Protein 4J1V (pdb70)

CATH classification: 1.20.140.30

Nearest PDB structures (foldseek):
  4j1v-assembly2_C  TM=1.006E+00  e=2.628E-26  Homo sapiens
  1pi1-assembly1_A  TM=9.759E-01  e=2.866E-23  Homo sapiens
  4jiz-assembly1_A  TM=9.800E-01  e=4.811E-23  Homo sapiens
  5xqz-assembly1_A  TM=9.785E-01  e=8.507E-23  Homo sapiens
  5b5v-assembly1_C  TM=9.845E-01  e=2.277E-22  Mus musculus

Foldseek 3Di:
DLVVLDAPVPHDPLVSLLVVLVVLLVLLVVVCVLCVVPQDCVLFQFQALAPPGGDDPDPPHTGGNVVLLVVLSVVLVVQNVDCQAPPPDPPRDHDPCNLVVSLVNLLSSVSSLSRCVRRPVVSCVVVPVVVVSLVSVLSSLSNCVSVVSYDPVSCVSCVVVNVVSD/DLVVLDAPVPHDPLVSLLVVLVVLLVLLVVVCVLCVVPQDCVLFQFQAQAPPGGDDPDPPHTGGNVVLLVVLSVVLVVQNVDCQAPPPDPPRDHDPCNLVVSLVNLLSSVSSLSRCVRRPVVSCVVVPVVVVSLVSVLSSLSNCVSVVSYDPVSCVSCVVVNVVSD/DPDDDDDDD/DDPCPDPPDDDDDDD/DPDDDDDDD/DDPCPDPPDDDDDDD

Structure (mmCIF, N/CA/C/O backbone):
data_4J1V
#
_entry.id   4J1V
#
_cell.length_a   50.094
_cell.length_b   54.573
_cell.length_c   86.574
_cell.angle_alpha   90
_cell.angle_beta   89.950
_cell.angle_gamma   90
#
_symmetry.space_group_name_H-M   'P 1 21 1'
#
loop_
_entity.id
_entity.type
_entity.pdbx_description
1 polymer 'MOB kinase activator 1A'
2 polymer 'NS5A domain II peptide'
3 non-polymer 'ZINC ION'
4 water water
#
loop_
_atom_site.group_PDB
_atom_site.id
_atom_site.type_symbol
_atom_site.label_atom_id
_atom_site.label_alt_id
_atom_site.label_comp_id
_atom_site.label_asym_id
_atom_site.label_entity_id
_atom_site.label_seq_id
_atom_site.pdbx_PDB_ins_code
_atom_site.Cartn_x
_atom_site.Cartn_y
_atom_site.Cartn_z
_atom_site.occupancy
_atom_site.B_iso_or_equiv
_atom_site.auth_seq_id
_atom_site.auth_comp_id
_atom_site.auth_asym_id
_atom_site.auth_atom_id
_atom_site.pdbx_PDB_model_num
ATOM 1 N N . LEU A 1 9 ? 21.766 -1.772 24.144 1.00 46.36 41 LEU A N 1
ATOM 2 C CA . LEU A 1 9 ? 20.954 -1.623 22.903 1.00 45.48 41 LEU A CA 1
ATOM 3 C C . LEU A 1 9 ? 19.968 -2.772 22.753 1.00 44.50 41 LEU A C 1
ATOM 4 O O . LEU A 1 9 ? 18.918 -2.615 22.137 1.00 44.87 41 LEU A O 1
ATOM 9 N N . ARG A 1 10 ? 20.317 -3.927 23.312 1.00 44.21 42 ARG A N 1
ATOM 10 C CA . ARG A 1 10 ? 19.463 -5.107 23.226 1.00 44.45 42 ARG A CA 1
ATOM 11 C C . ARG A 1 10 ? 18.031 -4.798 23.643 1.00 44.08 42 ARG A C 1
ATOM 12 O O . ARG A 1 10 ? 17.080 -5.341 23.077 1.00 44.70 42 ARG A O 1
ATOM 20 N N . GLN A 1 11 ? 17.882 -3.922 24.631 1.00 43.57 43 GLN A N 1
ATOM 21 C CA . GLN A 1 11 ? 16.563 -3.545 25.127 1.00 44.28 43 GLN A CA 1
ATOM 22 C C . GLN A 1 11 ? 15.944 -2.407 24.319 1.00 42.11 43 GLN A C 1
ATOM 23 O O . GLN A 1 11 ? 14.751 -2.427 24.018 1.00 42.39 43 GLN A O 1
ATOM 29 N N . ALA A 1 12 ? 16.758 -1.417 23.968 1.00 40.10 44 ALA A N 1
ATOM 30 C CA . ALA A 1 12 ? 16.275 -0.273 23.205 1.00 37.78 44 ALA A CA 1
ATOM 31 C C . ALA A 1 12 ? 15.726 -0.658 21.831 1.00 36.51 44 ALA A C 1
ATOM 32 O O . ALA A 1 12 ? 14.814 -0.005 21.318 1.00 36.36 44 ALA A O 1
ATOM 34 N N . VAL A 1 13 ? 16.276 -1.715 21.237 1.00 33.29 45 VAL A N 1
ATOM 35 C CA . VAL A 1 13 ? 15.832 -2.151 19.916 1.00 31.08 45 VAL A CA 1
ATOM 36 C C . VAL A 1 13 ? 14.604 -3.053 19.963 1.00 31.64 45 VAL A C 1
ATOM 37 O O . VAL A 1 13 ? 13.981 -3.307 18.934 1.00 29.35 45 VAL A O 1
ATOM 41 N N . MET A 1 14 ? 14.256 -3.541 21.153 1.00 31.63 46 MET A N 1
ATOM 42 C CA . MET A 1 14 ? 13.090 -4.408 21.289 1.00 32.94 46 MET A CA 1
ATOM 43 C C . MET A 1 14 ? 11.814 -3.628 21.022 1.00 31.43 46 MET A C 1
ATOM 44 O O . MET A 1 14 ? 11.759 -2.419 21.248 1.00 31.35 46 MET A O 1
ATOM 49 N N . LEU A 1 15 ? 10.797 -4.328 20.526 1.00 31.06 47 LEU A N 1
ATOM 50 C CA . LEU A 1 15 ? 9.506 -3.721 20.226 1.00 33.39 47 LEU A CA 1
ATOM 51 C C . LEU A 1 15 ? 8.822 -3.257 21.510 1.00 35.22 47 LEU A C 1
ATOM 52 O O . LEU A 1 15 ? 8.515 -4.064 22.384 1.00 34.39 47 LEU A O 1
ATOM 57 N N . PRO A 1 16 ? 8.584 -1.944 21.645 1.00 37.03 48 PRO A N 1
ATOM 58 C CA . PRO A 1 16 ? 7.930 -1.413 22.844 1.00 38.86 48 PRO A CA 1
ATOM 59 C C . PRO A 1 16 ? 6.583 -2.084 23.113 1.00 39.73 48 PRO A C 1
ATOM 60 O O . PRO A 1 16 ? 5.900 -2.527 22.184 1.00 37.29 48 PRO A O 1
ATOM 64 N N . GLU A 1 17 ? 6.207 -2.158 24.387 1.00 41.07 49 GLU A N 1
ATOM 65 C CA . GLU A 1 17 ? 4.942 -2.777 24.766 1.00 42.42 49 GLU A CA 1
ATOM 66 C C . GLU A 1 17 ? 3.772 -2.112 24.041 1.00 42.23 49 GLU A C 1
ATOM 67 O O . GLU A 1 17 ? 3.608 -0.894 24.098 1.00 41.61 49 GLU A O 1
ATOM 73 N N . GLY A 1 18 ? 2.972 -2.921 23.352 1.00 42.76 50 GLY A N 1
ATOM 74 C CA . GLY A 1 18 ? 1.818 -2.401 22.638 1.00 44.55 50 GLY A CA 1
ATOM 75 C C . GLY A 1 18 ? 2.119 -1.743 21.304 1.00 45.58 50 GLY A C 1
ATOM 76 O O . GLY A 1 18 ? 1.201 -1.392 20.558 1.00 46.27 50 GLY A O 1
ATOM 77 N N . GLU A 1 19 ? 3.400 -1.574 20.997 1.00 46.03 51 GLU A N 1
ATOM 78 C CA . GLU A 1 19 ? 3.805 -0.943 19.746 1.00 45.41 51 GLU A CA 1
ATOM 79 C C . GLU A 1 19 ? 3.642 -1.858 18.542 1.00 43.32 51 GLU A C 1
ATOM 80 O O . GLU A 1 19 ? 3.839 -3.069 18.637 1.00 42.60 51 GLU A O 1
ATOM 86 N N . ASP A 1 20 ? 3.277 -1.265 17.409 1.00 41.10 52 ASP A N 1
ATOM 87 C CA . ASP A 1 20 ? 3.092 -2.011 16.169 1.00 39.13 52 ASP A CA 1
ATOM 88 C C . ASP A 1 20 ? 4.464 -2.322 15.571 1.00 36.65 52 ASP A C 1
ATOM 89 O O . ASP A 1 20 ? 5.311 -1.435 15.462 1.00 34.51 52 ASP A O 1
ATOM 94 N N . LEU A 1 21 ? 4.675 -3.574 15.180 1.00 33.61 53 LEU A N 1
ATOM 95 C CA . LEU A 1 21 ? 5.950 -3.994 14.606 1.00 32.10 53 LEU A CA 1
ATOM 96 C C . LEU A 1 21 ? 6.340 -3.196 13.365 1.00 31.37 53 LEU A C 1
ATOM 97 O O . LEU A 1 21 ? 7.469 -2.716 13.264 1.00 29.71 53 LEU A O 1
ATOM 102 N N . ASN A 1 22 ? 5.414 -3.059 12.422 1.00 30.03 54 ASN A N 1
ATOM 103 C CA . ASN A 1 22 ? 5.699 -2.314 11.203 1.00 30.29 54 ASN A CA 1
ATOM 104 C C . ASN A 1 22 ? 6.088 -0.874 11.497 1.00 30.32 54 ASN A C 1
ATOM 105 O O . ASN A 1 22 ? 7.062 -0.369 10.942 1.00 27.52 54 ASN A O 1
ATOM 110 N N . GLU A 1 23 ? 5.335 -0.213 12.371 1.00 28.70 55 GLU A N 1
ATOM 111 C CA . GLU A 1 23 ? 5.650 1.163 12.719 1.00 29.85 55 GLU A CA 1
ATOM 112 C C . GLU A 1 23 ? 7.025 1.252 13.368 1.00 27.23 55 GLU A C 1
ATOM 113 O O . GLU A 1 23 ? 7.789 2.177 13.091 1.00 26.22 55 GLU A O 1
ATOM 119 N N . TRP A 1 24 ? 7.335 0.285 14.229 1.00 23.25 56 TRP A N 1
ATOM 120 C CA . TRP A 1 24 ? 8.624 0.247 14.915 1.00 22.73 56 TRP A CA 1
ATOM 121 C C . TRP A 1 24 ? 9.744 0.124 13.880 1.00 22.57 56 TRP A C 1
ATOM 122 O O . TRP A 1 24 ? 10.732 0.861 13.916 1.00 20.69 56 TRP A O 1
ATOM 133 N N . ILE A 1 25 ? 9.581 -0.815 12.956 1.00 22.23 57 ILE A N 1
ATOM 134 C CA . ILE A 1 25 ? 10.572 -1.025 11.914 1.00 22.50 57 ILE A CA 1
ATOM 135 C C . ILE A 1 25 ? 10.681 0.209 11.020 1.00 21.65 57 ILE A C 1
ATOM 136 O O . ILE A 1 25 ? 11.779 0.605 10.628 1.00 20.21 57 ILE A O 1
ATOM 141 N N . ALA A 1 26 ? 9.544 0.822 10.714 1.00 21.00 58 ALA A N 1
ATOM 142 C CA . ALA A 1 26 ? 9.526 2.004 9.855 1.00 22.48 58 ALA A CA 1
ATOM 143 C C . ALA A 1 26 ? 10.280 3.180 10.467 1.00 22.15 58 ALA A C 1
ATOM 144 O O . ALA A 1 26 ? 11.132 3.791 9.814 1.00 20.69 58 ALA A O 1
ATOM 146 N N . VAL A 1 27 ? 9.973 3.497 11.721 1.00 21.61 59 VAL A N 1
ATOM 147 C CA . VAL A 1 27 ? 10.620 4.616 12.396 1.00 22.59 59 VAL A CA 1
ATOM 148 C C . VAL A 1 27 ? 12.122 4.405 12.526 1.00 20.86 59 VAL A C 1
ATOM 149 O O . VAL A 1 27 ? 12.913 5.330 12.311 1.00 17.64 59 VAL A O 1
ATOM 153 N N . ASN A 1 28 ? 12.523 3.191 12.882 1.00 18.60 60 ASN A N 1
ATOM 154 C CA . ASN A 1 28 ? 13.942 2.909 13.019 1.00 20.02 60 ASN A CA 1
ATOM 155 C C . ASN A 1 28 ? 14.665 2.883 11.672 1.00 18.30 60 ASN A C 1
ATOM 156 O O . ASN A 1 28 ? 15.818 3.298 11.578 1.00 17.72 60 ASN A O 1
ATOM 161 N N . THR A 1 29 ? 13.991 2.402 10.634 1.00 18.25 61 THR A N 1
ATOM 162 C CA . THR A 1 29 ? 14.605 2.350 9.312 1.00 17.76 61 THR A CA 1
ATOM 163 C C . THR A 1 29 ? 14.911 3.772 8.839 1.00 17.29 61 THR A C 1
ATOM 164 O O . THR A 1 29 ? 15.958 4.021 8.255 1.00 15.92 61 THR A O 1
ATOM 168 N N . VAL A 1 30 ? 14.007 4.712 9.104 1.00 17.67 62 VAL A N 1
ATOM 169 C CA . VAL A 1 30 ? 14.251 6.104 8.719 1.00 18.02 62 VAL A CA 1
ATOM 170 C C . VAL A 1 30 ? 15.511 6.595 9.443 1.00 19.21 62 VAL A C 1
ATOM 171 O O . VAL A 1 30 ? 16.399 7.196 8.832 1.00 18.02 62 VAL A O 1
ATOM 175 N N . ASP A 1 31 ? 15.589 6.324 10.745 1.00 17.71 63 ASP A N 1
ATOM 176 C CA . ASP A 1 31 ? 16.742 6.732 11.546 1.00 19.04 63 ASP A CA 1
ATOM 177 C C . ASP A 1 31 ? 18.050 6.148 11.002 1.00 18.86 63 ASP A C 1
ATOM 178 O O . ASP A 1 31 ? 19.074 6.836 10.956 1.00 16.83 63 ASP A O 1
ATOM 183 N N . PHE A 1 32 ? 18.019 4.879 10.598 1.00 16.83 64 PHE A N 1
ATOM 184 C CA . PHE A 1 32 ? 19.225 4.237 10.086 1.00 16.89 64 PHE A CA 1
ATOM 185 C C . PHE A 1 32 ? 19.632 4.858 8.763 1.00 15.96 64 PHE A C 1
ATOM 186 O O . PHE A 1 32 ? 20.819 5.048 8.492 1.00 15.82 64 PHE A O 1
ATOM 194 N N . PHE A 1 33 ? 18.647 5.165 7.928 1.00 15.65 65 PHE A N 1
ATOM 195 C CA . PHE A 1 33 ? 18.949 5.797 6.657 1.00 16.12 65 PHE A CA 1
ATOM 196 C C . PHE A 1 33 ? 19.646 7.128 6.914 1.00 16.28 65 PHE A C 1
ATOM 197 O O . PHE A 1 33 ? 20.651 7.442 6.279 1.00 13.88 65 PHE A O 1
ATOM 205 N N . ASN A 1 34 ? 19.112 7.914 7.846 1.00 15.13 66 ASN A N 1
ATOM 206 C CA . ASN A 1 34 ? 19.711 9.207 8.142 1.00 14.45 66 ASN A CA 1
ATOM 207 C C . ASN A 1 34 ? 21.127 9.100 8.680 1.00 15.19 66 ASN A C 1
ATOM 208 O O . ASN A 1 34 ? 21.977 9.918 8.341 1.00 14.19 66 ASN A O 1
ATOM 213 N N . GLN A 1 35 ? 21.384 8.096 9.514 1.00 17.25 67 GLN A N 1
ATOM 214 C CA . GLN A 1 35 ? 22.720 7.925 10.069 1.00 17.92 67 GLN A CA 1
ATOM 215 C C . GLN A 1 35 ? 23.742 7.528 9.016 1.00 16.84 67 GLN A C 1
A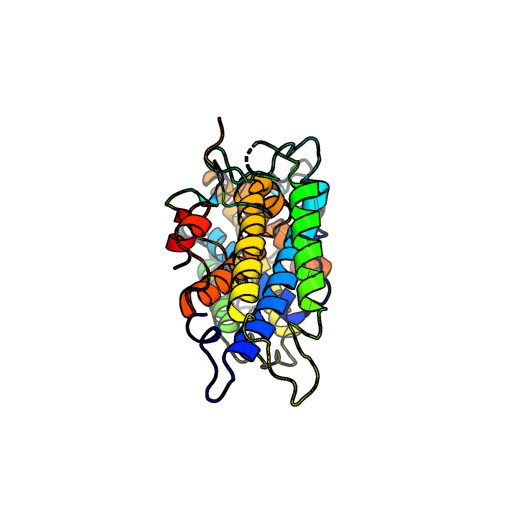TOM 216 O O . GLN A 1 35 ? 24.828 8.096 8.967 1.00 14.17 67 GLN A O 1
ATOM 222 N N . ILE A 1 36 ? 23.404 6.568 8.163 1.00 17.10 68 ILE A N 1
ATOM 223 C CA . ILE A 1 36 ? 24.367 6.163 7.147 1.00 17.96 68 ILE A CA 1
ATOM 224 C C . ILE A 1 36 ? 24.507 7.253 6.081 1.00 16.88 68 ILE A C 1
ATOM 225 O O . ILE A 1 36 ? 25.570 7.421 5.488 1.00 15.89 68 ILE A O 1
ATOM 230 N N . ASN A 1 37 ? 23.441 8.009 5.854 1.00 16.75 69 ASN A N 1
ATOM 231 C CA . ASN A 1 37 ? 23.499 9.105 4.887 1.00 16.48 69 ASN A CA 1
ATOM 232 C C . ASN A 1 37 ? 24.506 10.132 5.422 1.00 17.92 69 ASN A C 1
ATOM 233 O O . ASN A 1 37 ? 25.328 10.666 4.679 1.00 16.28 69 ASN A O 1
ATOM 238 N N . MET A 1 38 ? 24.440 10.394 6.724 1.00 17.52 70 MET A N 1
ATOM 239 C CA . MET A 1 38 ? 25.345 11.344 7.368 1.00 17.69 70 MET A CA 1
ATOM 240 C C . MET A 1 38 ? 26.795 10.844 7.350 1.00 18.35 70 MET A C 1
ATOM 241 O O . MET A 1 38 ? 27.720 11.601 7.029 1.00 16.99 70 MET A O 1
ATOM 246 N N . LEU A 1 39 ? 26.994 9.575 7.698 1.00 15.77 71 LEU A N 1
ATOM 247 C CA . LEU A 1 39 ? 28.339 9.004 7.732 1.00 16.31 71 LEU A CA 1
ATOM 248 C C . LEU A 1 39 ? 28.994 8.975 6.358 1.00 16.70 71 LEU A C 1
ATOM 249 O O . LEU A 1 39 ? 30.169 9.318 6.215 1.00 16.05 71 LEU A O 1
ATOM 254 N N . TYR A 1 40 ? 28.244 8.572 5.342 1.00 16.41 72 TYR A N 1
ATOM 255 C CA . TYR A 1 40 ? 28.801 8.536 3.999 1.00 15.52 72 TYR A CA 1
ATOM 256 C C . TYR A 1 40 ? 29.104 9.965 3.540 1.00 17.42 72 TYR A C 1
ATOM 257 O O . TYR A 1 40 ? 30.105 10.218 2.863 1.00 17.35 72 TYR A O 1
ATOM 266 N N . GLY A 1 41 ? 28.240 10.903 3.915 1.00 18.12 73 GLY A N 1
ATOM 267 C CA . GLY A 1 41 ? 28.464 12.286 3.533 1.00 19.61 73 GLY A CA 1
ATOM 268 C C . GLY A 1 41 ? 29.825 12.795 3.983 1.00 20.80 73 GLY A C 1
ATOM 269 O O . GLY A 1 41 ? 30.478 13.545 3.259 1.00 22.27 73 GLY A O 1
ATOM 270 N N . THR A 1 42 ? 30.269 12.379 5.167 1.00 20.38 74 THR A N 1
ATOM 271 C CA . THR A 1 42 ? 31.564 12.832 5.678 1.00 22.53 74 THR A CA 1
ATOM 272 C C . THR A 1 42 ? 32.762 12.344 4.863 1.00 24.77 74 THR A C 1
ATOM 273 O O . THR A 1 42 ? 33.830 12.958 4.902 1.00 23.17 74 THR A O 1
ATOM 277 N N . ILE A 1 43 ? 32.606 11.248 4.127 1.00 23.97 75 ILE A N 1
ATOM 278 C CA . ILE A 1 43 ? 33.736 10.751 3.355 1.00 24.56 75 ILE A CA 1
ATOM 279 C C . ILE A 1 43 ? 33.558 10.777 1.839 1.00 24.80 75 ILE A C 1
ATOM 280 O O . ILE A 1 43 ? 34.379 10.210 1.122 1.00 24.56 75 ILE A O 1
ATOM 285 N N . THR A 1 44 ? 32.513 11.447 1.349 1.00 23.22 76 THR A N 1
ATOM 286 C CA . THR A 1 44 ? 32.271 11.506 -0.095 1.00 24.32 76 THR A CA 1
ATOM 287 C C . THR A 1 44 ? 33.463 12.111 -0.817 1.00 24.96 76 THR A C 1
ATOM 288 O O . THR A 1 44 ? 33.764 11.752 -1.950 1.00 24.20 76 THR A O 1
ATOM 292 N N . GLU A 1 45 ? 34.137 13.041 -0.156 1.00 24.67 77 GLU A N 1
ATOM 293 C CA . GLU A 1 45 ? 35.296 13.677 -0.757 1.00 26.65 77 GLU A CA 1
ATOM 294 C C . GLU A 1 45 ? 36.353 12.623 -1.095 1.00 25.62 77 GLU A C 1
ATOM 295 O O . GLU A 1 45 ? 37.105 12.774 -2.053 1.00 24.30 77 GLU A O 1
ATOM 301 N N . PHE A 1 46 ? 36.383 11.544 -0.322 1.00 24.78 78 PHE A N 1
ATOM 302 C CA . PHE A 1 46 ? 37.377 10.491 -0.521 1.00 25.38 78 PHE A CA 1
ATOM 303 C C . PHE A 1 46 ? 36.888 9.254 -1.280 1.00 25.50 78 PHE A C 1
ATOM 304 O O . PHE A 1 46 ? 37.680 8.347 -1.557 1.00 22.73 78 PHE A O 1
ATOM 312 N N . CYS A 1 47 ? 35.593 9.212 -1.601 1.00 23.83 79 CYS A N 1
ATOM 313 C CA . CYS A 1 47 ? 35.022 8.092 -2.354 1.00 22.25 79 CYS A CA 1
ATOM 314 C C . CYS A 1 47 ? 34.743 8.652 -3.739 1.00 23.10 79 CYS A C 1
ATOM 315 O O . CYS A 1 47 ? 33.698 9.252 -3.977 1.00 23.85 79 CYS A O 1
ATOM 318 N N . THR A 1 48 ? 35.689 8.455 -4.651 1.00 21.70 80 THR A N 1
ATOM 319 C CA . THR A 1 48 ? 35.578 8.990 -5.999 1.00 22.64 80 THR A CA 1
ATOM 320 C C . THR A 1 48 ? 35.629 7.932 -7.087 1.00 23.85 80 THR A C 1
ATOM 321 O O . THR A 1 48 ? 35.838 6.747 -6.821 1.00 22.42 80 THR A O 1
ATOM 325 N N . GLU A 1 49 ? 35.441 8.380 -8.322 1.00 25.72 81 GLU A N 1
ATOM 326 C CA . GLU A 1 49 ? 35.481 7.496 -9.475 1.00 27.80 81 GLU A CA 1
ATOM 327 C C . GLU A 1 49 ? 36.854 6.840 -9.580 1.00 26.83 81 GLU A C 1
ATOM 328 O O . GLU A 1 49 ? 36.973 5.712 -10.044 1.00 28.61 81 GLU A O 1
ATOM 334 N N . ALA A 1 50 ? 37.888 7.550 -9.137 1.00 27.15 82 ALA A N 1
ATOM 335 C CA . ALA A 1 50 ? 39.248 7.027 -9.204 1.00 28.24 82 ALA A CA 1
ATOM 336 C C . ALA A 1 50 ? 39.603 6.113 -8.037 1.00 28.07 82 ALA A C 1
ATOM 337 O O . ALA A 1 50 ? 40.238 5.074 -8.225 1.00 27.66 82 ALA A O 1
ATOM 339 N N . SER A 1 51 ? 39.198 6.493 -6.832 1.00 25.98 83 SER A N 1
ATOM 340 C CA . SER A 1 51 ? 39.502 5.683 -5.661 1.00 25.45 83 SER A CA 1
ATOM 341 C C . SER A 1 51 ? 38.718 4.369 -5.644 1.00 24.12 83 SER A C 1
ATOM 342 O O . SER A 1 51 ? 39.239 3.333 -5.223 1.00 23.13 83 SER A O 1
ATOM 345 N N . CYS A 1 52 ? 37.479 4.407 -6.126 1.00 23.02 84 CYS A N 1
ATOM 346 C CA . CYS A 1 52 ? 36.626 3.217 -6.106 1.00 21.57 84 CYS A CA 1
ATOM 347 C C . CYS A 1 52 ? 35.902 2.969 -7.425 1.00 22.07 84 CYS A C 1
ATOM 348 O O . CYS A 1 52 ? 34.691 3.177 -7.529 1.00 19.80 84 CYS A O 1
ATOM 351 N N . PRO A 1 53 ? 36.639 2.505 -8.450 1.00 21.03 85 PRO A N 1
ATOM 352 C CA . PRO A 1 53 ? 36.058 2.232 -9.767 1.00 21.10 85 PRO A CA 1
ATOM 353 C C . PRO A 1 53 ? 35.010 1.124 -9.762 1.00 21.32 85 PRO A C 1
ATOM 354 O O . PRO A 1 53 ? 34.226 0.993 -10.702 1.00 19.10 85 PRO A O 1
ATOM 358 N N . VAL A 1 54 ? 34.997 0.328 -8.701 1.00 23.39 86 VAL A N 1
ATOM 359 C CA . VAL A 1 54 ? 34.028 -0.756 -8.580 1.00 26.05 86 VAL A CA 1
ATOM 360 C C . VAL A 1 54 ? 33.514 -0.815 -7.139 1.00 25.05 86 VAL A C 1
ATOM 361 O O . VAL A 1 54 ? 34.285 -0.681 -6.195 1.00 28.28 86 VAL A O 1
ATOM 365 N N . MET A 1 55 ? 32.210 -1.008 -6.977 1.00 23.37 87 MET A N 1
ATOM 366 C CA . MET A 1 55 ? 31.614 -1.077 -5.643 1.00 21.04 87 MET A CA 1
ATOM 367 C C . MET A 1 55 ? 32.077 -2.358 -4.958 1.00 21.29 87 MET A C 1
ATOM 368 O O . MET A 1 55 ? 31.760 -3.464 -5.401 1.00 20.45 87 MET A O 1
ATOM 373 N N . SER A 1 56 ? 32.847 -2.216 -3.889 1.00 21.46 88 SER A N 1
ATOM 374 C CA . SER A 1 56 ? 33.324 -3.397 -3.184 1.00 22.90 88 SER A CA 1
ATOM 375 C C . SER A 1 56 ? 33.370 -3.211 -1.682 1.00 20.95 88 SER A C 1
ATOM 376 O O . SER A 1 56 ? 33.151 -2.113 -1.165 1.00 19.72 88 SER A O 1
ATOM 379 N N . ALA A 1 57 ? 33.640 -4.313 -0.993 1.00 19.47 89 ALA A N 1
ATOM 380 C CA . ALA A 1 57 ? 33.767 -4.328 0.449 1.00 18.80 89 ALA A CA 1
ATOM 381 C C . ALA A 1 57 ? 35.006 -5.177 0.704 1.00 18.40 89 ALA A C 1
ATOM 382 O O . ALA A 1 57 ? 34.922 -6.274 1.249 1.00 15.62 89 ALA A O 1
ATOM 384 N N . GLY A 1 58 ? 36.159 -4.667 0.283 1.00 17.54 90 GLY A N 1
ATOM 385 C CA . GLY A 1 58 ? 37.391 -5.409 0.474 1.00 17.58 90 GLY A CA 1
ATOM 386 C C . GLY A 1 58 ? 37.684 -6.335 -0.696 1.00 18.77 90 GLY A C 1
ATOM 387 O O . GLY A 1 58 ? 36.899 -6.407 -1.637 1.00 17.23 90 GLY A O 1
ATOM 388 N N . PRO A 1 59 ? 38.804 -7.071 -0.656 1.00 20.50 91 PRO A N 1
ATOM 389 C CA . PRO A 1 59 ? 39.220 -8.000 -1.711 1.00 21.57 91 PRO A CA 1
ATOM 390 C C . PRO A 1 59 ? 38.333 -9.230 -1.919 1.00 20.74 91 PRO A C 1
ATOM 391 O O . PRO A 1 59 ? 38.392 -9.854 -2.974 1.00 20.13 91 PRO A O 1
ATOM 395 N N . ARG A 1 60 ? 37.513 -9.570 -0.929 1.00 17.62 92 ARG A N 1
ATOM 396 C CA . ARG A 1 60 ? 36.669 -10.764 -1.020 1.00 19.99 92 ARG A CA 1
ATOM 397 C C . ARG A 1 60 ? 35.204 -10.553 -1.413 1.00 18.85 92 ARG A C 1
ATOM 398 O O . ARG A 1 60 ? 34.497 -11.520 -1.705 1.00 18.69 92 ARG A O 1
ATOM 406 N N . TYR A 1 61 ? 34.750 -9.305 -1.436 1.00 18.19 93 TYR A N 1
ATOM 407 C CA . TYR A 1 61 ? 33.346 -9.030 -1.734 1.00 17.04 93 TYR A CA 1
ATOM 408 C C . TYR A 1 61 ? 33.160 -7.835 -2.650 1.00 17.32 93 TYR A C 1
ATOM 409 O O . TYR A 1 61 ? 33.662 -6.743 -2.376 1.00 16.23 93 TYR A O 1
ATOM 418 N N . GLU A 1 62 ? 32.407 -8.043 -3.722 1.00 17.47 94 GLU A N 1
ATOM 419 C CA . GLU A 1 62 ? 32.145 -6.993 -4.697 1.00 19.44 94 GLU A CA 1
ATOM 420 C C . GLU A 1 62 ? 30.653 -6.965 -5.006 1.00 18.90 94 GLU A C 1
ATOM 421 O O . GLU A 1 62 ? 29.988 -7.997 -4.933 1.00 19.33 94 GLU A O 1
ATOM 427 N N . TYR A 1 63 ? 30.130 -5.792 -5.355 1.00 17.55 95 TYR A N 1
ATOM 428 C CA . TYR A 1 63 ? 28.705 -5.655 -5.665 1.00 17.86 95 TYR A CA 1
ATOM 429 C C . TYR A 1 63 ? 28.508 -5.205 -7.104 1.00 18.61 95 TYR A C 1
ATOM 430 O O . TYR A 1 63 ? 28.873 -4.091 -7.468 1.00 16.16 95 TYR A O 1
ATOM 439 N N . HIS A 1 64 ? 27.909 -6.070 -7.912 1.00 20.23 96 HIS A N 1
ATOM 440 C CA . HIS A 1 64 ? 27.673 -5.765 -9.316 1.00 20.90 96 HIS A CA 1
ATOM 441 C C . HIS A 1 64 ? 26.451 -4.881 -9.515 1.00 22.14 96 HIS A C 1
ATOM 442 O O . HIS A 1 64 ? 25.523 -4.876 -8.705 1.00 19.45 96 HIS A O 1
ATOM 449 N N . TRP A 1 65 ? 26.459 -4.117 -10.599 1.00 24.63 97 TRP A N 1
ATOM 450 C CA . TRP A 1 65 ? 25.319 -3.273 -10.910 1.00 28.19 97 TRP A CA 1
ATOM 451 C C . TRP A 1 65 ? 24.219 -4.202 -11.424 1.00 30.04 97 TRP A C 1
ATOM 452 O O . TRP A 1 65 ? 23.045 -4.040 -11.093 1.00 30.47 97 TRP A O 1
ATOM 463 N N . ALA A 1 66 ? 24.616 -5.186 -12.226 1.00 33.11 98 ALA A N 1
ATOM 464 C CA . ALA A 1 66 ? 23.675 -6.158 -12.773 1.00 36.18 98 ALA A CA 1
ATOM 465 C C . ALA A 1 66 ? 24.379 -7.470 -13.110 1.00 37.08 98 ALA A C 1
ATOM 466 O O . ALA A 1 66 ? 25.491 -7.470 -13.639 1.00 36.34 98 ALA A O 1
ATOM 468 N N . ASP A 1 67 ? 23.733 -8.590 -12.790 1.00 39.17 99 ASP A N 1
ATOM 469 C CA . ASP A 1 67 ? 24.305 -9.905 -13.077 1.00 42.28 99 ASP A CA 1
ATOM 470 C C . ASP A 1 67 ? 23.234 -10.990 -13.059 1.00 42.79 99 ASP A C 1
ATOM 471 O O . ASP A 1 67 ? 22.046 -10.697 -12.910 1.00 44.44 99 ASP A O 1
ATOM 476 N N . PRO A 1 74 ? 29.362 -9.777 -16.036 1.00 40.35 106 PRO A N 1
ATOM 477 C CA . PRO A 1 74 ? 28.477 -8.911 -15.253 1.00 39.54 106 PRO A CA 1
ATOM 478 C C . PRO A 1 74 ? 28.792 -7.427 -15.414 1.00 37.23 106 PRO A C 1
ATOM 479 O O . PRO A 1 74 ? 29.917 -7.046 -15.742 1.00 38.15 106 PRO A O 1
ATOM 483 N N . ILE A 1 75 ? 27.785 -6.595 -15.178 1.00 35.29 107 ILE A N 1
ATOM 484 C CA . ILE A 1 75 ? 27.930 -5.151 -15.292 1.00 33.05 107 ILE A CA 1
ATOM 485 C C . ILE A 1 75 ? 28.306 -4.556 -13.940 1.00 31.08 107 ILE A C 1
ATOM 486 O O . ILE A 1 75 ? 27.594 -4.740 -12.955 1.00 29.03 107 ILE A O 1
ATOM 491 N N . LYS A 1 76 ? 29.424 -3.842 -13.904 1.00 29.55 108 LYS A N 1
ATOM 492 C CA . LYS A 1 76 ? 29.905 -3.229 -12.671 1.00 30.58 108 LYS A CA 1
ATOM 493 C C . LYS A 1 76 ? 29.787 -1.714 -12.754 1.00 28.89 108 LYS A C 1
ATOM 494 O O . LYS A 1 76 ? 29.525 -1.166 -13.819 1.00 28.92 108 LYS A O 1
ATOM 500 N N . CYS A 1 77 ? 29.968 -1.038 -11.625 1.00 27.96 109 CYS A N 1
ATOM 501 C CA . CYS A 1 77 ? 29.926 0.419 -11.610 1.00 26.37 109 CYS A CA 1
ATOM 502 C C . CYS A 1 77 ? 30.667 0.924 -10.377 1.00 22.95 109 CYS A C 1
ATOM 503 O O . CYS A 1 77 ? 30.948 0.157 -9.457 1.00 22.34 109 CYS A O 1
ATOM 506 N N . SER A 1 78 ? 31.012 2.205 -10.372 1.00 19.73 110 SER A N 1
ATOM 507 C CA . SER A 1 78 ? 31.769 2.778 -9.264 1.00 19.89 110 SER A CA 1
ATOM 508 C C . SER A 1 78 ? 30.974 2.824 -7.971 1.00 16.79 110 SER A C 1
ATOM 509 O O . SER A 1 78 ? 29.745 2.769 -7.983 1.00 17.00 110 SER A O 1
ATOM 512 N N . ALA A 1 79 ? 31.692 2.917 -6.859 1.00 16.86 111 ALA A N 1
ATOM 513 C CA . ALA A 1 79 ? 31.060 2.986 -5.550 1.00 17.85 111 ALA A CA 1
ATOM 514 C C . ALA A 1 79 ? 30.207 4.251 -5.452 1.00 17.43 111 ALA A C 1
ATOM 515 O O . ALA A 1 79 ? 29.057 4.197 -5.026 1.00 18.06 111 ALA A O 1
ATOM 517 N N . PRO A 1 80 ? 30.752 5.410 -5.861 1.00 19.90 112 PRO A N 1
ATOM 518 C CA . PRO A 1 80 ? 29.922 6.615 -5.758 1.00 19.96 112 PRO A CA 1
ATOM 519 C C . PRO A 1 80 ? 28.598 6.520 -6.509 1.00 18.86 112 PRO A C 1
ATOM 520 O O . PRO A 1 80 ? 27.558 6.933 -5.998 1.00 18.11 112 PRO A O 1
ATOM 524 N N . LYS A 1 81 ? 28.631 5.977 -7.721 1.00 17.58 113 LYS A N 1
ATOM 525 C CA . LYS A 1 81 ? 27.412 5.839 -8.503 1.00 18.27 113 LYS A CA 1
ATOM 526 C C . LYS A 1 81 ? 26.489 4.801 -7.867 1.00 16.92 113 LYS A C 1
ATOM 527 O O . LYS A 1 81 ? 25.273 4.997 -7.792 1.00 16.82 113 LYS A O 1
ATOM 533 N N . TYR A 1 82 ? 27.075 3.697 -7.413 1.00 14.92 114 TYR A N 1
ATOM 534 C CA . TYR A 1 82 ? 26.314 2.620 -6.789 1.00 15.36 114 TYR A CA 1
ATOM 535 C C . TYR A 1 82 ? 25.622 3.115 -5.521 1.00 14.47 114 TYR A C 1
ATOM 536 O O . TYR A 1 82 ? 24.418 2.944 -5.345 1.00 14.85 114 TYR A O 1
ATOM 545 N N . ILE A 1 83 ? 26.392 3.745 -4.643 1.00 15.22 115 ILE A N 1
ATOM 546 C CA . ILE A 1 83 ? 25.851 4.233 -3.383 1.00 14.80 115 ILE A CA 1
ATOM 547 C C . ILE A 1 83 ? 24.847 5.365 -3.586 1.00 15.62 115 ILE A C 1
ATOM 548 O O . ILE A 1 83 ? 23.815 5.406 -2.918 1.00 14.30 115 ILE A O 1
ATOM 553 N N . ASP A 1 84 ? 25.123 6.276 -4.512 1.00 15.14 116 ASP A N 1
ATOM 554 C CA . ASP A 1 84 ? 24.171 7.354 -4.764 1.00 16.10 116 ASP A CA 1
ATOM 555 C C . ASP A 1 84 ? 22.832 6.764 -5.244 1.00 16.99 116 ASP A C 1
ATOM 556 O O . ASP A 1 84 ? 21.760 7.164 -4.781 1.00 16.21 116 ASP A O 1
ATOM 561 N N . TYR A 1 85 ? 22.888 5.809 -6.169 1.00 15.75 117 TYR A N 1
ATOM 562 C CA . TYR A 1 85 ? 21.655 5.198 -6.663 1.00 16.62 117 TYR A CA 1
ATOM 563 C C . TYR A 1 85 ? 20.906 4.481 -5.544 1.00 14.58 117 TYR A C 1
ATOM 564 O O . TYR A 1 85 ? 19.690 4.621 -5.401 1.00 14.24 117 TYR A O 1
ATOM 573 N N . LEU A 1 86 ? 21.640 3.702 -4.760 1.00 14.30 118 LEU A N 1
ATOM 574 C CA . LEU A 1 86 ? 21.055 2.951 -3.660 1.00 15.67 118 LEU A CA 1
ATOM 575 C C . LEU A 1 86 ? 20.416 3.875 -2.615 1.00 16.09 118 LEU A C 1
ATOM 576 O O . LEU A 1 86 ? 19.300 3.633 -2.150 1.00 16.71 118 LEU A O 1
ATOM 581 N N . MET A 1 87 ? 21.126 4.933 -2.246 1.00 13.19 119 MET A N 1
ATOM 582 C CA . MET A 1 87 ? 20.615 5.866 -1.251 1.00 14.76 119 MET A CA 1
ATOM 583 C C . MET A 1 87 ? 19.440 6.686 -1.785 1.00 15.45 119 MET A C 1
ATOM 584 O O . MET A 1 87 ? 18.529 7.036 -1.031 1.00 15.25 119 MET A O 1
ATOM 589 N N . THR A 1 88 ? 19.461 6.996 -3.079 1.00 14.51 120 THR A N 1
ATOM 590 C CA . THR A 1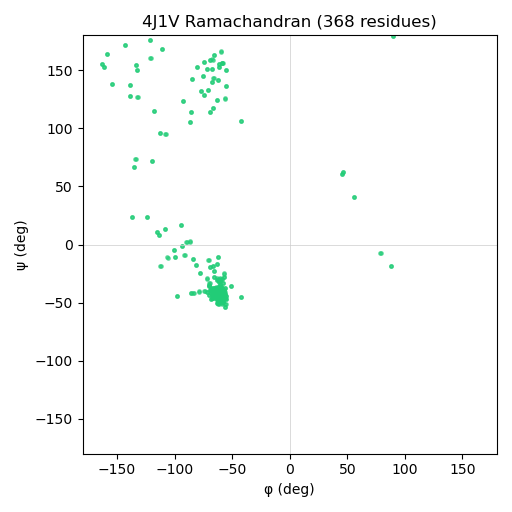 88 ? 18.369 7.749 -3.678 1.00 16.35 120 THR A CA 1
ATOM 591 C C . THR A 1 88 ? 17.122 6.858 -3.658 1.00 16.48 120 THR A C 1
ATOM 592 O O . THR A 1 88 ? 16.023 7.306 -3.333 1.00 14.53 120 THR A O 1
ATOM 596 N N . TRP A 1 89 ? 17.309 5.592 -4.014 1.00 16.70 121 TRP A N 1
ATOM 597 C CA . TRP A 1 89 ? 16.212 4.635 -4.033 1.00 17.08 121 TRP A CA 1
ATOM 598 C C . TRP A 1 89 ? 15.583 4.502 -2.642 1.00 16.89 121 TRP A C 1
ATOM 599 O O . TRP A 1 89 ? 14.361 4.481 -2.510 1.00 15.05 121 TRP A O 1
ATOM 610 N N . VAL A 1 90 ? 16.416 4.403 -1.609 1.00 16.35 122 VAL A N 1
ATOM 611 C CA . VAL A 1 90 ? 15.899 4.268 -0.250 1.00 16.20 122 VAL A CA 1
ATOM 612 C C . VAL A 1 90 ? 15.081 5.495 0.148 1.00 16.50 122 VAL A C 1
ATOM 613 O O . VAL A 1 90 ? 13.971 5.362 0.668 1.00 16.01 122 VAL A O 1
ATOM 617 N N . GLN A 1 91 ? 15.620 6.685 -0.102 1.00 15.79 123 GLN A N 1
ATOM 618 C CA . GLN A 1 91 ? 14.913 7.913 0.236 1.00 16.65 123 GLN A CA 1
ATOM 619 C C . GLN A 1 91 ? 13.564 7.968 -0.488 1.00 16.52 123 GLN A C 1
ATOM 620 O O . GLN A 1 91 ? 12.568 8.428 0.077 1.00 16.12 123 GLN A O 1
ATOM 626 N N . ASP A 1 92 ? 13.525 7.496 -1.733 1.00 16.22 124 ASP A N 1
ATOM 627 C CA . ASP A 1 92 ? 12.275 7.489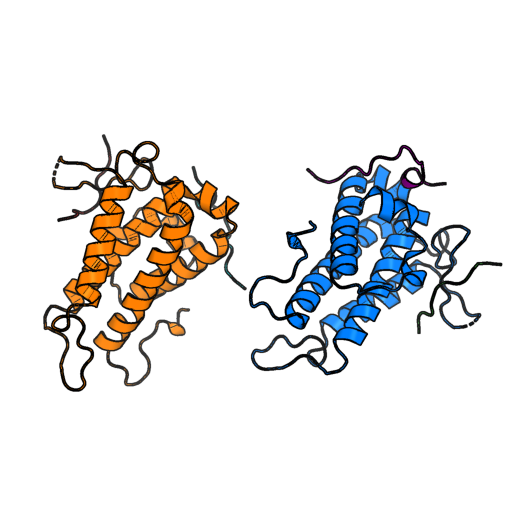 -2.488 1.00 17.74 124 ASP A CA 1
ATOM 628 C C . ASP A 1 92 ? 11.266 6.547 -1.827 1.00 17.32 124 ASP A C 1
ATOM 629 O O . ASP A 1 92 ? 10.068 6.834 -1.795 1.00 18.04 124 ASP A O 1
ATOM 634 N N . GLN A 1 93 ? 11.741 5.419 -1.303 1.00 17.19 125 GLN A N 1
ATOM 635 C CA . GLN A 1 93 ? 10.839 4.478 -0.646 1.00 16.72 125 GLN A CA 1
ATOM 636 C C . GLN A 1 93 ? 10.288 5.117 0.625 1.00 18.39 125 GLN A C 1
ATOM 637 O O . GLN A 1 93 ? 9.104 4.983 0.931 1.00 16.67 125 GLN A O 1
ATOM 643 N N . LEU A 1 94 ? 11.148 5.818 1.360 1.00 15.97 126 LEU A N 1
ATOM 644 C CA . LEU A 1 94 ? 10.722 6.480 2.588 1.00 17.33 126 LEU A CA 1
ATOM 645 C C . LEU A 1 94 ? 9.650 7.525 2.295 1.00 17.11 126 LEU A C 1
ATOM 646 O O . LEU A 1 94 ? 8.762 7.762 3.113 1.00 18.12 126 LEU A O 1
ATOM 651 N N . ASP A 1 95 ? 9.731 8.145 1.124 1.00 19.72 127 ASP A N 1
ATOM 652 C CA . ASP A 1 95 ? 8.770 9.173 0.741 1.00 20.37 127 ASP A CA 1
ATOM 653 C C . ASP A 1 95 ? 7.540 8.636 0.025 1.00 21.16 127 ASP A C 1
ATOM 654 O O . ASP A 1 95 ? 6.668 9.403 -0.379 1.00 22.64 127 ASP A O 1
ATOM 659 N N . ASP A 1 96 ? 7.466 7.320 -0.130 1.00 20.71 128 ASP A N 1
ATOM 660 C CA . ASP A 1 96 ? 6.324 6.702 -0.792 1.00 21.80 128 ASP A CA 1
ATOM 661 C C . ASP A 1 96 ? 5.213 6.460 0.234 1.00 22.01 128 ASP A C 1
ATOM 662 O O . ASP A 1 96 ? 5.296 5.545 1.057 1.00 22.08 128 ASP A O 1
ATOM 667 N N . GLU A 1 97 ? 4.172 7.284 0.170 1.00 22.53 129 GLU A N 1
ATOM 668 C CA . GLU A 1 97 ? 3.038 7.193 1.088 1.00 25.49 129 GLU A CA 1
ATOM 669 C C . GLU A 1 97 ? 2.349 5.833 1.075 1.00 25.34 129 GLU A C 1
ATOM 670 O O . GLU A 1 97 ? 1.709 5.456 2.054 1.00 24.86 129 GLU A O 1
ATOM 676 N N . THR A 1 98 ? 2.466 5.102 -0.029 1.00 25.64 130 THR A N 1
ATOM 677 C CA . THR A 1 98 ? 1.837 3.786 -0.112 1.00 27.23 130 THR A CA 1
ATOM 678 C C . THR A 1 98 ? 2.661 2.744 0.649 1.00 26.09 130 THR A C 1
ATOM 679 O O . THR A 1 98 ? 2.127 1.727 1.100 1.00 25.38 130 THR A O 1
ATOM 683 N N . LEU A 1 99 ? 3.958 3.005 0.801 1.00 23.89 131 LEU A N 1
ATOM 684 C CA . LEU A 1 99 ? 4.851 2.085 1.509 1.00 23.43 131 LEU A CA 1
ATOM 685 C C . LEU A 1 99 ? 5.079 2.494 2.961 1.00 21.81 131 LEU A C 1
ATOM 686 O O . LEU A 1 99 ? 5.064 1.657 3.866 1.00 21.26 131 LEU A O 1
ATOM 691 N N . PHE A 1 100 ? 5.310 3.784 3.172 1.00 19.90 132 PHE A N 1
ATOM 692 C CA . PHE A 1 100 ? 5.531 4.326 4.505 1.00 21.80 132 PHE A CA 1
ATOM 693 C C . PHE A 1 100 ? 4.451 5.359 4.815 1.00 23.56 132 PHE A C 1
ATOM 694 O O . PHE A 1 100 ? 4.718 6.560 4.829 1.00 21.56 132 PHE A O 1
ATOM 702 N N . PRO A 1 101 ? 3.210 4.898 5.053 1.00 26.22 133 PRO A N 1
ATOM 703 C CA . PRO A 1 101 ? 2.076 5.778 5.361 1.00 28.21 133 PRO A CA 1
ATOM 704 C C . PRO A 1 101 ? 2.369 6.681 6.551 1.00 29.63 133 PRO A C 1
ATOM 705 O O . PRO A 1 101 ? 2.916 6.233 7.554 1.00 30.90 133 PRO A O 1
ATOM 709 N N . SER A 1 102 ? 2.001 7.952 6.437 1.00 31.83 134 SER A N 1
ATOM 710 C CA . SER A 1 102 ? 2.218 8.905 7.518 1.00 34.22 134 SER A CA 1
ATOM 711 C C . SER A 1 102 ? 0.880 9.337 8.113 1.00 35.21 134 SER A C 1
ATOM 712 O O . SER A 1 102 ? 0.826 9.861 9.224 1.00 35.11 134 SER A O 1
ATOM 715 N N . LYS A 1 103 ? -0.196 9.113 7.364 1.00 35.16 135 LYS A N 1
ATOM 716 C CA . LYS A 1 103 ? -1.533 9.491 7.812 1.00 36.12 135 LYS A CA 1
ATOM 717 C C . LYS A 1 103 ? -2.155 8.424 8.701 1.00 35.37 135 LYS A C 1
ATOM 718 O O . LYS A 1 103 ? -1.979 7.227 8.471 1.00 33.53 135 LYS A O 1
ATOM 724 N N . ILE A 1 104 ? -2.885 8.865 9.721 1.00 35.64 136 ILE A N 1
ATOM 725 C CA . ILE A 1 104 ? -3.534 7.948 10.645 1.00 35.70 136 ILE A CA 1
ATOM 726 C C . ILE A 1 104 ? -4.568 7.083 9.931 1.00 34.41 136 ILE A C 1
ATOM 727 O O . ILE A 1 104 ? -5.267 7.550 9.033 1.00 33.94 136 ILE A O 1
ATOM 732 N N . GLY A 1 105 ? -4.647 5.817 10.327 1.00 33.67 137 GLY A N 1
ATOM 733 C CA . GLY A 1 105 ? -5.608 4.909 9.730 1.00 34.54 137 GLY A CA 1
ATOM 734 C C . GLY A 1 105 ? -5.141 4.171 8.490 1.00 34.31 137 GLY A C 1
ATOM 735 O O . GLY A 1 105 ? -5.741 3.164 8.112 1.00 34.88 137 GLY A O 1
ATOM 736 N N . VAL A 1 106 ? -4.084 4.664 7.848 1.00 33.28 138 VAL A N 1
ATOM 737 C CA . VAL A 1 106 ? -3.564 4.024 6.644 1.00 31.51 138 VAL A CA 1
ATOM 738 C C . VAL A 1 106 ? -2.596 2.913 7.029 1.00 31.69 138 VAL A C 1
ATOM 739 O O . VAL A 1 106 ? -1.527 3.170 7.579 1.00 30.90 138 VAL A O 1
ATOM 743 N N . PRO A 1 107 ? -2.961 1.657 6.741 1.00 30.53 139 PRO A N 1
ATOM 744 C CA . PRO A 1 107 ? -2.105 0.519 7.074 1.00 30.08 139 PRO A CA 1
ATOM 745 C C . PRO A 1 107 ? -0.896 0.377 6.154 1.00 27.55 139 PRO A C 1
ATOM 746 O O . PRO A 1 107 ? -0.894 0.873 5.031 1.00 25.07 139 PRO A O 1
ATOM 750 N N . PHE A 1 108 ? 0.140 -0.290 6.644 1.00 28.49 140 PHE A N 1
ATOM 751 C CA . PHE A 1 108 ? 1.318 -0.518 5.826 1.00 28.62 140 PHE A CA 1
ATOM 752 C C . PHE A 1 108 ? 0.914 -1.547 4.784 1.00 29.34 140 PHE A C 1
ATOM 753 O O . PHE A 1 108 ? 0.025 -2.366 5.027 1.00 30.24 140 PHE A O 1
ATOM 761 N N . PRO A 1 109 ? 1.549 -1.514 3.604 1.00 29.10 141 PRO A N 1
ATOM 762 C CA . PRO A 1 109 ? 1.217 -2.472 2.548 1.00 28.73 141 PRO A CA 1
ATOM 763 C C . PRO A 1 109 ? 1.585 -3.894 2.949 1.00 28.63 141 PRO A C 1
ATOM 764 O O . PRO A 1 109 ? 2.351 -4.104 3.883 1.00 27.09 141 PRO A O 1
ATOM 768 N N . LYS A 1 110 ? 1.027 -4.868 2.239 1.00 29.32 142 LYS A N 1
ATOM 769 C CA . LYS A 1 110 ? 1.292 -6.273 2.521 1.00 32.42 142 LYS A CA 1
ATOM 770 C C . LYS A 1 110 ? 2.769 -6.621 2.313 1.00 32.54 142 LYS A C 1
ATOM 771 O O . LYS A 1 110 ? 3.306 -7.508 2.976 1.00 32.17 142 LYS A O 1
ATOM 777 N N . ASN A 1 111 ? 3.418 -5.918 1.392 1.00 32.59 143 ASN A N 1
ATOM 778 C CA . ASN A 1 111 ? 4.822 -6.169 1.086 1.00 32.54 143 ASN A CA 1
ATOM 779 C C . ASN A 1 111 ? 5.778 -5.264 1.860 1.00 32.15 143 ASN A C 1
ATOM 780 O O . ASN A 1 111 ? 6.952 -5.146 1.497 1.00 32.72 143 ASN A O 1
ATOM 785 N N . PHE A 1 112 ? 5.289 -4.631 2.924 1.00 29.96 144 PHE A N 1
ATOM 786 C CA . PHE A 1 112 ? 6.131 -3.733 3.708 1.00 28.22 144 PHE A CA 1
ATOM 787 C C . PHE A 1 112 ? 7.373 -4.389 4.292 1.00 27.11 144 PHE A C 1
ATOM 788 O O . PHE A 1 112 ? 8.472 -3.869 4.158 1.00 25.77 144 PHE A O 1
ATOM 796 N N . MET A 1 113 ? 7.193 -5.519 4.964 1.00 27.33 145 MET A N 1
ATOM 797 C CA . MET A 1 113 ? 8.314 -6.216 5.580 1.00 26.47 145 MET A CA 1
ATOM 798 C C . MET A 1 113 ? 9.382 -6.528 4.533 1.00 24.94 145 MET A C 1
ATOM 799 O O . MET A 1 113 ? 10.585 -6.363 4.783 1.00 22.83 145 MET A O 1
ATOM 804 N N . SER A 1 114 ? 8.939 -6.974 3.361 1.00 22.90 146 SER A N 1
ATOM 805 C CA . SER A 1 114 ? 9.863 -7.301 2.284 1.00 24.15 146 SER A CA 1
ATOM 806 C C . SER A 1 114 ? 10.621 -6.056 1.818 1.00 24.29 146 SER A C 1
ATOM 807 O O . SER A 1 114 ? 11.825 -6.109 1.564 1.00 21.42 146 SER A O 1
ATOM 810 N N . VAL A 1 115 ? 9.919 -4.932 1.713 1.00 24.16 147 VAL A N 1
ATOM 811 C CA . VAL A 1 115 ? 10.563 -3.701 1.274 1.00 24.42 147 VAL A CA 1
ATOM 812 C C . VAL A 1 115 ? 11.527 -3.208 2.344 1.00 21.77 147 VAL A C 1
ATOM 813 O O . VAL A 1 115 ? 12.614 -2.729 2.032 1.00 20.52 147 VAL A O 1
ATOM 817 N N . ALA A 1 116 ? 11.136 -3.334 3.608 1.00 19.48 148 ALA A N 1
ATOM 818 C CA . ALA A 1 116 ? 11.998 -2.892 4.701 1.00 19.26 148 ALA A CA 1
ATOM 819 C C . ALA A 1 116 ? 13.292 -3.706 4.747 1.00 18.73 148 ALA A C 1
ATOM 820 O O . ALA A 1 116 ? 14.373 -3.156 4.965 1.00 18.00 148 ALA A O 1
ATOM 822 N N . LYS A 1 117 ? 13.186 -5.017 4.545 1.00 18.25 149 LYS A N 1
ATOM 823 C CA . LYS A 1 117 ? 14.369 -5.872 4.571 1.00 20.12 149 LYS A CA 1
ATOM 824 C C . LYS A 1 117 ? 15.316 -5.511 3.435 1.00 19.17 149 LYS A C 1
ATOM 825 O O . LYS A 1 117 ? 16.536 -5.496 3.614 1.00 17.13 149 LYS A O 1
ATOM 831 N N . THR A 1 118 ? 14.755 -5.229 2.263 1.00 17.17 150 THR A N 1
ATOM 832 C CA . THR A 1 118 ? 15.572 -4.852 1.117 1.00 17.38 150 THR A CA 1
ATOM 833 C C . THR A 1 118 ? 16.287 -3.533 1.414 1.00 16.06 150 THR A C 1
ATOM 834 O O . THR A 1 118 ? 17.462 -3.365 1.090 1.00 14.52 150 THR A O 1
ATOM 838 N N . ILE A 1 119 ? 15.579 -2.599 2.041 1.00 14.12 151 ILE A N 1
ATOM 839 C CA . ILE A 1 119 ? 16.185 -1.316 2.379 1.00 14.75 151 ILE A CA 1
ATOM 840 C C . ILE A 1 119 ? 17.363 -1.536 3.321 1.00 14.26 151 ILE A C 1
ATOM 841 O O . ILE A 1 119 ? 18.460 -1.025 3.085 1.00 14.31 151 ILE A O 1
ATOM 846 N N . LEU A 1 120 ? 17.142 -2.316 4.376 1.00 14.78 152 LEU A N 1
ATOM 847 C CA . LEU A 1 120 ? 18.192 -2.580 5.361 1.00 16.01 152 LEU A CA 1
ATOM 848 C C . LEU A 1 120 ? 19.373 -3.352 4.761 1.00 14.70 152 LEU A C 1
ATOM 849 O O . LEU A 1 120 ? 20.535 -3.053 5.058 1.00 13.31 152 LEU A O 1
ATOM 854 N N . LYS A 1 121 ? 19.090 -4.339 3.915 1.00 14.31 153 LYS A N 1
ATOM 855 C CA . LYS A 1 121 ? 20.171 -5.090 3.277 1.00 15.16 153 LYS A CA 1
ATOM 856 C C . LYS A 1 121 ? 21.043 -4.118 2.475 1.00 13.99 153 LYS A C 1
ATOM 857 O O . LYS A 1 121 ? 22.271 -4.226 2.457 1.00 15.04 153 LYS A O 1
ATOM 863 N N . ARG A 1 122 ? 20.406 -3.162 1.812 1.00 14.51 154 ARG A N 1
ATOM 864 C CA . ARG A 1 122 ? 21.156 -2.202 1.011 1.00 14.32 154 ARG A CA 1
ATOM 865 C C . ARG A 1 122 ? 21.946 -1.196 1.840 1.00 14.15 154 ARG A C 1
ATOM 866 O O . ARG A 1 122 ? 23.089 -0.882 1.500 1.00 13.49 154 ARG A O 1
ATOM 874 N N . LEU A 1 123 ? 21.358 -0.693 2.924 1.00 13.88 155 LEU A N 1
ATOM 875 C CA . LEU A 1 123 ? 22.064 0.256 3.784 1.00 13.53 155 LEU A CA 1
ATOM 876 C C . LEU A 1 123 ? 23.323 -0.408 4.332 1.00 14.09 155 LEU A C 1
ATOM 877 O O . LEU A 1 123 ? 24.359 0.238 4.503 1.00 14.16 155 LEU A O 1
ATOM 882 N N . PHE A 1 124 ? 23.237 -1.709 4.598 1.00 13.58 156 PHE A N 1
ATOM 883 C CA . PHE A 1 124 ? 24.380 -2.461 5.117 1.00 14.52 156 PHE A CA 1
ATOM 884 C C . PHE A 1 124 ? 25.585 -2.347 4.189 1.00 14.46 156 PHE A C 1
ATOM 885 O O . PHE A 1 124 ? 26.724 -2.208 4.644 1.00 14.29 156 PHE A O 1
ATOM 893 N N . ARG A 1 125 ? 25.332 -2.425 2.887 1.00 13.50 157 ARG A N 1
ATOM 894 C CA . ARG A 1 125 ? 26.402 -2.351 1.893 1.00 14.07 157 ARG A CA 1
ATOM 895 C C . ARG A 1 125 ? 27.153 -1.029 1.956 1.00 14.76 157 ARG A C 1
ATOM 896 O O . ARG A 1 125 ? 28.332 -0.967 1.607 1.00 15.15 157 ARG A O 1
ATOM 904 N N . VAL A 1 126 ? 26.474 0.032 2.377 1.00 13.28 158 VAL A N 1
ATOM 905 C CA . VAL A 1 126 ? 27.146 1.318 2.497 1.00 12.93 158 VAL A CA 1
ATOM 906 C C . VAL A 1 126 ? 28.120 1.225 3.672 1.00 14.18 158 VAL A C 1
ATOM 907 O O . VAL A 1 126 ? 29.249 1.679 3.575 1.00 13.51 158 VAL A O 1
ATOM 911 N N . TYR A 1 127 ? 27.683 0.638 4.786 1.00 14.28 159 TYR A N 1
ATOM 912 C CA . TYR A 1 127 ? 28.570 0.476 5.937 1.00 14.97 159 TYR A CA 1
ATOM 913 C C . TYR A 1 127 ? 29.752 -0.385 5.523 1.00 15.88 159 TYR A C 1
ATOM 914 O O . TYR A 1 127 ? 30.893 -0.076 5.845 1.00 17.00 159 TYR A O 1
ATOM 923 N N . ALA A 1 128 ? 29.466 -1.480 4.827 1.00 16.73 160 ALA A N 1
ATOM 924 C CA . ALA A 1 128 ? 30.515 -2.389 4.372 1.00 17.84 160 ALA A CA 1
ATOM 925 C C . ALA A 1 128 ? 31.565 -1.654 3.547 1.00 18.15 160 ALA A C 1
ATOM 926 O O . ALA A 1 128 ? 32.768 -1.820 3.766 1.00 19.07 160 ALA A O 1
ATOM 928 N N . HIS A 1 129 ? 31.115 -0.838 2.600 1.00 16.61 161 HIS A N 1
ATOM 929 C CA . HIS A 1 129 ? 32.048 -0.103 1.759 1.00 17.02 161 HIS A CA 1
ATOM 930 C C . HIS A 1 129 ? 32.919 0.875 2.549 1.00 15.39 161 HIS A C 1
ATOM 931 O O . HIS A 1 129 ? 34.131 0.956 2.325 1.00 14.03 161 HIS A O 1
ATOM 938 N N . ILE A 1 130 ? 32.304 1.611 3.472 1.00 14.99 162 ILE A N 1
ATOM 939 C CA . ILE A 1 130 ? 33.032 2.574 4.296 1.00 15.67 162 ILE A CA 1
ATOM 940 C C . ILE A 1 130 ? 34.071 1.880 5.182 1.00 16.60 162 ILE A C 1
ATOM 941 O O . ILE A 1 130 ? 35.222 2.315 5.248 1.00 18.20 162 ILE A O 1
ATOM 946 N N . TYR A 1 131 ? 33.675 0.801 5.854 1.00 17.85 163 TYR A N 1
ATOM 947 C CA . TYR A 1 131 ? 34.605 0.079 6.726 1.00 16.92 163 TYR A CA 1
ATOM 948 C C . TYR A 1 131 ? 35.780 -0.521 5.965 1.00 18.56 163 TYR A C 1
ATOM 949 O O . TYR A 1 131 ? 36.921 -0.464 6.430 1.00 19.86 163 TYR A O 1
ATOM 958 N N . HIS A 1 132 ? 35.508 -1.105 4.803 1.00 18.19 164 HIS A N 1
ATOM 959 C CA . HIS A 1 132 ? 36.564 -1.735 4.019 1.00 20.21 164 HIS A CA 1
ATOM 960 C C . HIS A 1 132 ? 37.446 -0.794 3.204 1.00 20.32 164 HIS A C 1
ATOM 961 O O . HIS A 1 132 ? 38.669 -0.977 3.149 1.00 21.09 164 HIS A O 1
ATOM 968 N N . GLN A 1 133 ? 36.840 0.218 2.593 1.00 17.27 165 GLN A N 1
ATOM 969 C CA . GLN A 1 133 ? 37.586 1.124 1.731 1.00 17.54 165 GLN A CA 1
ATOM 970 C C . GLN A 1 133 ? 37.899 2.537 2.234 1.00 18.47 165 GLN A C 1
ATOM 971 O O . GLN A 1 133 ? 38.702 3.239 1.619 1.00 17.72 165 GLN A O 1
ATOM 977 N N . HIS A 1 134 ? 37.294 2.964 3.336 1.00 18.33 166 HIS A N 1
ATOM 978 C CA . HIS A 1 134 ? 37.536 4.325 3.818 1.00 19.20 166 HIS A CA 1
ATOM 979 C C . HIS A 1 134 ? 37.732 4.477 5.319 1.00 19.29 166 HIS A C 1
ATOM 980 O O . HIS A 1 134 ? 37.528 5.564 5.864 1.00 18.40 166 HIS A O 1
ATOM 987 N N . PHE A 1 135 ? 38.143 3.404 5.987 1.00 18.19 167 PHE A N 1
ATOM 988 C CA . PHE A 1 135 ? 38.326 3.464 7.425 1.00 19.57 167 PHE A CA 1
ATOM 989 C C . PHE A 1 135 ? 39.410 4.472 7.795 1.00 21.15 167 PHE A C 1
ATOM 990 O O . PHE A 1 135 ? 39.366 5.080 8.865 1.00 20.08 167 PHE A O 1
ATOM 998 N N . ASP A 1 136 ? 40.379 4.655 6.908 1.00 21.97 168 ASP A N 1
ATOM 999 C CA . ASP A 1 136 ? 41.448 5.606 7.171 1.00 24.84 168 ASP A CA 1
ATOM 1000 C C . ASP A 1 136 ? 40.866 7.017 7.266 1.00 25.35 168 ASP A C 1
ATOM 1001 O O . ASP A 1 136 ? 41.254 7.790 8.145 1.00 24.93 168 ASP A O 1
ATOM 1006 N N . SER A 1 137 ? 39.925 7.348 6.380 1.00 24.34 169 SER A N 1
ATOM 1007 C CA . SER A 1 137 ? 39.293 8.667 6.401 1.00 25.46 169 SER A CA 1
ATOM 1008 C C . SER A 1 137 ? 38.427 8.821 7.648 1.00 25.74 169 SER A C 1
ATOM 1009 O O . SER A 1 137 ? 38.374 9.899 8.250 1.00 26.12 169 SER A O 1
ATOM 1012 N N . VAL A 1 138 ? 37.743 7.742 8.026 1.00 24.66 170 VAL A N 1
ATOM 1013 C CA . VAL A 1 138 ? 36.895 7.750 9.212 1.00 25.02 170 VAL A CA 1
ATOM 1014 C C . VAL A 1 138 ? 37.723 8.110 10.445 1.00 26.22 170 VAL A C 1
ATOM 1015 O O . VAL A 1 138 ? 37.343 8.974 11.234 1.00 26.51 170 VAL A O 1
ATOM 1019 N N . MET A 1 139 ? 38.856 7.439 10.608 1.00 25.82 171 MET A N 1
ATOM 1020 C CA . MET A 1 139 ? 39.726 7.709 11.742 1.00 28.45 171 MET A CA 1
ATOM 1021 C C . MET A 1 139 ? 40.266 9.139 11.683 1.00 28.31 171 MET A C 1
ATOM 1022 O O . MET A 1 139 ? 40.275 9.845 12.689 1.00 28.99 171 MET A O 1
ATOM 1027 N N . GLN A 1 140 ? 40.712 9.562 10.504 1.00 27.91 172 GLN A N 1
ATOM 1028 C CA . GLN A 1 140 ? 41.252 10.907 10.329 1.00 29.78 172 GLN A CA 1
ATOM 1029 C C . GLN A 1 140 ? 40.231 11.982 10.678 1.00 31.03 172 GLN A C 1
ATOM 1030 O O . GLN A 1 140 ? 40.583 13.029 11.226 1.00 31.09 172 GLN A O 1
ATOM 1036 N N . LEU A 1 141 ? 38.970 11.722 10.351 1.00 30.30 173 LEU A N 1
ATOM 1037 C CA . LEU A 1 141 ? 37.895 12.667 10.632 1.00 30.96 173 LEU A CA 1
ATOM 1038 C C . LEU A 1 141 ? 37.367 12.451 12.045 1.00 31.20 173 LEU A C 1
ATOM 1039 O O . LEU A 1 141 ? 36.421 13.112 12.474 1.00 31.55 173 LEU A O 1
ATOM 1044 N N . GLN A 1 142 ? 37.988 11.519 12.761 1.00 31.75 174 GLN A N 1
ATOM 1045 C CA . GLN A 1 142 ? 37.594 11.194 14.127 1.00 33.22 174 GLN A CA 1
ATOM 1046 C C . GLN A 1 142 ? 36.118 10.800 14.201 1.00 32.02 174 GLN A C 1
ATOM 1047 O O . GLN A 1 142 ? 35.402 11.174 15.135 1.00 30.11 174 GLN A O 1
ATOM 1053 N N . GLU A 1 143 ? 35.682 10.032 13.204 1.00 29.94 175 GLU A N 1
ATOM 1054 C CA . GLU A 1 143 ? 34.303 9.559 13.112 1.00 28.20 175 GLU A CA 1
ATOM 1055 C C . GLU A 1 143 ? 34.230 8.062 13.409 1.00 27.86 175 GLU A C 1
ATOM 1056 O O . GLU A 1 143 ? 33.212 7.418 13.151 1.00 25.05 175 GLU A O 1
ATOM 1062 N N . GLU A 1 144 ? 35.311 7.508 13.946 1.00 26.45 176 GLU A N 1
ATOM 1063 C CA . GLU A 1 144 ? 35.353 6.085 14.252 1.00 26.57 176 GLU A CA 1
ATOM 1064 C C . GLU A 1 144 ? 34.312 5.678 15.291 1.00 25.87 176 GLU A C 1
ATOM 1065 O O . GLU A 1 144 ? 33.565 4.724 15.084 1.00 24.30 176 GLU A O 1
ATOM 1071 N N . ALA A 1 145 ? 34.257 6.400 16.405 1.00 24.80 177 ALA A N 1
ATOM 1072 C CA . ALA A 1 145 ? 33.295 6.076 17.454 1.00 25.48 177 ALA A CA 1
ATOM 1073 C C . ALA A 1 145 ? 31.865 6.217 16.931 1.00 25.12 177 ALA A C 1
ATOM 1074 O O . ALA A 1 145 ? 30.999 5.392 17.231 1.00 25.92 177 ALA A O 1
ATOM 1076 N N . HIS A 1 146 ? 31.627 7.269 16.151 1.00 23.28 178 HIS A N 1
ATOM 1077 C CA . HIS A 1 146 ? 30.310 7.530 15.580 1.00 21.42 178 HIS A CA 1
ATOM 1078 C C . HIS A 1 146 ? 29.925 6.378 14.653 1.00 21.42 178 HIS A C 1
ATOM 1079 O O . HIS A 1 146 ? 28.831 5.826 14.762 1.00 21.22 178 HIS A O 1
ATOM 1086 N N . LEU A 1 147 ? 30.827 6.016 13.742 1.00 19.89 179 LEU A N 1
ATOM 1087 C CA . LEU A 1 147 ? 30.564 4.920 12.814 1.00 20.28 179 LEU A CA 1
ATOM 1088 C C . LEU A 1 147 ? 30.212 3.630 13.565 1.00 19.27 179 LEU A C 1
ATOM 1089 O O . LEU A 1 147 ? 29.203 2.993 13.277 1.00 18.32 179 LEU A O 1
ATOM 1094 N N . ASN A 1 148 ? 31.045 3.251 14.529 1.00 19.87 180 ASN A N 1
ATOM 1095 C CA . ASN A 1 148 ? 30.814 2.032 15.305 1.00 19.84 180 ASN A CA 1
ATOM 1096 C C . ASN A 1 148 ? 29.483 2.063 16.053 1.00 20.67 180 ASN A C 1
ATOM 1097 O O . ASN A 1 148 ? 28.743 1.077 16.056 1.00 20.95 180 ASN A O 1
ATOM 1102 N N . THR A 1 149 ? 29.178 3.194 16.682 1.00 20.79 181 THR A N 1
ATOM 1103 C CA . THR A 1 149 ? 27.938 3.330 17.439 1.00 20.51 181 THR A CA 1
ATOM 1104 C C . THR A 1 149 ? 26.688 3.175 16.574 1.00 20.76 181 THR A C 1
ATOM 1105 O O . THR A 1 149 ? 25.765 2.446 16.934 1.00 20.10 181 THR A O 1
ATOM 1109 N N . SER A 1 150 ? 26.653 3.860 15.436 1.00 19.68 182 SER A N 1
ATOM 1110 C CA . SER A 1 150 ? 25.502 3.762 14.551 1.00 19.50 182 SER A CA 1
ATOM 1111 C C . SER A 1 150 ? 25.399 2.354 13.968 1.00 17.97 182 SER A C 1
ATOM 1112 O O . SER A 1 150 ? 24.312 1.790 13.888 1.00 18.45 182 SER A O 1
ATOM 1115 N N . PHE A 1 151 ? 26.528 1.786 13.559 1.00 16.98 183 PHE A N 1
ATOM 1116 C CA . PHE A 1 151 ? 26.512 0.442 12.998 1.00 18.39 183 PHE A CA 1
ATOM 1117 C C . PHE A 1 151 ? 26.023 -0.561 14.043 1.00 19.46 183 PHE A C 1
ATOM 1118 O O . PHE A 1 151 ? 25.224 -1.441 13.736 1.00 20.36 183 PHE A O 1
ATOM 1126 N N . LYS A 1 152 ? 26.499 -0.425 15.277 1.00 20.45 184 LYS A N 1
ATOM 1127 C CA . LYS A 1 152 ? 26.088 -1.329 16.352 1.00 21.20 184 LYS A CA 1
ATOM 1128 C C . LYS A 1 152 ? 24.577 -1.273 16.560 1.00 20.63 184 LYS A C 1
ATOM 1129 O O . LYS A 1 152 ? 23.919 -2.308 16.675 1.00 22.08 184 LYS A O 1
ATOM 1135 N N . HIS A 1 153 ? 24.028 -0.064 16.616 1.00 21.31 185 HIS A N 1
ATOM 1136 C CA . HIS A 1 153 ? 22.585 0.108 16.796 1.00 21.08 185 HIS A CA 1
ATOM 1137 C C . HIS A 1 153 ? 21.859 -0.563 15.625 1.00 20.42 185 HIS A C 1
ATOM 1138 O O . HIS A 1 153 ? 20.894 -1.301 15.807 1.00 18.60 185 HIS A O 1
ATOM 1145 N N . PHE A 1 154 ? 22.339 -0.285 14.419 1.00 19.36 186 PHE A N 1
ATOM 1146 C CA . PHE A 1 154 ? 21.780 -0.853 13.195 1.00 19.69 186 PHE A CA 1
ATOM 1147 C C . PHE A 1 154 ? 21.790 -2.384 13.266 1.00 19.54 186 PHE A C 1
ATOM 1148 O O . PHE A 1 154 ? 20.759 -3.035 13.071 1.00 18.47 186 PHE A O 1
ATOM 1156 N N . ILE A 1 155 ? 22.956 -2.958 13.546 1.00 18.89 187 ILE A N 1
ATOM 1157 C CA . ILE A 1 155 ? 23.076 -4.410 13.621 1.00 22.64 187 ILE A CA 1
ATOM 1158 C C . ILE A 1 155 ? 22.245 -5.042 14.738 1.00 22.29 187 ILE A C 1
ATOM 1159 O O . ILE A 1 155 ? 21.617 -6.082 14.532 1.00 22.80 187 ILE A O 1
ATOM 1164 N N . PHE A 1 156 ? 22.238 -4.427 15.916 1.00 22.76 188 PHE A N 1
ATOM 1165 C CA . PHE A 1 156 ? 21.461 -4.971 17.023 1.00 23.27 188 PHE A CA 1
ATOM 1166 C C . PHE A 1 156 ? 19.979 -4.995 16.677 1.00 21.43 188 PHE A C 1
ATOM 1167 O O . PHE A 1 156 ? 19.259 -5.924 17.048 1.00 21.31 188 PHE A O 1
ATOM 1175 N N . PHE A 1 157 ? 19.525 -3.974 15.956 1.00 21.99 189 PHE A N 1
ATOM 1176 C CA . PHE A 1 157 ? 18.127 -3.893 15.558 1.00 20.93 189 PHE A CA 1
ATOM 1177 C C . PHE A 1 157 ? 17.809 -4.981 14.536 1.00 20.50 189 PHE A C 1
ATOM 1178 O O . PHE A 1 157 ? 16.798 -5.675 14.654 1.00 18.81 189 PHE A O 1
ATOM 1186 N N . VAL A 1 158 ? 18.665 -5.134 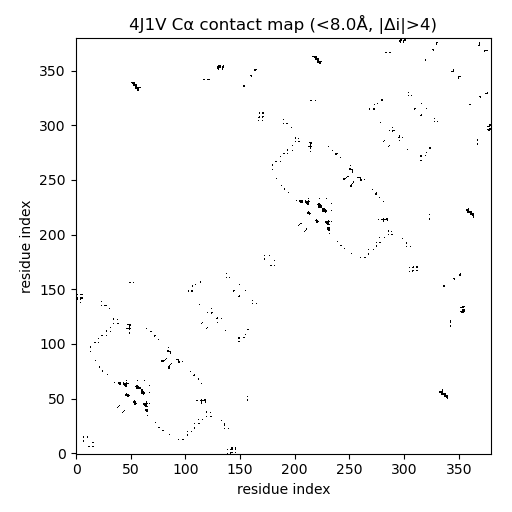13.527 1.00 20.59 190 VAL A N 1
ATOM 1187 C CA . VAL A 1 158 ? 18.411 -6.155 12.516 1.00 21.44 190 VAL A CA 1
ATOM 1188 C C . VAL A 1 158 ? 18.458 -7.553 13.127 1.00 19.97 190 VAL A C 1
ATOM 1189 O O . VAL A 1 158 ? 17.675 -8.424 12.749 1.00 20.27 190 VAL A O 1
ATOM 1193 N N . GLN A 1 159 ? 19.361 -7.770 14.077 1.00 20.44 191 GLN A N 1
ATOM 1194 C CA . GLN A 1 159 ? 19.462 -9.081 14.727 1.00 22.81 191 GLN A CA 1
ATOM 1195 C C . GLN A 1 159 ? 18.227 -9.380 15.575 1.00 23.57 191 GLN A C 1
ATOM 1196 O O . GLN A 1 159 ? 17.760 -10.514 15.629 1.00 24.24 191 GLN A O 1
ATOM 1202 N N . GLU A 1 160 ? 17.697 -8.356 16.234 1.00 23.47 192 GLU A N 1
ATOM 1203 C CA . GLU A 1 160 ? 16.519 -8.509 17.082 1.00 24.38 192 GLU A CA 1
ATOM 1204 C C . GLU A 1 160 ? 15.309 -9.018 16.303 1.00 25.16 192 GLU A C 1
ATOM 1205 O O . GLU A 1 160 ? 14.520 -9.810 16.813 1.00 23.97 192 GLU A O 1
ATOM 1211 N N . PHE A 1 161 ? 15.176 -8.572 15.060 1.00 23.80 193 PHE A N 1
ATOM 1212 C CA . PHE A 1 161 ? 14.052 -8.964 14.220 1.00 23.64 193 PHE A CA 1
ATOM 1213 C C . PHE A 1 161 ? 14.470 -9.815 13.025 1.00 22.64 193 PHE A C 1
ATOM 1214 O O . PHE A 1 161 ? 13.653 -10.114 12.150 1.00 21.22 193 PHE A O 1
ATOM 1222 N N . ASN A 1 162 ? 15.738 -10.217 13.014 1.00 23.10 194 ASN A N 1
ATOM 1223 C CA . ASN A 1 162 ? 16.311 -11.024 11.933 1.00 23.18 194 ASN A CA 1
ATOM 1224 C C . ASN A 1 162 ? 15.891 -10.459 10.577 1.00 23.23 194 ASN A C 1
ATOM 1225 O O . ASN A 1 162 ? 15.249 -11.138 9.774 1.00 23.45 194 ASN A O 1
ATOM 1230 N N . LEU A 1 163 ? 16.283 -9.210 10.330 1.00 21.54 195 LEU A N 1
ATOM 1231 C CA . LEU A 1 163 ? 15.935 -8.502 9.098 1.00 20.46 195 LEU A CA 1
ATOM 1232 C C . LEU A 1 163 ? 16.926 -8.617 7.931 1.00 19.64 195 LEU A C 1
ATOM 1233 O O . LEU A 1 163 ? 16.626 -8.185 6.814 1.00 19.21 195 LEU A O 1
ATOM 1238 N N . ILE A 1 164 ? 18.103 -9.183 8.178 1.00 18.55 196 ILE A N 1
ATOM 1239 C CA . ILE A 1 164 ? 19.097 -9.337 7.116 1.00 16.77 196 ILE A CA 1
ATOM 1240 C C . ILE A 1 164 ? 19.659 -10.758 7.098 1.00 18.26 196 ILE A C 1
ATOM 1241 O O . ILE A 1 164 ? 20.111 -11.263 8.125 1.00 18.11 196 ILE A O 1
ATOM 1246 N N . ASP A 1 165 ? 19.618 -11.405 5.935 1.00 18.16 197 ASP A N 1
ATOM 1247 C CA . ASP A 1 165 ? 20.138 -12.767 5.790 1.00 19.55 197 ASP A CA 1
ATOM 1248 C C . ASP A 1 165 ? 21.633 -12.859 6.100 1.00 19.80 197 ASP A C 1
ATOM 1249 O O . ASP A 1 165 ? 22.383 -11.891 5.922 1.00 16.78 197 ASP A O 1
ATOM 1254 N N . ARG A 1 166 ? 22.061 -14.042 6.536 1.00 18.19 198 ARG A N 1
ATOM 1255 C CA . ARG A 1 166 ? 23.455 -14.291 6.891 1.00 20.24 198 ARG A CA 1
ATOM 1256 C C . ARG A 1 166 ? 24.435 -13.996 5.757 1.00 18.37 198 ARG A C 1
ATOM 1257 O O . ARG A 1 166 ? 25.521 -13.474 5.991 1.00 17.66 198 ARG A O 1
ATOM 1265 N N . ARG A 1 167 ? 24.061 -14.339 4.529 1.00 17.02 199 ARG A N 1
ATOM 1266 C CA . ARG A 1 167 ? 24.954 -14.117 3.389 1.00 16.45 199 ARG A CA 1
ATOM 1267 C C . ARG A 1 167 ? 25.317 -12.635 3.238 1.00 15.17 199 ARG A C 1
ATOM 1268 O O . ARG A 1 167 ? 26.491 -12.276 3.088 1.00 16.70 199 ARG A O 1
ATOM 1276 N N . GLU A 1 168 ? 24.307 -11.776 3.292 1.00 15.46 200 GLU A N 1
ATOM 1277 C CA . GLU A 1 168 ? 24.514 -10.334 3.160 1.00 15.24 200 GLU A CA 1
ATOM 1278 C C . GLU A 1 168 ? 25.502 -9.797 4.200 1.00 16.39 200 GLU A C 1
ATOM 1279 O O . GLU A 1 168 ? 26.353 -8.958 3.894 1.00 14.40 200 GLU A O 1
ATOM 1285 N N . LEU A 1 169 ? 25.391 -10.289 5.431 1.00 14.53 201 LEU A N 1
ATOM 1286 C CA . LEU A 1 169 ? 26.251 -9.835 6.518 1.00 16.47 201 LEU A CA 1
ATOM 1287 C C . LEU A 1 169 ? 27.718 -10.261 6.446 1.00 16.37 201 LEU A C 1
ATOM 1288 O O . LEU A 1 169 ? 28.554 -9.730 7.174 1.00 18.50 201 LEU A O 1
ATOM 1293 N N . ALA A 1 170 ? 28.030 -11.210 5.572 1.00 17.71 202 ALA A N 1
ATOM 1294 C CA . ALA A 1 170 ? 29.392 -11.727 5.445 1.00 17.79 202 ALA A CA 1
ATOM 1295 C C . ALA A 1 170 ? 30.554 -10.719 5.485 1.00 17.69 202 ALA A C 1
ATOM 1296 O O . ALA A 1 170 ? 31.552 -10.943 6.178 1.00 16.46 202 ALA A O 1
ATOM 1298 N N . PRO A 1 171 ? 30.442 -9.595 4.757 1.00 18.00 203 PRO A N 1
ATOM 1299 C CA . PRO A 1 171 ? 31.522 -8.596 4.743 1.00 19.58 203 PRO A CA 1
ATOM 1300 C C . PRO A 1 171 ? 31.955 -8.010 6.091 1.00 20.54 203 PRO A C 1
ATOM 1301 O O . PRO A 1 171 ? 33.106 -7.593 6.246 1.00 20.27 203 PRO A O 1
ATOM 1305 N N . LEU A 1 172 ? 31.051 -7.965 7.062 1.00 20.23 204 LEU A N 1
ATOM 1306 C CA . LEU A 1 172 ? 31.403 -7.419 8.373 1.00 23.08 204 LEU A CA 1
ATOM 1307 C C . LEU A 1 172 ? 31.141 -8.403 9.513 1.00 23.80 204 LEU A C 1
ATOM 1308 O O . LEU A 1 172 ? 30.983 -8.002 10.669 1.00 22.71 204 LEU A O 1
ATOM 1313 N N . GLN A 1 173 ? 31.117 -9.692 9.191 1.00 25.77 205 GLN A N 1
ATOM 1314 C CA . GLN A 1 173 ? 30.853 -10.712 10.199 1.00 29.46 205 GLN A CA 1
ATOM 1315 C C . GLN A 1 173 ? 31.809 -10.644 11.388 1.00 29.87 205 GLN A C 1
ATOM 1316 O O . GLN A 1 173 ? 31.386 -10.753 12.540 1.00 27.48 205 GLN A O 1
ATOM 1322 N N . GLU A 1 174 ? 33.094 -10.467 11.108 1.00 30.55 206 GLU A N 1
ATOM 1323 C CA . GLU A 1 174 ? 34.099 -10.385 12.165 1.00 33.88 206 GLU A CA 1
ATOM 1324 C C . GLU A 1 174 ? 33.786 -9.224 13.105 1.00 32.10 206 GLU A C 1
ATOM 1325 O O . GLU A 1 174 ? 33.846 -9.359 14.331 1.00 30.55 206 GLU A O 1
ATOM 1331 N N . LEU A 1 175 ? 33.450 -8.082 12.515 1.00 29.26 207 LEU A N 1
ATOM 1332 C CA . LEU A 1 175 ? 33.121 -6.887 13.276 1.00 28.11 207 LEU A CA 1
ATOM 1333 C C . LEU A 1 175 ? 31.834 -7.089 14.072 1.00 28.03 207 LEU A C 1
ATOM 1334 O O . LEU A 1 175 ? 31.735 -6.655 15.220 1.00 27.08 207 LEU A O 1
ATOM 1339 N N . ILE A 1 176 ? 30.854 -7.748 13.457 1.00 27.90 208 ILE A N 1
ATOM 1340 C CA . ILE A 1 176 ? 29.574 -8.022 14.108 1.00 28.86 208 ILE A CA 1
ATOM 1341 C C . ILE A 1 176 ? 29.788 -8.787 15.413 1.00 30.08 208 ILE A C 1
ATOM 1342 O O . ILE A 1 176 ? 29.203 -8.454 16.444 1.00 29.39 208 ILE A O 1
ATOM 1347 N N . GLU A 1 177 ? 30.625 -9.816 15.360 1.00 32.43 209 GLU A N 1
ATOM 1348 C CA . GLU A 1 177 ? 30.916 -10.627 16.538 1.00 35.78 209 GLU A CA 1
ATOM 1349 C C . GLU A 1 177 ? 31.588 -9.826 17.647 1.00 35.57 209 GLU A C 1
ATOM 1350 O O . GLU A 1 177 ? 31.240 -9.969 18.818 1.00 35.42 209 GLU A O 1
ATOM 1356 N N . LYS A 1 178 ? 32.547 -8.980 17.285 1.00 35.68 210 LYS A N 1
ATOM 1357 C CA . LYS A 1 178 ? 33.229 -8.171 18.284 1.00 37.29 210 LYS A CA 1
ATOM 1358 C C . LYS A 1 178 ? 32.259 -7.228 18.992 1.00 37.84 210 LYS A C 1
ATOM 1359 O O . LYS A 1 178 ? 32.310 -7.079 20.216 1.00 35.20 210 LYS A O 1
ATOM 1365 N N . LEU A 1 179 ? 31.374 -6.600 18.221 1.00 36.73 211 LEU A N 1
ATOM 1366 C CA . LEU A 1 179 ? 30.399 -5.675 18.784 1.00 38.28 211 LEU A CA 1
ATOM 1367 C C . LEU A 1 179 ? 29.406 -6.393 19.690 1.00 40.17 211 LEU A C 1
ATOM 1368 O O . LEU A 1 179 ? 28.854 -5.797 20.615 1.00 40.95 211 LEU A O 1
ATOM 1373 N N . GLY A 1 180 ? 29.177 -7.673 19.417 1.00 42.43 212 GLY A N 1
ATOM 1374 C CA . GLY A 1 180 ? 28.248 -8.444 20.224 1.00 45.47 212 GLY A CA 1
ATOM 1375 C C . GLY A 1 180 ? 28.839 -8.833 21.568 1.00 47.77 212 GLY A C 1
ATOM 1376 O O . GLY A 1 180 ? 28.944 -10.046 21.850 1.00 49.13 212 GLY A O 1
ATOM 1377 N N . LEU B 1 9 ? -3.267 22.749 19.139 1.00 46.98 41 LEU C N 1
ATOM 1378 C CA . LEU B 1 9 ? -4.074 22.601 20.382 1.00 45.61 41 LEU C CA 1
ATOM 1379 C C . LEU B 1 9 ? -5.057 23.750 20.534 1.00 44.88 41 LEU C C 1
ATOM 1380 O O . LEU B 1 9 ? -6.107 23.595 21.152 1.00 45.60 41 LEU C O 1
ATOM 1385 N N . ARG B 1 10 ? -4.709 24.905 19.974 1.00 44.50 42 ARG C N 1
ATOM 1386 C CA . ARG B 1 10 ? -5.563 26.085 20.060 1.00 44.69 42 ARG C CA 1
ATOM 1387 C C . ARG B 1 10 ? -6.996 25.777 19.645 1.00 44.33 42 ARG C C 1
ATOM 1388 O O . ARG B 1 10 ? -7.947 26.319 20.212 1.00 45.11 42 ARG C O 1
ATOM 1396 N N . GLN B 1 11 ? -7.145 24.902 18.655 1.00 43.74 43 GLN C N 1
ATOM 1397 C CA . GLN B 1 11 ? -8.464 24.525 18.160 1.00 44.23 43 GLN C CA 1
ATOM 1398 C C . GLN B 1 11 ? -9.083 23.387 18.967 1.00 41.73 43 GLN C C 1
ATOM 1399 O O . GLN B 1 11 ? -10.276 23.406 19.267 1.00 42.09 43 GLN C O 1
ATOM 1405 N N . ALA B 1 12 ? -8.270 22.396 19.317 1.00 39.78 44 ALA C N 1
ATOM 1406 C CA . ALA B 1 12 ? -8.753 21.252 20.080 1.00 37.46 44 ALA C CA 1
ATOM 1407 C C . ALA B 1 12 ? -9.301 21.636 21.455 1.00 36.13 44 ALA C C 1
ATOM 1408 O O . ALA B 1 12 ? -10.213 20.983 21.967 1.00 36.12 44 ALA C O 1
ATOM 1410 N N . VAL B 1 13 ? -8.751 22.693 22.050 1.00 33.26 45 VAL C N 1
ATOM 1411 C CA . VAL B 1 13 ? -9.193 23.127 23.372 1.00 31.34 45 VAL C CA 1
ATOM 1412 C C . VAL B 1 13 ? -10.419 24.030 23.326 1.00 31.69 45 VAL C C 1
ATOM 1413 O O . VAL B 1 13 ? -11.041 24.284 24.356 1.00 30.05 45 VAL C O 1
ATOM 1417 N N . MET B 1 14 ? -10.768 24.519 22.137 1.00 31.48 46 MET C N 1
ATOM 1418 C CA . MET B 1 14 ? -11.935 25.387 22.002 1.00 33.06 46 MET C CA 1
ATOM 1419 C C . MET B 1 14 ? -13.212 24.607 22.270 1.00 31.28 46 MET C C 1
ATOM 1420 O O . MET B 1 14 ? -13.270 23.397 22.041 1.00 30.23 46 MET C O 1
ATOM 1425 N N . LEU B 1 15 ? -14.229 25.308 22.765 1.00 31.15 47 LEU C N 1
ATOM 1426 C CA . LEU B 1 15 ? -15.519 24.700 23.067 1.00 33.50 47 LEU C CA 1
ATOM 1427 C C . LEU B 1 15 ? -16.204 24.235 21.782 1.00 35.56 47 LEU C C 1
ATOM 1428 O O . LEU B 1 15 ? -16.509 25.041 20.906 1.00 34.86 47 LEU C O 1
ATOM 1433 N N . PRO B 1 16 ? -16.444 22.923 21.650 1.00 37.42 48 PRO C N 1
ATOM 1434 C CA . PRO B 1 16 ? -17.096 22.392 20.450 1.00 39.15 48 PRO C CA 1
ATOM 1435 C C . PRO B 1 16 ? -18.442 23.063 20.183 1.00 39.77 48 PRO C C 1
ATOM 1436 O O . PRO B 1 16 ? -19.124 23.503 21.112 1.00 37.86 48 PRO C O 1
ATOM 1440 N N . GLU B 1 17 ? -18.820 23.139 18.909 1.00 41.32 49 GLU C N 1
ATOM 1441 C CA . GLU B 1 17 ? -20.086 23.759 18.531 1.00 42.49 49 GLU C CA 1
ATOM 1442 C C . GLU B 1 17 ? -21.256 23.094 19.256 1.00 42.78 49 GLU C C 1
ATOM 1443 O O . GLU B 1 17 ? -21.420 21.874 19.200 1.00 42.36 49 GLU C O 1
ATOM 1449 N N . GLY B 1 18 ? -22.056 23.903 19.945 1.00 43.07 50 GLY C N 1
ATOM 1450 C CA . GLY B 1 18 ? -23.209 23.384 20.661 1.00 44.46 50 GLY C CA 1
ATOM 1451 C C . GLY B 1 18 ? -22.908 22.724 21.996 1.00 45.58 50 GLY C C 1
ATOM 1452 O O . GLY B 1 18 ? -23.825 22.375 22.742 1.00 46.12 50 GLY C O 1
ATOM 1453 N N . GLU B 1 19 ? -21.627 22.553 22.301 1.00 46.00 51 GLU C N 1
ATOM 1454 C CA . GLU B 1 19 ? -21.219 21.922 23.551 1.00 45.22 51 GLU C CA 1
ATOM 1455 C C . GLU B 1 19 ? -21.381 22.837 24.755 1.00 43.25 51 GLU C C 1
ATOM 1456 O O . GLU B 1 19 ? -21.187 24.049 24.660 1.00 42.22 51 GLU C O 1
ATOM 1462 N N . ASP B 1 20 ? -21.746 22.243 25.888 1.00 41.15 52 ASP C N 1
ATOM 1463 C CA . ASP B 1 20 ? -21.930 22.989 27.128 1.00 39.47 52 ASP C CA 1
ATOM 1464 C C . ASP B 1 20 ? -20.558 23.300 27.725 1.00 37.20 52 ASP C C 1
ATOM 1465 O O . ASP B 1 20 ? -19.711 22.412 27.833 1.00 35.31 52 ASP C O 1
ATOM 1470 N N . LEU B 1 21 ? -20.347 24.553 28.118 1.00 34.09 53 LEU C N 1
ATOM 1471 C CA . LEU B 1 21 ? -19.072 24.971 28.691 1.00 32.56 53 LEU C CA 1
ATOM 1472 C C . LEU B 1 21 ? -18.681 24.174 29.931 1.00 31.57 53 LEU C C 1
ATOM 1473 O O . LEU B 1 21 ? -17.550 23.699 30.035 1.00 29.42 53 LEU C O 1
ATOM 1478 N N . ASN B 1 22 ? -19.608 24.036 30.874 1.00 30.47 54 ASN C N 1
ATOM 1479 C CA . ASN B 1 22 ? -19.321 23.293 32.094 1.00 30.51 54 ASN C CA 1
ATOM 1480 C C . ASN B 1 22 ? -18.932 21.853 31.799 1.00 30.25 54 ASN C C 1
ATOM 1481 O O . ASN B 1 22 ? -17.959 21.346 32.355 1.00 27.79 54 ASN C O 1
ATOM 1486 N N . GLU B 1 23 ? -19.683 21.194 30.922 1.00 29.00 55 GLU C N 1
ATOM 1487 C CA . GLU B 1 23 ? -19.368 19.816 30.577 1.00 29.90 55 GLU C CA 1
ATOM 1488 C C . GLU B 1 23 ? -17.991 19.727 29.926 1.00 27.31 55 GLU C C 1
ATOM 1489 O O . GLU B 1 23 ? -17.227 18.800 30.199 1.00 26.57 55 GLU C O 1
ATOM 1495 N N . TRP B 1 24 ? -17.680 20.696 29.069 1.00 23.88 56 TRP C N 1
ATOM 1496 C CA . TRP B 1 24 ? -16.394 20.732 28.379 1.00 22.68 56 TRP C CA 1
ATOM 1497 C C . TRP B 1 24 ? -15.275 20.852 29.413 1.00 22.99 56 TRP C C 1
ATOM 1498 O O . TRP B 1 24 ? -14.292 20.112 29.375 1.00 21.09 56 TRP C O 1
ATOM 1509 N N . ILE B 1 25 ? -15.435 21.792 30.337 1.00 22.74 57 ILE C N 1
ATOM 1510 C CA . ILE B 1 25 ? -14.445 22.001 31.380 1.00 23.01 57 ILE C CA 1
ATOM 1511 C C . ILE B 1 25 ? -14.336 20.766 32.276 1.00 22.36 57 ILE C C 1
ATOM 1512 O O . ILE B 1 25 ? -13.239 20.370 32.672 1.00 20.73 57 ILE C O 1
ATOM 1517 N N . ALA B 1 26 ? -15.474 20.155 32.583 1.00 21.39 58 ALA C N 1
ATOM 1518 C CA . ALA B 1 26 ? -15.492 18.974 33.441 1.00 22.47 58 ALA C CA 1
ATOM 1519 C C . ALA B 1 26 ? -14.739 17.798 32.827 1.00 21.64 58 ALA C C 1
ATOM 1520 O O . ALA B 1 26 ? -13.887 17.190 33.477 1.00 19.87 58 ALA C O 1
ATOM 1522 N N . VAL B 1 27 ? -15.046 17.480 31.573 1.00 22.40 59 VAL C N 1
ATOM 1523 C CA . VAL B 1 27 ? -14.399 16.361 30.897 1.00 23.32 59 VAL C CA 1
ATOM 1524 C C . VAL B 1 27 ? -12.897 16.575 30.764 1.00 21.92 59 VAL C C 1
ATOM 1525 O O . VAL B 1 27 ? -12.102 15.649 30.974 1.00 18.50 59 VAL C O 1
ATOM 1529 N N . ASN B 1 28 ? -12.498 17.791 30.411 1.00 19.29 60 ASN C N 1
ATOM 1530 C CA . ASN B 1 28 ? -11.080 18.073 30.272 1.00 20.75 60 ASN C CA 1
ATOM 1531 C C . ASN B 1 28 ? -10.355 18.096 31.616 1.00 19.06 60 ASN C C 1
ATOM 1532 O O . ASN B 1 28 ? -9.202 17.680 31.707 1.00 18.59 60 ASN C O 1
ATOM 1537 N N . THR B 1 29 ? -11.030 18.576 32.655 1.00 18.73 61 THR C N 1
ATOM 1538 C CA . THR B 1 29 ? -10.413 18.626 33.976 1.00 18.24 61 THR C CA 1
ATOM 1539 C C . THR B 1 29 ? -10.106 17.205 34.449 1.00 18.17 61 THR C C 1
ATOM 1540 O O . THR B 1 29 ? -9.060 16.961 35.041 1.00 16.65 61 THR C O 1
ATOM 1544 N N . VAL B 1 30 ? -11.009 16.262 34.179 1.00 17.89 62 VAL C N 1
ATOM 1545 C CA . VAL B 1 30 ? -10.765 14.871 34.566 1.00 18.63 62 VAL C CA 1
ATOM 1546 C C . VAL B 1 30 ? -9.505 14.380 33.843 1.00 19.74 62 VAL C C 1
ATOM 1547 O O . VAL B 1 30 ? -8.618 13.773 34.453 1.00 18.66 6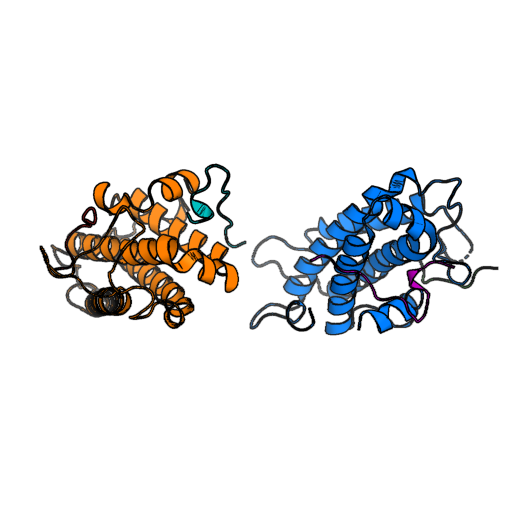2 VAL C O 1
ATOM 1551 N N . ASP B 1 31 ? -9.427 14.651 32.540 1.00 17.89 63 ASP C N 1
ATOM 1552 C CA . ASP B 1 31 ? -8.275 14.244 31.738 1.00 19.48 63 ASP C CA 1
ATOM 1553 C C . ASP B 1 31 ? -6.967 14.831 32.280 1.00 18.27 63 ASP C C 1
ATOM 1554 O O . ASP B 1 31 ? -5.943 14.146 32.323 1.00 16.94 63 ASP C O 1
ATOM 1559 N N . PHE B 1 32 ? -6.999 16.099 32.684 1.00 16.16 64 PHE C N 1
ATOM 1560 C CA . PHE B 1 32 ? -5.794 16.741 33.195 1.00 16.78 64 PHE C CA 1
ATOM 1561 C C . PHE B 1 32 ? -5.385 16.118 34.519 1.00 15.41 64 PHE C C 1
ATOM 1562 O O . PHE B 1 32 ? -4.199 15.930 34.789 1.00 15.67 64 PHE C O 1
ATOM 1570 N N . PHE B 1 33 ? -6.369 15.813 35.354 1.00 15.38 65 PHE C N 1
ATOM 1571 C CA . PHE B 1 33 ? -6.067 15.180 36.628 1.00 16.24 65 PHE C CA 1
ATOM 1572 C C . PHE B 1 33 ? -5.370 13.848 36.371 1.00 16.42 65 PHE C C 1
ATOM 1573 O O . PHE B 1 33 ? -4.367 13.530 37.012 1.00 14.30 65 PHE C O 1
ATOM 1581 N N . ASN B 1 34 ? -5.900 13.066 35.433 1.00 15.41 66 ASN C N 1
ATOM 1582 C CA . ASN B 1 34 ? -5.304 11.769 35.140 1.00 15.08 66 ASN C CA 1
ATOM 1583 C C . ASN B 1 34 ? -3.889 11.876 34.600 1.00 15.10 66 ASN C C 1
ATOM 1584 O O . ASN B 1 34 ? -3.035 11.062 34.942 1.00 14.45 66 ASN C O 1
ATOM 1589 N N . GLN B 1 35 ? -3.636 12.877 33.763 1.00 17.44 67 GLN C N 1
ATOM 1590 C CA . GLN B 1 35 ? -2.299 13.051 33.210 1.00 18.17 67 GLN C CA 1
ATOM 1591 C C . GLN B 1 35 ? -1.278 13.450 34.266 1.00 16.95 67 GLN C C 1
ATOM 1592 O O . GLN B 1 35 ? -0.191 12.887 34.317 1.00 15.24 67 GLN C O 1
ATOM 1598 N N . ILE B 1 36 ? -1.617 14.405 35.123 1.00 17.17 68 ILE C N 1
ATOM 1599 C CA . ILE B 1 36 ? -0.650 14.811 36.137 1.00 17.60 68 ILE C CA 1
ATOM 1600 C C . ILE B 1 36 ? -0.509 13.723 37.203 1.00 16.57 68 ILE C C 1
ATOM 1601 O O . ILE B 1 36 ? 0.549 13.560 37.801 1.00 14.76 68 ILE C O 1
ATOM 1606 N N . ASN B 1 37 ? -1.573 12.962 37.424 1.00 16.51 69 ASN C N 1
ATOM 1607 C CA . ASN B 1 37 ? -1.516 11.867 38.391 1.00 16.73 69 ASN C CA 1
ATOM 1608 C C . ASN B 1 37 ? -0.510 10.840 37.855 1.00 17.84 69 ASN C C 1
ATOM 1609 O O . ASN B 1 37 ? 0.314 10.309 38.596 1.00 17.00 69 ASN C O 1
ATOM 1614 N N . MET B 1 38 ? -0.576 10.578 36.553 1.00 17.66 70 MET C N 1
ATOM 1615 C CA . MET B 1 38 ? 0.329 9.628 35.909 1.00 17.70 70 MET C CA 1
ATOM 1616 C C . MET B 1 38 ? 1.780 10.128 35.923 1.00 18.17 70 MET C C 1
ATOM 1617 O O . MET B 1 38 ? 2.709 9.371 36.239 1.00 16.15 70 MET C O 1
ATOM 1622 N N . LEU B 1 39 ? 1.977 11.398 35.578 1.00 15.97 71 LEU C N 1
ATOM 1623 C CA . LEU B 1 39 ? 3.322 11.970 35.543 1.00 16.39 71 LEU C CA 1
ATOM 1624 C C . LEU B 1 39 ? 3.978 11.997 36.918 1.00 16.66 71 LEU C C 1
ATOM 1625 O O . LEU B 1 39 ? 5.153 11.649 37.064 1.00 15.90 71 LEU C O 1
ATOM 1630 N N . TYR B 1 40 ? 3.228 12.403 37.934 1.00 16.98 72 TYR C N 1
ATOM 1631 C CA . TYR B 1 40 ? 3.787 12.437 39.278 1.00 16.21 72 TYR C CA 1
ATOM 1632 C C . TYR B 1 40 ? 4.090 11.008 39.736 1.00 18.04 72 TYR C C 1
ATOM 1633 O O . TYR B 1 40 ? 5.091 10.754 40.415 1.00 17.54 72 TYR C O 1
ATOM 1642 N N . GLY B 1 41 ? 3.226 10.071 39.359 1.00 18.57 73 GLY C N 1
ATOM 1643 C CA . GLY B 1 41 ? 3.452 8.689 39.742 1.00 20.14 73 GLY C CA 1
ATOM 1644 C C . GLY B 1 41 ? 4.814 8.181 39.292 1.00 21.80 73 GLY C C 1
ATOM 1645 O O . GLY B 1 41 ? 5.470 7.430 40.016 1.00 22.95 73 GLY C O 1
ATOM 1646 N N . THR B 1 42 ? 5.258 8.599 38.110 1.00 20.45 74 THR C N 1
ATOM 1647 C CA . THR B 1 42 ? 6.550 8.146 37.598 1.00 23.06 74 THR C CA 1
ATOM 1648 C C . THR B 1 42 ? 7.749 8.631 38.412 1.00 25.31 74 THR C C 1
ATOM 1649 O O . THR B 1 42 ? 8.817 8.016 38.373 1.00 24.47 74 THR C O 1
ATOM 1653 N N . ILE B 1 43 ? 7.594 9.726 39.149 1.00 24.97 75 ILE C N 1
ATOM 1654 C CA . ILE B 1 43 ? 8.723 10.223 39.920 1.00 24.89 75 ILE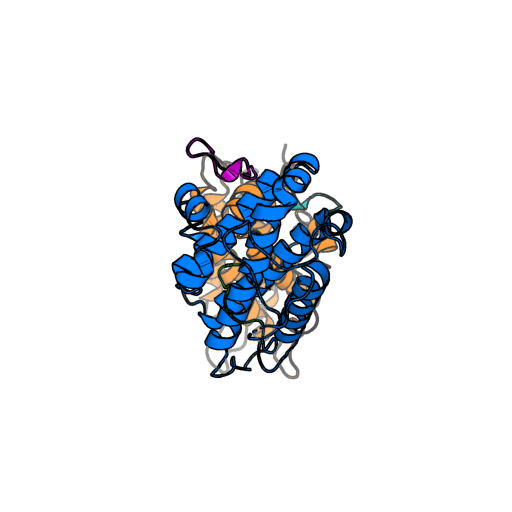 C CA 1
ATOM 1655 C C . ILE B 1 43 ? 8.547 10.199 41.435 1.00 25.40 75 ILE C C 1
ATOM 1656 O O . ILE B 1 43 ? 9.370 10.767 42.150 1.00 23.95 75 ILE C O 1
ATOM 1661 N N . THR B 1 44 ? 7.501 9.530 41.926 1.00 23.77 76 THR C N 1
ATOM 1662 C CA . THR B 1 44 ? 7.259 9.469 43.370 1.00 24.39 76 THR C CA 1
ATOM 1663 C C . THR B 1 44 ? 8.451 8.862 44.089 1.00 25.10 76 THR C C 1
ATOM 1664 O O . THR B 1 44 ? 8.753 9.220 45.221 1.00 23.55 76 THR C O 1
ATOM 1668 N N . GLU B 1 45 ? 9.125 7.931 43.428 1.00 25.04 77 GLU C N 1
ATOM 1669 C CA . GLU B 1 45 ? 10.285 7.296 44.030 1.00 26.55 77 GLU C CA 1
ATOM 1670 C C . GLU B 1 45 ? 11.344 8.350 44.366 1.00 25.26 77 GLU C C 1
ATOM 1671 O O . GLU B 1 45 ? 12.103 8.201 45.320 1.00 23.68 77 GLU C O 1
ATOM 1677 N N . PHE B 1 46 ? 11.369 9.431 43.594 1.00 23.73 78 PHE C N 1
ATOM 1678 C CA . PHE B 1 46 ? 12.363 10.483 43.790 1.00 24.99 78 PHE C CA 1
ATOM 1679 C C . PHE B 1 46 ? 11.877 11.719 44.549 1.00 25.20 78 PHE C C 1
ATOM 1680 O O . PHE B 1 46 ? 12.668 12.626 44.825 1.00 23.61 78 PHE C O 1
ATOM 1688 N N . CYS B 1 47 ? 10.584 11.761 44.876 1.00 23.99 79 CYS C N 1
ATOM 1689 C CA . CYS B 1 47 ? 10.018 12.885 45.628 1.00 22.72 79 CYS C CA 1
ATOM 1690 C C . CYS B 1 47 ? 9.740 12.324 47.014 1.00 23.87 79 CYS C C 1
ATOM 1691 O O . CYS B 1 47 ? 8.696 11.722 47.252 1.00 25.01 79 CYS C O 1
ATOM 1694 N N . THR B 1 48 ? 10.687 12.521 47.928 1.00 22.54 80 THR C N 1
ATOM 1695 C CA . THR B 1 48 ? 10.575 11.984 49.274 1.00 23.22 80 THR C CA 1
ATOM 1696 C C . THR B 1 48 ? 10.626 13.041 50.364 1.00 24.10 80 THR C C 1
ATOM 1697 O O . THR B 1 48 ? 10.832 14.227 50.100 1.00 23.15 80 THR C O 1
ATOM 1701 N N . GLU B 1 49 ? 10.440 12.591 51.598 1.00 25.89 81 GLU C N 1
ATOM 1702 C CA . GLU B 1 49 ? 10.480 13.475 52.751 1.00 27.66 81 GLU C CA 1
ATOM 1703 C C . GLU B 1 49 ? 11.853 14.130 52.857 1.00 27.06 81 GLU C C 1
ATOM 1704 O O . GLU B 1 49 ? 11.973 15.258 53.327 1.00 27.89 81 GLU C O 1
ATOM 1710 N N . ALA B 1 50 ? 12.885 13.424 52.407 1.00 27.20 82 ALA C N 1
ATOM 1711 C CA . ALA B 1 50 ? 14.246 13.946 52.472 1.00 28.18 82 ALA C CA 1
ATOM 1712 C C . ALA B 1 50 ? 14.600 14.859 51.305 1.00 28.07 82 ALA C C 1
ATOM 1713 O O . ALA B 1 50 ? 15.238 15.894 51.490 1.00 27.49 82 ALA C O 1
ATOM 1715 N N . SER B 1 51 ? 14.189 14.481 50.101 1.00 26.74 83 SER C N 1
ATOM 1716 C CA . SER B 1 51 ? 14.494 15.290 48.930 1.00 26.25 83 SER C CA 1
ATOM 1717 C C . SER B 1 51 ? 13.709 16.603 48.913 1.00 25.32 83 SER C C 1
ATOM 1718 O O . SER B 1 51 ? 14.227 17.641 48.491 1.00 24.10 83 SER C O 1
ATOM 1721 N N . CYS B 1 52 ? 12.470 16.562 49.397 1.00 24.26 84 CYS C N 1
ATOM 1722 C CA . CYS B 1 52 ? 11.619 17.753 49.377 1.00 22.33 84 CYS C CA 1
ATOM 1723 C C . CYS B 1 52 ? 10.896 18.003 50.699 1.00 22.30 84 CYS C C 1
ATOM 1724 O O . CYS B 1 52 ? 9.683 17.801 50.803 1.00 20.36 84 CYS C O 1
ATOM 1727 N N . PRO B 1 53 ? 11.634 18.464 51.724 1.00 21.16 85 PRO C N 1
ATOM 1728 C CA . PRO B 1 53 ? 11.054 18.739 53.042 1.00 21.91 85 PRO C CA 1
ATOM 1729 C C . PRO B 1 53 ? 10.008 19.847 53.040 1.00 22.46 85 PRO C C 1
ATOM 1730 O O . PRO B 1 53 ? 9.227 19.982 53.984 1.00 20.88 85 PRO C O 1
ATOM 1734 N N . VAL B 1 54 ? 9.993 20.642 51.978 1.00 24.55 86 VAL C N 1
ATOM 1735 C CA . VAL B 1 54 ? 9.024 21.727 51.856 1.00 26.52 86 VAL C CA 1
ATOM 1736 C C . VAL B 1 54 ? 8.510 21.789 50.415 1.00 24.95 86 VAL C C 1
ATOM 1737 O O . VAL B 1 54 ? 9.281 21.650 49.471 1.00 27.77 86 VAL C O 1
ATOM 1741 N N . MET B 1 55 ? 7.205 21.983 50.253 1.00 23.26 87 MET C N 1
ATOM 1742 C CA . MET B 1 55 ? 6.607 22.050 48.919 1.00 21.34 87 MET C CA 1
ATOM 1743 C C . MET B 1 55 ? 7.068 23.328 48.235 1.00 21.34 87 MET C C 1
ATOM 1744 O O . MET B 1 55 ? 6.749 24.433 48.681 1.00 20.54 87 MET C O 1
ATOM 1749 N N . SER B 1 56 ? 7.839 23.189 47.164 1.00 21.25 88 SER C N 1
ATOM 1750 C CA . SER B 1 56 ? 8.316 24.371 46.461 1.00 23.04 88 SER C CA 1
ATOM 1751 C C . SER B 1 56 ? 8.364 24.186 44.959 1.00 21.02 88 SER C C 1
ATOM 1752 O O . SER B 1 56 ? 8.149 23.090 44.443 1.00 20.21 88 SER C O 1
ATOM 1755 N N . ALA B 1 57 ? 8.632 25.288 44.271 1.00 19.29 89 ALA C N 1
ATOM 1756 C CA . ALA B 1 57 ? 8.758 25.301 42.829 1.00 19.30 89 ALA C CA 1
ATOM 1757 C C . ALA B 1 57 ? 9.995 26.149 42.573 1.00 18.56 89 ALA C C 1
ATOM 1758 O O . ALA B 1 57 ? 9.908 27.247 42.029 1.00 15.79 89 ALA C O 1
ATOM 1760 N N . GLY B 1 58 ? 11.150 25.638 42.994 1.00 17.29 90 GLY C N 1
ATOM 1761 C CA . GLY B 1 58 ? 12.381 26.379 42.800 1.00 18.56 90 GLY C CA 1
ATOM 1762 C C . GLY B 1 58 ? 12.674 27.306 43.968 1.00 19.14 90 GLY C C 1
ATOM 1763 O O . GLY B 1 58 ? 11.885 27.379 44.905 1.00 18.62 90 GLY C O 1
ATOM 1764 N N . PRO B 1 59 ? 13.797 28.042 43.930 1.00 20.96 91 PRO C N 1
ATOM 1765 C CA . PRO B 1 59 ? 14.211 28.972 44.987 1.00 21.51 91 PRO C CA 1
ATOM 1766 C C . PRO B 1 59 ? 13.327 30.203 45.195 1.00 21.30 91 PRO C C 1
ATOM 1767 O O . PRO B 1 59 ? 13.391 30.831 46.249 1.00 19.97 91 PRO C O 1
ATOM 1771 N N . ARG B 1 60 ? 12.500 30.539 44.207 1.00 17.70 92 ARG C N 1
ATOM 1772 C CA . ARG B 1 60 ? 11.661 31.735 44.298 1.00 20.11 92 ARG C CA 1
ATOM 1773 C C . ARG B 1 60 ? 10.200 31.526 44.693 1.00 18.78 92 ARG C C 1
ATOM 1774 O O . ARG B 1 60 ? 9.500 32.495 44.989 1.00 18.43 92 ARG C O 1
ATOM 1782 N N . TYR B 1 61 ? 9.740 30.279 44.713 1.00 18.94 93 TYR C N 1
ATOM 1783 C CA . TYR B 1 61 ? 8.336 30.005 45.013 1.00 17.25 93 TYR C CA 1
ATOM 1784 C C . TYR B 1 61 ? 8.151 28.808 45.928 1.00 17.82 93 TYR C C 1
ATOM 1785 O O . TYR B 1 61 ? 8.650 27.718 45.650 1.00 16.32 93 TYR C O 1
ATOM 1794 N N . GLU B 1 62 ? 7.399 29.014 47.002 1.00 17.85 94 GLU C N 1
ATOM 1795 C CA . GLU B 1 62 ? 7.139 27.964 47.976 1.00 19.42 94 GLU C CA 1
ATOM 1796 C C . GLU B 1 62 ? 5.646 27.938 48.288 1.00 19.41 94 GLU C C 1
ATOM 1797 O O . GLU B 1 62 ? 4.985 28.970 48.221 1.00 19.59 94 GLU C O 1
ATOM 1803 N N . TYR B 1 63 ? 5.123 26.766 48.637 1.00 17.95 95 TYR C N 1
ATOM 1804 C CA . TYR B 1 63 ? 3.699 26.624 48.948 1.00 18.32 95 TYR C CA 1
ATOM 1805 C C . TYR B 1 63 ? 3.503 26.175 50.388 1.00 19.16 95 TYR C C 1
ATOM 1806 O O . TYR B 1 63 ? 3.870 25.062 50.753 1.00 17.15 95 TYR C O 1
ATOM 1815 N N . HIS B 1 64 ? 2.904 27.041 51.195 1.00 20.74 96 HIS C N 1
ATOM 1816 C CA . HIS B 1 64 ? 2.670 26.737 52.598 1.00 21.06 96 HIS C CA 1
ATOM 1817 C C . HIS B 1 64 ? 1.447 25.852 52.800 1.00 22.42 96 HIS C C 1
ATOM 1818 O O . HIS B 1 64 ? 0.516 25.852 51.993 1.00 20.16 96 HIS C O 1
ATOM 1825 N N . TRP B 1 65 ? 1.459 25.083 53.879 1.00 24.52 97 TRP C N 1
ATOM 1826 C CA . TRP B 1 65 ? 0.318 24.240 54.191 1.00 27.85 97 TRP C CA 1
ATOM 1827 C C . TRP B 1 65 ? -0.782 25.171 54.705 1.00 29.14 97 TRP C C 1
ATOM 1828 O O . TRP B 1 65 ? -1.956 25.008 54.374 1.00 29.36 97 TRP C O 1
ATOM 1839 N N . ALA B 1 66 ? -0.385 26.155 55.507 1.00 32.14 98 ALA C N 1
ATOM 1840 C CA . ALA B 1 66 ? -1.326 27.127 56.057 1.00 35.64 98 ALA C CA 1
ATOM 1841 C C . ALA B 1 66 ? -0.622 28.440 56.393 1.00 37.10 98 ALA C C 1
ATOM 1842 O O . ALA B 1 66 ? 0.489 28.439 56.924 1.00 36.33 98 ALA C O 1
ATOM 1844 N N . ASP B 1 67 ? -1.268 29.560 56.074 1.00 39.19 99 ASP C N 1
ATOM 1845 C CA . ASP B 1 67 ? -0.695 30.874 56.362 1.00 42.55 99 ASP C CA 1
ATOM 1846 C C . ASP B 1 67 ? -1.766 31.959 56.346 1.00 43.39 99 ASP C C 1
ATOM 1847 O O . ASP B 1 67 ? -2.954 31.666 56.196 1.00 44.92 99 ASP C O 1
ATOM 1852 N N . PRO B 1 74 ? 4.366 30.745 59.317 1.00 39.99 106 PRO C N 1
ATOM 1853 C CA . PRO B 1 74 ? 3.479 29.880 58.535 1.00 39.28 106 PRO C CA 1
ATOM 1854 C C . PRO B 1 74 ? 3.794 28.396 58.695 1.00 36.88 106 PRO C C 1
ATOM 1855 O O . PRO B 1 74 ? 4.919 28.016 59.020 1.00 37.61 106 PRO C O 1
ATOM 1859 N N . ILE B 1 75 ? 2.787 27.565 58.459 1.00 35.27 107 ILE C N 1
ATOM 1860 C CA . ILE B 1 75 ? 2.932 26.121 58.574 1.00 33.23 107 ILE C CA 1
ATOM 1861 C C . ILE B 1 75 ? 3.307 25.525 57.221 1.00 31.53 107 ILE C C 1
ATOM 1862 O O . ILE B 1 75 ? 2.596 25.706 56.236 1.00 30.21 107 ILE C O 1
ATOM 1867 N N . LYS B 1 76 ? 4.425 24.812 57.185 1.00 30.50 108 LYS C N 1
ATOM 1868 C CA . LYS B 1 76 ? 4.906 24.199 55.951 1.00 30.97 108 LYS C CA 1
ATOM 1869 C C . LYS B 1 76 ? 4.788 22.684 56.034 1.00 29.48 108 LYS C C 1
ATOM 1870 O O . LYS B 1 76 ? 4.527 22.137 57.099 1.00 29.39 108 LYS C O 1
ATOM 1876 N N . CYS B 1 77 ? 4.967 22.009 54.903 1.00 28.21 109 CYS C N 1
ATOM 1877 C CA . CYS B 1 77 ? 4.926 20.553 54.889 1.00 26.72 109 CYS C CA 1
ATOM 1878 C C . CYS B 1 77 ? 5.668 20.048 53.657 1.00 23.30 109 CYS C C 1
ATOM 1879 O O . CYS B 1 77 ? 5.947 20.815 52.735 1.00 23.49 109 CYS C O 1
ATOM 1882 N N . SER B 1 78 ? 6.017 18.768 53.656 1.00 20.58 110 SER C N 1
ATOM 1883 C CA . SER B 1 78 ? 6.769 18.192 52.545 1.00 19.83 110 SER C CA 1
ATOM 1884 C C . SER B 1 78 ? 5.972 18.148 51.253 1.00 17.17 110 SER C C 1
ATOM 1885 O O . SER B 1 78 ? 4.741 18.206 51.268 1.00 17.46 110 SER C O 1
ATOM 1888 N N . ALA B 1 79 ? 6.688 18.053 50.136 1.00 16.78 111 ALA C N 1
ATOM 1889 C CA . ALA B 1 79 ? 6.054 17.984 48.829 1.00 17.79 111 ALA C CA 1
ATOM 1890 C C . ALA B 1 79 ? 5.200 16.718 48.732 1.00 17.54 111 ALA C C 1
ATOM 1891 O O . ALA B 1 79 ? 4.050 16.768 48.309 1.00 18.48 111 ALA C O 1
ATOM 1893 N N . PRO B 1 80 ? 5.747 15.561 49.137 1.00 19.57 112 PRO C N 1
ATOM 1894 C CA . PRO B 1 80 ? 4.917 14.356 49.035 1.00 20.13 112 PRO C CA 1
ATOM 1895 C C . PRO B 1 80 ? 3.592 14.450 49.784 1.00 19.50 112 PRO C C 1
ATOM 1896 O O . PRO B 1 80 ? 2.553 14.044 49.267 1.00 18.41 112 PRO C O 1
ATOM 1900 N N . LYS B 1 81 ? 3.624 14.990 50.997 1.00 17.60 113 LYS C N 1
ATOM 1901 C CA . LYS B 1 81 ? 2.406 15.128 51.782 1.00 18.38 113 LYS C CA 1
ATOM 1902 C C . LYS B 1 81 ? 1.482 16.167 51.149 1.00 16.64 113 LYS C C 1
ATOM 1903 O O . LYS B 1 81 ? 0.267 15.969 51.076 1.00 16.02 113 LYS C O 1
ATOM 1909 N N . TYR B 1 82 ? 2.068 17.273 50.697 1.00 15.32 114 TYR C N 1
ATOM 1910 C CA . TYR B 1 82 ? 1.309 18.350 50.070 1.00 15.40 114 TYR C CA 1
ATOM 1911 C C . TYR B 1 82 ? 0.617 17.854 48.802 1.00 14.49 114 TYR C C 1
ATOM 1912 O O . TYR B 1 82 ? -0.586 18.025 48.630 1.00 14.49 114 TYR C O 1
ATOM 1921 N N . ILE B 1 83 ? 1.385 17.225 47.924 1.00 14.99 115 ILE C N 1
ATOM 1922 C CA . ILE B 1 83 ? 0.842 16.737 46.662 1.00 15.23 115 ILE C CA 1
ATOM 1923 C C . ILE B 1 83 ? -0.161 15.604 46.865 1.00 16.06 115 ILE C C 1
ATOM 1924 O O . ILE B 1 83 ? -1.190 15.558 46.190 1.00 15.15 115 ILE C O 1
ATOM 1929 N N . ASP B 1 84 ? 0.113 14.697 47.796 1.00 15.85 116 ASP C N 1
ATOM 1930 C CA . ASP B 1 84 ? -0.837 13.619 48.049 1.00 16.61 116 ASP C CA 1
ATOM 1931 C C . ASP B 1 84 ? -2.173 14.208 48.527 1.00 17.56 116 ASP C C 1
ATOM 1932 O O . ASP B 1 84 ? -3.243 13.807 48.064 1.00 17.02 116 ASP C O 1
ATOM 1937 N N . TYR B 1 85 ? -2.117 15.163 49.451 1.00 16.30 117 TYR C N 1
ATOM 1938 C CA . TYR B 1 85 ? -3.347 15.775 49.945 1.00 17.14 117 TYR C CA 1
ATOM 1939 C C . TYR B 1 85 ? -4.099 16.490 48.826 1.00 15.36 117 TYR C C 1
ATOM 1940 O O . TYR B 1 85 ? -5.317 16.350 48.687 1.00 15.10 117 TYR C O 1
ATOM 1949 N N . LEU B 1 86 ? -3.366 17.269 48.040 1.00 14.05 118 LEU C N 1
ATOM 1950 C CA . LEU B 1 86 ? -3.951 18.020 46.942 1.00 15.35 118 LEU C CA 1
ATOM 1951 C C . LEU B 1 86 ? -4.593 17.098 45.899 1.00 16.00 118 LEU C C 1
ATOM 1952 O O . LEU B 1 86 ? -5.709 17.343 45.438 1.00 16.07 118 LEU C O 1
ATOM 1957 N N . MET B 1 87 ? -3.883 16.041 45.526 1.00 13.51 119 MET C N 1
ATOM 1958 C CA . MET B 1 87 ? -4.396 15.107 44.534 1.00 14.22 119 MET C CA 1
ATOM 1959 C C . MET B 1 87 ? -5.570 14.288 45.070 1.00 15.44 119 MET C C 1
ATOM 1960 O O . MET B 1 87 ? -6.485 13.941 44.320 1.00 15.13 119 MET C O 1
ATOM 1965 N N . THR B 1 88 ? -5.549 13.981 46.365 1.00 14.46 120 THR C N 1
ATOM 1966 C CA . THR B 1 88 ? -6.641 13.229 46.964 1.00 16.09 120 THR C CA 1
ATOM 1967 C C . THR B 1 88 ? -7.886 14.116 46.943 1.00 16.29 120 THR C C 1
ATOM 1968 O O . THR B 1 88 ? -8.987 13.665 46.616 1.00 14.19 120 THR C O 1
ATOM 1972 N N . TRP B 1 89 ? -7.699 15.383 47.298 1.00 16.32 121 TRP C N 1
ATOM 1973 C CA . TRP B 1 89 ? -8.793 16.341 47.319 1.00 17.52 121 TRP C CA 1
ATOM 1974 C C . TRP B 1 89 ? -9.423 16.478 45.931 1.00 16.69 121 TRP C C 1
ATOM 1975 O O . TRP B 1 89 ? -10.644 16.504 45.803 1.00 15.31 121 TRP C O 1
ATOM 1986 N N . VAL B 1 90 ? -8.592 16.571 44.895 1.00 16.57 122 VAL C N 1
ATOM 1987 C CA . VAL B 1 90 ? -9.112 16.708 43.539 1.00 16.35 122 VAL C CA 1
ATOM 1988 C C . VAL B 1 90 ? -9.929 15.483 43.140 1.00 16.49 122 VAL C C 1
ATOM 1989 O O . VAL B 1 90 ? -11.039 15.620 42.619 1.00 16.33 122 VAL C O 1
ATOM 1993 N N . GLN B 1 91 ? -9.390 14.292 43.391 1.00 15.75 123 GLN C N 1
ATOM 1994 C CA . GLN B 1 91 ? -10.098 13.063 43.050 1.00 15.93 123 GLN C CA 1
ATOM 1995 C C . GLN B 1 91 ? -11.446 13.008 43.775 1.00 16.33 123 GLN C C 1
ATOM 1996 O O . GLN B 1 91 ? -12.441 12.548 43.211 1.00 16.82 123 GLN C O 1
ATOM 2002 N N . ASP B 1 92 ? -11.483 13.476 45.021 1.00 16.64 124 ASP C N 1
ATOM 2003 C CA . ASP B 1 92 ? -12.734 13.482 45.778 1.00 18.35 124 ASP C CA 1
ATOM 2004 C C . ASP B 1 92 ? -13.744 14.423 45.117 1.00 17.69 124 ASP C C 1
ATOM 2005 O O . ASP B 1 92 ? -14.941 14.132 45.079 1.00 18.62 124 ASP C O 1
ATOM 2010 N N . GLN B 1 93 ? -13.272 15.554 44.598 1.00 17.49 125 GLN C N 1
ATOM 2011 C CA . GLN B 1 93 ? -14.174 16.497 43.937 1.00 17.36 125 GLN C CA 1
ATOM 2012 C C . GLN B 1 93 ? -14.723 15.856 42.668 1.00 18.57 125 GLN C C 1
ATOM 2013 O O . GLN B 1 93 ? -15.906 15.989 42.361 1.00 17.37 125 GLN C O 1
ATOM 2019 N N . LEU B 1 94 ? -13.863 15.155 41.934 1.00 17.30 126 LEU C N 1
ATOM 2020 C CA . LEU B 1 94 ? -14.291 14.495 40.703 1.00 17.71 126 LEU C CA 1
ATOM 2021 C C . LEU B 1 94 ? -15.362 13.448 40.993 1.00 17.40 126 LEU C C 1
ATOM 2022 O O . LEU B 1 94 ? -16.248 13.205 40.169 1.00 18.33 126 LEU C O 1
ATOM 2027 N N . ASP B 1 95 ? -15.284 12.832 42.168 1.00 19.93 127 ASP C N 1
ATOM 2028 C CA . ASP B 1 95 ? -16.242 11.802 42.551 1.00 20.78 127 ASP C CA 1
ATOM 2029 C C . ASP B 1 95 ? -17.471 12.338 43.271 1.00 21.34 127 ASP C C 1
ATOM 2030 O O . ASP B 1 95 ? -18.341 11.570 43.678 1.00 22.48 127 ASP C O 1
ATOM 2035 N N . ASP B 1 96 ? -17.547 13.654 43.424 1.00 21.28 128 ASP C N 1
ATOM 2036 C CA . ASP B 1 96 ? -18.688 14.272 44.088 1.00 22.31 128 ASP C CA 1
ATOM 2037 C C . ASP B 1 96 ? -19.798 14.518 43.063 1.00 22.69 128 ASP C C 1
ATOM 2038 O O . ASP B 1 96 ? -19.711 15.435 42.243 1.00 22.13 128 ASP C O 1
ATOM 2043 N N . GLU B 1 97 ? -20.839 13.692 43.123 1.00 23.26 129 GLU C N 1
ATOM 2044 C CA . GLU B 1 97 ? -21.973 13.782 42.207 1.00 26.34 129 GLU C CA 1
ATOM 2045 C C . GLU B 1 97 ? -22.663 15.143 42.220 1.00 26.03 129 GLU C C 1
ATOM 2046 O O . GLU B 1 97 ? -23.303 15.524 41.240 1.00 25.07 129 GLU C O 1
ATOM 2052 N N . THR B 1 98 ? -22.546 15.872 43.325 1.00 26.78 130 THR C N 1
ATOM 2053 C CA . THR B 1 98 ? -23.174 17.188 43.409 1.00 28.06 130 THR C CA 1
ATOM 2054 C C . THR B 1 98 ? -22.352 18.230 42.647 1.00 27.09 130 THR C C 1
ATOM 2055 O O . THR B 1 98 ? -22.889 19.246 42.195 1.00 25.96 130 THR C O 1
ATOM 2059 N N . LEU B 1 99 ? -21.054 17.971 42.496 1.00 24.50 131 LEU C N 1
ATOM 2060 C CA . LEU B 1 99 ? -20.161 18.890 41.788 1.00 23.54 131 LEU C CA 1
ATOM 2061 C C . LEU B 1 99 ? -19.933 18.481 40.336 1.00 22.12 131 LEU C C 1
ATOM 2062 O O . LEU B 1 99 ? -19.948 19.318 39.434 1.00 20.75 131 LEU C O 1
ATOM 2067 N N . PHE B 1 100 ? -19.706 17.189 40.122 1.00 20.27 132 PHE C N 1
ATOM 2068 C CA . PHE B 1 100 ? -19.483 16.649 38.788 1.00 21.84 132 PHE C CA 1
ATOM 2069 C C . PHE B 1 100 ? -20.563 15.616 38.480 1.00 23.72 132 PHE C C 1
ATOM 2070 O O . PHE B 1 100 ? -20.297 14.414 38.465 1.00 21.49 132 PHE C O 1
ATOM 2078 N N . PRO B 1 101 ? -21.805 16.077 38.243 1.00 25.96 133 PRO C N 1
ATOM 2079 C CA . PRO B 1 101 ? -22.939 15.199 37.936 1.00 28.44 133 PRO C CA 1
ATOM 2080 C C . PRO B 1 101 ? -22.647 14.296 36.744 1.00 29.91 133 PRO C C 1
ATOM 2081 O O . PRO B 1 101 ? -22.099 14.746 35.743 1.00 30.13 133 PRO C O 1
ATOM 2085 N N . SER B 1 102 ? -23.016 13.025 36.857 1.00 31.94 134 SER C N 1
ATOM 2086 C CA . SER B 1 102 ? -22.798 12.072 35.777 1.00 34.58 134 SER C CA 1
ATOM 2087 C C . SER B 1 102 ? -24.137 11.638 35.185 1.00 35.77 134 SER C C 1
ATOM 2088 O O . SER B 1 102 ? -24.192 11.111 34.074 1.00 35.25 134 SER C O 1
ATOM 2091 N N . LYS B 1 103 ? -25.213 11.863 35.935 1.00 35.42 135 LYS C N 1
ATOM 2092 C CA . LYS B 1 103 ? -26.549 11.485 35.487 1.00 36.33 135 LYS C CA 1
ATOM 2093 C C . LYS B 1 103 ? -27.171 12.553 34.599 1.00 35.64 135 LYS C C 1
ATOM 2094 O O . LYS B 1 103 ? -26.993 13.751 34.831 1.00 33.65 135 LYS C O 1
ATOM 2100 N N . ILE B 1 104 ? -27.902 12.113 33.578 1.00 35.66 136 ILE C N 1
ATOM 2101 C CA . ILE B 1 104 ? -28.552 13.030 32.655 1.00 36.08 136 ILE C CA 1
ATOM 2102 C C . ILE B 1 104 ? -29.586 13.895 33.370 1.00 34.71 136 ILE C C 1
ATOM 2103 O O . ILE B 1 104 ? -30.285 13.429 34.269 1.00 34.25 136 ILE C O 1
ATOM 2108 N N . GLY B 1 105 ? -29.665 15.160 32.973 1.00 34.34 137 GLY C N 1
ATOM 2109 C CA . GLY B 1 105 ? -30.626 16.068 33.572 1.00 35.02 137 GLY C CA 1
ATOM 2110 C C . GLY B 1 105 ? -30.157 16.805 34.812 1.00 34.46 137 GLY C C 1
ATOM 2111 O O . GLY B 1 105 ? -30.755 17.813 35.189 1.00 35.31 137 GLY C O 1
ATOM 2112 N N . VAL B 1 106 ? -29.101 16.311 35.454 1.00 33.40 138 VAL C N 1
ATOM 2113 C CA . VAL B 1 106 ? -28.580 16.952 36.656 1.00 32.12 138 VAL C CA 1
ATOM 2114 C C . VAL B 1 106 ? -27.613 18.063 36.271 1.00 31.91 138 VAL C C 1
ATOM 2115 O O . VAL B 1 106 ? -26.544 17.806 35.721 1.00 31.42 138 VAL C O 1
ATOM 2119 N N . PRO B 1 107 ? -27.977 19.319 36.560 1.00 31.02 139 PRO C N 1
ATOM 2120 C CA . PRO B 1 107 ? -27.120 20.458 36.228 1.00 30.29 139 PRO C CA 1
ATOM 2121 C C . PRO B 1 107 ? -25.910 20.600 37.146 1.00 28.39 139 PRO C C 1
ATOM 2122 O O . PRO B 1 107 ? -25.905 20.101 38.270 1.00 25.53 139 PRO C O 1
ATOM 2126 N N . PHE B 1 108 ? -24.875 21.268 36.655 1.00 29.42 140 PHE C N 1
ATOM 2127 C CA . PHE B 1 108 ? -23.697 21.495 37.474 1.00 29.19 140 PHE C CA 1
ATOM 2128 C C . PHE B 1 108 ? -24.098 22.524 38.515 1.00 29.42 140 PHE C C 1
ATOM 2129 O O . PHE B 1 108 ? -24.985 23.345 38.272 1.00 30.15 140 PHE C O 1
ATOM 2137 N N . PRO B 1 109 ? -23.465 22.488 39.695 1.00 29.14 141 PRO C N 1
ATOM 2138 C CA . PRO B 1 109 ? -23.793 23.447 40.752 1.00 28.55 141 PRO C CA 1
ATOM 2139 C C . PRO B 1 109 ? -23.423 24.870 40.351 1.00 28.52 141 PRO C C 1
ATOM 2140 O O . PRO B 1 109 ? -22.658 25.079 39.414 1.00 26.77 141 PRO C O 1
ATOM 2144 N N . LYS B 1 110 ? -23.982 25.843 41.060 1.00 29.95 142 LYS C N 1
ATOM 2145 C CA . LYS B 1 110 ? -23.718 27.249 40.779 1.00 32.47 142 LYS C CA 1
ATOM 2146 C C . LYS B 1 110 ? -22.243 27.596 40.986 1.00 32.54 142 LYS C C 1
ATOM 2147 O O . LYS B 1 110 ? -21.705 28.480 40.322 1.00 32.39 142 LYS C O 1
ATOM 2153 N N . ASN B 1 111 ? -21.594 26.893 41.908 1.00 32.66 143 ASN C N 1
ATOM 2154 C CA . ASN B 1 111 ? -20.189 27.143 42.213 1.00 32.57 143 ASN C CA 1
ATOM 2155 C C . ASN B 1 111 ? -19.234 26.237 41.437 1.00 31.57 143 ASN C C 1
ATOM 2156 O O . ASN B 1 111 ? -18.059 26.120 41.797 1.00 32.11 143 ASN C O 1
ATOM 2161 N N . PHE B 1 112 ? -19.724 25.605 40.374 1.00 29.37 144 PHE C N 1
ATOM 2162 C CA . PHE B 1 112 ? -18.882 24.707 39.588 1.00 27.97 144 PHE C CA 1
ATOM 2163 C C . PHE B 1 112 ? -17.639 25.364 39.004 1.00 26.70 144 PHE C C 1
ATOM 2164 O O . PHE B 1 112 ? -16.540 24.847 39.140 1.00 25.08 144 PHE C O 1
ATOM 2172 N N . MET B 1 113 ? -17.821 26.493 38.330 1.00 27.34 145 MET C N 1
ATOM 2173 C CA . MET B 1 113 ? -16.699 27.192 37.716 1.00 26.19 145 MET C CA 1
ATOM 2174 C C . MET B 1 113 ? -15.630 27.502 38.762 1.00 24.79 145 MET C C 1
ATOM 2175 O O . MET B 1 113 ? -14.426 27.335 38.513 1.00 22.64 145 MET C O 1
ATOM 2180 N N . SER B 1 114 ? -16.074 27.951 39.933 1.00 22.69 146 SER C N 1
ATOM 2181 C CA . SER B 1 114 ? -15.148 28.275 41.011 1.00 24.26 146 SER C CA 1
ATOM 2182 C C . SER B 1 114 ? -14.392 27.029 41.477 1.00 24.09 146 SER C C 1
ATOM 2183 O O . SER B 1 114 ? -13.190 27.083 41.736 1.00 21.73 146 SER C O 1
ATOM 2186 N N . VAL B 1 115 ? -15.093 25.904 41.580 1.00 24.18 147 VAL C N 1
ATOM 2187 C CA . VAL B 1 115 ? -14.447 24.673 42.018 1.00 24.87 147 VAL C CA 1
ATOM 2188 C C . VAL B 1 115 ? -13.484 24.181 40.944 1.00 21.88 147 VAL C C 1
ATOM 2189 O O . VAL B 1 115 ? -12.394 23.702 41.251 1.00 21.20 147 VAL C O 1
ATOM 2193 N N . ALA B 1 116 ? -13.878 24.309 39.683 1.00 19.61 148 ALA C N 1
ATOM 2194 C CA . ALA B 1 116 ? -13.015 23.867 38.592 1.00 19.48 148 ALA C CA 1
ATOM 2195 C C . ALA B 1 116 ? -11.719 24.679 38.545 1.00 18.87 148 ALA C C 1
ATOM 2196 O O . ALA B 1 116 ? -10.640 24.128 38.324 1.00 17.79 148 ALA C O 1
ATOM 2198 N N . LYS B 1 117 ? -11.824 25.990 38.746 1.00 18.60 149 LYS C N 1
ATOM 2199 C CA . LYS B 1 117 ? -10.644 26.846 38.719 1.00 20.08 149 LYS C CA 1
ATOM 2200 C C . LYS B 1 117 ? -9.697 26.485 39.855 1.00 19.56 149 LYS C C 1
ATOM 2201 O O . LYS B 1 117 ? -8.478 26.466 39.675 1.00 17.43 149 LYS C O 1
ATOM 2207 N N . THR B 1 118 ? -10.259 26.205 41.029 1.00 17.38 150 THR C N 1
ATOM 2208 C CA . THR B 1 118 ? -9.441 25.827 42.174 1.00 17.58 150 THR C CA 1
ATOM 2209 C C . THR B 1 118 ? -8.726 24.510 41.878 1.00 16.69 150 THR C C 1
ATOM 2210 O O . THR B 1 118 ? -7.550 24.345 42.208 1.00 15.37 150 THR C O 1
ATOM 2214 N N . ILE B 1 119 ? -9.432 23.577 41.246 1.00 14.42 151 ILE C N 1
ATOM 2215 C CA . ILE B 1 119 ? -8.825 22.293 40.910 1.00 15.00 151 ILE C CA 1
ATOM 2216 C C . ILE B 1 119 ? -7.648 22.513 39.964 1.00 14.58 151 ILE C C 1
ATOM 2217 O O . ILE B 1 119 ? -6.553 21.998 40.194 1.00 15.08 151 ILE C O 1
ATOM 2222 N N . LEU B 1 120 ? -7.870 23.292 38.910 1.00 14.46 152 LEU C N 1
ATOM 2223 C CA . LEU B 1 120 ? -6.820 23.556 37.925 1.00 15.26 152 LEU C CA 1
ATOM 2224 C C . LEU B 1 120 ? -5.639 24.329 38.523 1.00 14.24 152 LEU C C 1
ATOM 2225 O O . LEU B 1 120 ? -4.475 24.034 38.222 1.00 13.54 152 LEU C O 1
ATOM 2230 N N . LYS B 1 121 ? -5.923 25.313 39.374 1.00 14.25 153 LYS C N 1
ATOM 2231 C CA . LYS B 1 121 ? -4.841 26.064 40.010 1.00 15.66 153 LYS C CA 1
ATOM 2232 C C . LYS B 1 121 ? -3.970 25.091 40.810 1.00 14.46 153 LYS C C 1
ATOM 2233 O O . LYS B 1 121 ? -2.742 25.196 40.825 1.00 15.02 153 LYS C O 1
ATOM 2239 N N . ARG B 1 122 ? -4.608 24.133 41.471 1.00 15.33 154 ARG C N 1
ATOM 2240 C CA . ARG B 1 122 ? -3.858 23.174 42.273 1.00 14.21 154 ARG C CA 1
ATOM 2241 C C . ARG B 1 122 ? -3.067 22.167 41.450 1.00 13.99 154 ARG C C 1
ATOM 2242 O O . ARG B 1 122 ? -1.926 21.848 41.800 1.00 13.49 154 ARG C O 1
ATOM 2250 N N . LEU B 1 123 ? -3.650 21.671 40.362 1.00 13.56 155 LEU C N 1
ATOM 2251 C CA . LEU B 1 123 ? -2.948 20.720 39.502 1.00 14.24 155 LEU C CA 1
ATOM 2252 C C . LEU B 1 123 ? -1.691 21.382 38.949 1.00 13.22 155 LEU C C 1
ATOM 2253 O O . LEU B 1 123 ? -0.659 20.734 38.772 1.00 14.13 155 LEU C O 1
ATOM 2258 N N . PHE B 1 124 ? -1.777 22.684 38.687 1.00 13.69 156 PHE C N 1
ATOM 2259 C CA . PHE B 1 124 ? -0.636 23.437 38.165 1.00 15.17 156 PHE C CA 1
ATOM 2260 C C . PHE B 1 124 ? 0.569 23.318 39.093 1.00 14.74 156 PHE C C 1
ATOM 2261 O O . PHE B 1 124 ? 1.706 23.172 38.639 1.00 14.49 156 PHE C O 1
ATOM 2269 N N . ARG B 1 125 ? 0.317 23.397 40.396 1.00 13.88 157 ARG C N 1
ATOM 2270 C CA . ARG B 1 125 ? 1.390 23.321 41.388 1.00 14.91 157 ARG C CA 1
ATOM 2271 C C . ARG B 1 125 ? 2.145 21.999 41.322 1.00 15.52 157 ARG C C 1
ATOM 2272 O O . ARG B 1 125 ? 3.328 21.937 41.662 1.00 15.04 157 ARG C O 1
ATOM 2280 N N . VAL B 1 126 ? 1.463 20.937 40.905 1.00 13.62 158 VAL C N 1
ATOM 2281 C CA . VAL B 1 126 ? 2.133 19.653 40.784 1.00 13.58 158 VAL C CA 1
ATOM 2282 C C . VAL B 1 126 ? 3.107 19.747 39.607 1.00 14.48 158 VAL C C 1
ATOM 2283 O O . VAL B 1 126 ? 4.234 19.288 39.701 1.00 13.25 158 VAL C O 1
ATOM 2287 N N . TYR B 1 127 ? 2.669 20.339 38.496 1.00 14.50 159 TYR C N 1
ATOM 2288 C CA . TYR B 1 127 ? 3.555 20.501 37.344 1.00 15.98 159 TYR C CA 1
ATOM 2289 C C . TYR B 1 127 ? 4.739 21.360 37.755 1.00 16.91 159 TYR C C 1
ATOM 2290 O O . TYR B 1 127 ? 5.881 21.049 37.432 1.00 17.21 159 TYR C O 1
ATOM 2299 N N . ALA B 1 128 ? 4.455 22.452 38.458 1.00 17.52 160 ALA C N 1
ATOM 2300 C CA . ALA B 1 128 ? 5.504 23.361 38.910 1.00 18.94 160 ALA C CA 1
ATOM 2301 C C . ALA B 1 128 ? 6.555 22.626 39.733 1.00 18.91 160 ALA C C 1
ATOM 2302 O O . ALA B 1 128 ? 7.757 22.790 39.510 1.00 19.98 160 ALA C O 1
ATOM 2304 N N . HIS B 1 129 ? 6.106 21.809 40.680 1.00 17.44 161 HIS C N 1
ATOM 2305 C CA . HIS B 1 129 ? 7.038 21.074 41.522 1.00 17.79 161 HIS C CA 1
ATOM 2306 C C . HIS B 1 129 ? 7.907 20.094 40.733 1.00 16.56 161 HIS C C 1
ATOM 2307 O O . HIS B 1 129 ? 9.118 20.005 40.962 1.00 15.91 161 HIS C O 1
ATOM 2314 N N . ILE B 1 130 ? 7.292 19.363 39.806 1.00 15.24 162 ILE C N 1
ATOM 2315 C CA . ILE B 1 130 ? 8.018 18.401 38.982 1.00 15.42 162 ILE C CA 1
ATOM 2316 C C . ILE B 1 130 ? 9.058 19.094 38.096 1.00 16.92 162 ILE C C 1
ATOM 2317 O O . ILE B 1 130 ? 10.207 18.660 38.032 1.00 16.82 162 ILE C O 1
ATOM 2322 N N . TYR B 1 131 ? 8.662 20.174 37.422 1.00 17.89 163 TYR C N 1
ATOM 2323 C CA . TYR B 1 131 ? 9.589 20.895 36.549 1.00 17.87 163 TYR C CA 1
ATOM 2324 C C . TYR B 1 131 ? 10.766 21.494 37.308 1.00 19.43 163 TYR C C 1
ATOM 2325 O O . TYR B 1 131 ? 11.905 21.435 36.842 1.00 20.71 163 TYR C O 1
ATOM 2334 N N . HIS B 1 132 ? 10.495 22.080 38.468 1.00 18.73 164 HIS C N 1
ATOM 2335 C CA . HIS B 1 132 ? 11.552 22.710 39.253 1.00 20.37 164 HIS C CA 1
ATOM 2336 C C . HIS B 1 132 ? 12.435 21.769 40.068 1.00 20.94 164 HIS C C 1
ATOM 2337 O O . HIS B 1 132 ? 13.658 21.950 40.122 1.00 21.37 164 HIS C O 1
ATOM 2344 N N . GLN B 1 133 ? 11.830 20.757 40.683 1.00 17.94 165 GLN C N 1
ATOM 2345 C CA . GLN B 1 133 ? 12.575 19.849 41.543 1.00 18.76 165 GLN C CA 1
ATOM 2346 C C . GLN B 1 133 ? 12.887 18.438 41.040 1.00 19.07 165 GLN C C 1
ATOM 2347 O O . GLN B 1 133 ? 13.693 17.738 41.656 1.00 17.97 165 GLN C O 1
ATOM 2353 N N . HIS B 1 134 ? 12.280 18.011 39.939 1.00 18.59 166 HIS C N 1
ATOM 2354 C CA . HIS B 1 134 ? 12.523 16.650 39.455 1.00 19.64 166 HIS C CA 1
ATOM 2355 C C . HIS B 1 134 ? 12.717 16.498 37.954 1.00 19.74 166 HIS C C 1
ATOM 2356 O O . HIS B 1 134 ? 12.510 15.410 37.409 1.00 18.89 166 HIS C O 1
ATOM 2363 N N . PHE B 1 135 ? 13.128 17.569 37.286 1.00 19.35 167 PHE C N 1
ATOM 2364 C CA . PHE B 1 135 ? 13.310 17.510 35.846 1.00 20.30 167 PHE C CA 1
ATOM 2365 C C . PHE B 1 135 ? 14.397 16.506 35.476 1.00 22.06 167 PHE C C 1
ATOM 2366 O O . PHE B 1 135 ? 14.360 15.904 34.405 1.00 21.73 167 PHE C O 1
ATOM 2374 N N . ASP B 1 136 ? 15.361 16.317 36.367 1.00 23.41 168 ASP C N 1
ATOM 2375 C CA . ASP B 1 136 ? 16.432 15.368 36.101 1.00 25.78 168 ASP C CA 1
ATOM 2376 C C . ASP B 1 136 ? 15.846 13.957 36.004 1.00 26.08 168 ASP C C 1
ATOM 2377 O O . ASP B 1 136 ? 16.227 13.185 35.123 1.00 25.93 168 ASP C O 1
ATOM 2382 N N . SER B 1 137 ? 14.908 13.626 36.892 1.00 25.10 169 SER C N 1
ATOM 2383 C CA . SER B 1 137 ? 14.276 12.306 36.870 1.00 25.04 169 SER C CA 1
ATOM 2384 C C . SER B 1 137 ? 13.411 12.153 35.622 1.00 25.48 169 SER C C 1
ATOM 2385 O O . SER B 1 137 ? 13.360 11.077 35.018 1.00 25.77 169 SER C O 1
ATOM 2388 N N . VAL B 1 138 ? 12.728 13.232 35.244 1.00 24.34 170 VAL C N 1
ATOM 2389 C CA . VAL B 1 138 ? 11.878 13.226 34.058 1.00 25.21 170 VAL C CA 1
ATOM 2390 C C . VAL B 1 138 ? 12.706 12.865 32.827 1.00 26.45 170 VAL C C 1
ATOM 2391 O O . VAL B 1 138 ? 12.327 12.000 32.039 1.00 26.54 170 VAL C O 1
ATOM 2395 N N . MET B 1 139 ? 13.840 13.537 32.664 1.00 26.42 171 MET C N 1
ATOM 2396 C CA . MET B 1 139 ? 14.711 13.267 31.530 1.00 28.84 171 MET C CA 1
ATOM 2397 C C . MET B 1 139 ? 15.251 11.839 31.588 1.00 28.17 171 MET C C 1
ATOM 2398 O O . MET B 1 139 ? 15.259 11.134 30.583 1.00 29.25 171 MET C O 1
ATOM 2403 N N . GLN B 1 140 ? 15.695 11.415 32.767 1.00 28.27 172 GLN C N 1
ATOM 2404 C CA . GLN B 1 140 ? 16.233 10.069 32.941 1.00 30.15 172 GLN C CA 1
ATOM 2405 C C . GLN B 1 140 ? 15.212 8.993 32.594 1.00 31.42 172 GLN C C 1
ATOM 2406 O O . GLN B 1 140 ? 15.564 7.942 32.052 1.00 31.55 172 GLN C O 1
ATOM 2412 N N . LEU B 1 141 ? 13.950 9.256 32.917 1.00 30.98 173 LEU C N 1
ATOM 2413 C CA . LEU B 1 141 ? 12.876 8.311 32.638 1.00 31.88 173 LEU C CA 1
ATOM 2414 C C . LEU B 1 141 ? 12.348 8.527 31.227 1.00 31.97 173 LEU C C 1
ATOM 2415 O O . LEU B 1 141 ? 11.402 7.868 30.799 1.00 33.33 173 LEU C O 1
ATOM 2420 N N . GLN B 1 142 ? 12.969 9.459 30.511 1.00 32.31 174 GLN C N 1
ATOM 2421 C CA . GLN B 1 142 ? 12.574 9.783 29.145 1.00 33.34 174 GLN C CA 1
ATOM 2422 C C . GLN B 1 142 ? 11.099 10.175 29.073 1.00 31.87 174 GLN C C 1
ATOM 2423 O O . GLN B 1 142 ? 10.381 9.798 28.141 1.00 29.96 174 GLN C O 1
ATOM 2429 N N . GLU B 1 143 ? 10.664 10.943 30.070 1.00 29.82 175 GLU C N 1
ATOM 2430 C CA . GLU B 1 143 ? 9.286 11.417 30.162 1.00 28.42 175 GLU C CA 1
ATOM 2431 C C . GLU B 1 143 ? 9.212 12.914 29.866 1.00 27.97 175 GLU C C 1
ATOM 2432 O O . GLU B 1 143 ? 8.194 13.557 30.123 1.00 25.59 175 GLU C O 1
ATOM 2438 N N . GLU B 1 144 ? 10.292 13.469 29.327 1.00 26.47 176 GLU C N 1
ATOM 2439 C CA . GLU B 1 144 ? 10.334 14.892 29.021 1.00 26.95 176 GLU C CA 1
ATOM 2440 C C . GLU B 1 144 ? 9.293 15.300 27.982 1.00 26.21 176 GLU C C 1
ATOM 2441 O O . GLU B 1 144 ? 8.546 16.255 28.192 1.00 25.49 176 GLU C O 1
ATOM 2447 N N . ALA B 1 145 ? 9.237 14.579 26.867 1.00 24.96 177 ALA C N 1
ATOM 2448 C CA . ALA B 1 145 ? 8.273 14.903 25.819 1.00 25.23 177 ALA C CA 1
ATOM 2449 C C . ALA B 1 145 ? 6.842 14.761 26.344 1.00 25.47 177 ALA C C 1
ATOM 2450 O O . ALA B 1 145 ? 5.975 15.585 26.042 1.00 25.70 177 ALA C O 1
ATOM 2452 N N . HIS B 1 146 ? 6.604 13.708 27.123 1.00 23.61 178 HIS C N 1
ATOM 2453 C CA . HIS B 1 146 ? 5.287 13.448 27.696 1.00 21.91 178 HIS C CA 1
ATOM 2454 C C . HIS B 1 146 ? 4.902 14.601 28.622 1.00 21.52 178 HIS C C 1
ATOM 2455 O O . HIS B 1 146 ? 3.804 15.151 28.517 1.00 21.47 178 HIS C O 1
ATOM 2462 N N . LEU B 1 147 ? 5.806 14.962 29.532 1.00 19.74 179 LEU C N 1
ATOM 2463 C CA . LEU B 1 147 ? 5.544 16.057 30.462 1.00 19.92 179 LEU C CA 1
ATOM 2464 C C . LEU B 1 147 ? 5.193 17.345 29.712 1.00 19.59 179 LEU C C 1
ATOM 2465 O O . LEU B 1 147 ? 4.182 17.983 30.002 1.00 18.25 179 LEU C O 1
ATOM 2470 N N . ASN B 1 148 ? 6.025 17.724 28.745 1.00 19.84 180 ASN C N 1
ATOM 2471 C CA . ASN B 1 148 ? 5.794 18.944 27.971 1.00 20.11 180 ASN C CA 1
ATOM 2472 C C . ASN B 1 148 ? 4.462 18.916 27.222 1.00 20.99 180 ASN C C 1
ATOM 2473 O O . ASN B 1 148 ? 3.723 19.903 27.217 1.00 20.84 180 ASN C O 1
ATOM 2478 N N . THR B 1 149 ? 4.157 17.786 26.591 1.00 21.28 181 THR C N 1
ATOM 2479 C CA . THR B 1 149 ? 2.915 17.650 25.837 1.00 20.83 181 THR C CA 1
ATOM 2480 C C . THR B 1 149 ? 1.666 17.805 26.707 1.00 20.98 181 THR C C 1
ATOM 2481 O O . THR B 1 149 ? 0.742 18.535 26.348 1.00 19.91 181 THR C O 1
ATOM 2485 N N . SER B 1 150 ? 1.632 17.121 27.845 1.00 20.17 182 SER C N 1
ATOM 2486 C CA . SER B 1 150 ? 0.484 17.217 28.732 1.00 19.95 182 SER C CA 1
ATOM 2487 C C . SER B 1 150 ? 0.380 18.625 29.311 1.00 18.67 182 SER C C 1
ATOM 2488 O O . SER B 1 150 ? -0.707 19.189 29.390 1.00 18.95 182 SER C O 1
ATOM 2491 N N . PHE B 1 151 ? 1.510 19.191 29.723 1.00 17.96 183 PHE C N 1
ATOM 2492 C CA . PHE B 1 151 ? 1.495 20.536 30.283 1.00 18.22 183 PHE C CA 1
ATOM 2493 C C . PHE B 1 151 ? 1.003 21.539 29.240 1.00 19.62 183 PHE C C 1
ATOM 2494 O O . PHE B 1 151 ? 0.209 22.421 29.548 1.00 20.85 183 PHE C O 1
ATOM 2502 N N . LYS B 1 152 ? 1.478 21.403 28.004 1.00 20.28 184 LYS C N 1
ATOM 2503 C CA . LYS B 1 152 ? 1.066 22.306 26.930 1.00 21.64 184 LYS C CA 1
ATOM 2504 C C . LYS B 1 152 ? -0.443 22.251 26.722 1.00 20.55 184 LYS C C 1
ATOM 2505 O O . LYS B 1 152 ? -1.098 23.284 26.605 1.00 21.89 184 LYS C O 1
ATOM 2511 N N . HIS B 1 153 ? -0.992 21.041 26.664 1.00 22.02 185 HIS C N 1
ATOM 2512 C CA . HIS B 1 153 ? -2.436 20.868 26.486 1.00 21.64 185 HIS C CA 1
ATOM 2513 C C . HIS B 1 153 ? -3.161 21.540 27.655 1.00 21.15 185 HIS C C 1
ATOM 2514 O O . HIS B 1 153 ? -4.128 22.279 27.471 1.00 19.17 185 HIS C O 1
ATOM 2521 N N . PHE B 1 154 ? -2.678 21.262 28.862 1.00 20.33 186 PHE C N 1
ATOM 2522 C CA . PHE B 1 154 ? -3.238 21.830 30.087 1.00 20.43 186 PHE C CA 1
ATOM 2523 C C . PHE B 1 154 ? -3.228 23.361 30.017 1.00 20.52 186 PHE C C 1
ATOM 2524 O O . PHE B 1 154 ? -4.258 24.011 30.207 1.00 19.67 186 PHE C O 1
ATOM 2532 N N . ILE B 1 155 ? -2.061 23.935 29.739 1.00 20.01 187 ILE C N 1
ATOM 2533 C CA . ILE B 1 155 ? -1.943 25.387 29.664 1.00 23.08 187 ILE C CA 1
ATOM 2534 C C . ILE B 1 155 ? -2.775 26.020 28.546 1.00 23.03 187 ILE C C 1
ATOM 2535 O O . ILE B 1 155 ? -3.398 27.065 28.750 1.00 23.09 187 ILE C O 1
ATOM 2540 N N . PHE B 1 156 ? -2.788 25.402 27.371 1.00 23.49 188 PHE C N 1
ATOM 2541 C CA . PHE B 1 156 ? -3.563 25.950 26.265 1.00 23.90 188 PHE C CA 1
ATOM 2542 C C . PHE B 1 156 ? -5.044 25.974 26.612 1.00 22.57 188 PHE C C 1
ATOM 2543 O O . PHE B 1 156 ? -5.765 26.904 26.241 1.00 22.31 188 PHE C O 1
ATOM 2551 N N . PHE B 1 157 ? -5.497 24.953 27.334 1.00 22.09 189 PHE C N 1
ATOM 2552 C CA . PHE B 1 157 ? -6.893 24.872 27.731 1.00 20.90 189 PHE C CA 1
ATOM 2553 C C . PHE B 1 157 ? -7.210 25.959 28.753 1.00 20.37 189 PHE C C 1
ATOM 2554 O O . PHE B 1 157 ? -8.220 26.651 28.635 1.00 19.13 189 PHE C O 1
ATOM 2562 N N . VAL B 1 158 ? -6.354 26.113 29.760 1.00 20.89 190 VAL C N 1
ATOM 2563 C CA . VAL B 1 158 ? -6.609 27.132 30.771 1.00 22.03 190 VAL C CA 1
ATOM 2564 C C . VAL B 1 158 ? -6.562 28.531 30.160 1.00 20.69 190 VAL C C 1
ATOM 2565 O O . VAL B 1 158 ? -7.345 29.403 30.540 1.00 20.31 190 VAL C O 1
ATOM 2569 N N . GLN B 1 159 ? -5.662 28.746 29.206 1.00 20.74 191 GLN C N 1
ATOM 2570 C CA . GLN B 1 159 ? -5.559 30.057 28.560 1.00 23.32 191 GLN C CA 1
ATOM 2571 C C . GLN B 1 159 ? -6.794 30.358 27.716 1.00 23.56 191 GLN C C 1
ATOM 2572 O O . GLN B 1 159 ? -7.261 31.491 27.671 1.00 23.34 191 GLN C O 1
ATOM 2578 N N . GLU B 1 160 ? -7.322 29.335 27.055 1.00 23.79 192 GLU C N 1
ATOM 2579 C CA . GLU B 1 160 ? -8.502 29.487 26.208 1.00 25.30 192 GLU C CA 1
ATOM 2580 C C . GLU B 1 160 ? -9.710 29.996 26.988 1.00 25.67 192 GLU C C 1
ATOM 2581 O O . GLU B 1 160 ? -10.501 30.788 26.479 1.00 25.42 192 GLU C O 1
ATOM 2587 N N . PHE B 1 161 ? -9.842 29.548 28.230 1.00 24.59 193 PHE C N 1
ATOM 2588 C CA . PHE B 1 161 ? -10.966 29.940 29.070 1.00 23.87 193 PHE C CA 1
ATOM 2589 C C . PHE B 1 161 ? -10.550 30.792 30.263 1.00 22.52 193 PHE C C 1
ATOM 2590 O O . PHE B 1 161 ? -11.367 31.094 31.135 1.00 21.29 193 PHE C O 1
ATOM 2598 N N . ASN B 1 162 ? -9.280 31.190 30.278 1.00 23.77 194 ASN C N 1
ATOM 2599 C CA . ASN B 1 162 ? -8.707 32.000 31.358 1.00 23.41 194 ASN C CA 1
ATOM 2600 C C . ASN B 1 162 ? -9.128 31.435 32.715 1.00 24.00 194 ASN C C 1
ATOM 2601 O O . ASN B 1 162 ? -9.772 32.115 33.519 1.00 23.51 194 ASN C O 1
ATOM 2606 N N . LEU B 1 163 ? -8.736 30.186 32.961 1.00 21.91 195 LEU C N 1
ATOM 2607 C CA . LEU B 1 163 ? -9.085 29.479 34.194 1.00 21.08 195 LEU C CA 1
ATOM 2608 C C . LEU B 1 163 ? -8.093 29.591 35.357 1.00 19.94 195 LEU C C 1
ATOM 2609 O O . LEU B 1 163 ? -8.392 29.153 36.472 1.00 19.65 195 LEU C O 1
ATOM 2614 N N . ILE B 1 164 ? -6.916 30.162 35.111 1.00 19.29 196 ILE C N 1
ATOM 2615 C CA . ILE B 1 164 ? -5.920 30.315 36.173 1.00 17.50 196 ILE C CA 1
ATOM 2616 C C . ILE B 1 164 ? -5.357 31.735 36.191 1.00 18.55 196 ILE C C 1
ATOM 2617 O O . ILE B 1 164 ? -4.905 32.241 35.163 1.00 18.15 196 ILE C O 1
ATOM 2622 N N . ASP B 1 165 ? -5.396 32.380 37.355 1.00 17.79 197 ASP C N 1
ATOM 2623 C CA . ASP B 1 165 ? -4.873 33.743 37.501 1.00 19.68 197 ASP C CA 1
ATOM 2624 C C . ASP B 1 165 ? -3.379 33.835 37.190 1.00 19.75 197 ASP C C 1
ATOM 2625 O O . ASP B 1 165 ? -2.628 32.869 37.365 1.00 17.74 197 ASP C O 1
ATOM 2630 N N . ARG B 1 166 ? -2.952 35.018 36.755 1.00 18.98 198 ARG C N 1
ATOM 2631 C CA . ARG B 1 166 ? -1.559 35.266 36.397 1.00 20.16 198 ARG C CA 1
ATOM 2632 C C . ARG B 1 166 ? -0.578 34.971 37.530 1.00 18.87 198 ARG C C 1
ATOM 2633 O O . ARG B 1 166 ? 0.510 34.448 37.297 1.00 18.02 198 ARG C O 1
ATOM 2641 N N . ARG B 1 167 ? -0.953 35.314 38.757 1.00 17.49 199 ARG C N 1
ATOM 2642 C CA . ARG B 1 167 ? -0.060 35.092 39.895 1.00 16.57 199 ARG C CA 1
ATOM 2643 C C . ARG B 1 167 ? 0.306 33.611 40.048 1.00 15.71 199 ARG C C 1
ATOM 2644 O O . ARG B 1 167 ? 1.482 33.257 40.204 1.00 16.53 199 ARG C O 1
ATOM 2652 N N . GLU B 1 168 ? -0.700 32.748 39.991 1.00 16.15 200 GLU C N 1
ATOM 2653 C CA . GLU B 1 168 ? -0.493 31.308 40.127 1.00 16.47 200 GLU C CA 1
ATOM 2654 C C . GLU B 1 168 ? 0.493 30.771 39.084 1.00 16.99 200 GLU C C 1
ATOM 2655 O O . GLU B 1 168 ? 1.343 29.930 39.385 1.00 15.49 200 GLU C O 1
ATOM 2661 N N . LEU B 1 169 ? 0.382 31.268 37.857 1.00 15.46 201 LEU C N 1
ATOM 2662 C CA . LEU B 1 169 ? 1.238 30.813 36.767 1.00 16.92 201 LEU C CA 1
ATOM 2663 C C . LEU B 1 169 ? 2.705 31.237 36.834 1.00 17.67 201 LEU C C 1
ATOM 2664 O O . LEU B 1 169 ? 3.537 30.705 36.106 1.00 20.22 201 LEU C O 1
ATOM 2669 N N . ALA B 1 170 ? 3.022 32.185 37.708 1.00 17.63 202 ALA C N 1
ATOM 2670 C CA . ALA B 1 170 ? 4.382 32.704 37.831 1.00 18.04 202 ALA C CA 1
ATOM 2671 C C . ALA B 1 170 ? 5.542 31.696 37.794 1.00 17.84 202 ALA C C 1
ATOM 2672 O O . ALA B 1 170 ? 6.539 31.922 37.104 1.00 17.13 202 ALA C O 1
ATOM 2674 N N . PRO B 1 171 ? 5.432 30.571 38.523 1.00 18.40 203 PRO C N 1
ATOM 2675 C CA . PRO B 1 171 ? 6.511 29.573 38.537 1.00 19.15 203 PRO C CA 1
ATOM 2676 C C . PRO B 1 171 ? 6.942 28.985 37.188 1.00 19.85 203 PRO C C 1
ATOM 2677 O O . PRO B 1 171 ? 8.091 28.567 37.031 1.00 19.72 203 PRO C O 1
ATOM 2681 N N . LEU B 1 172 ? 6.037 28.941 36.219 1.00 19.74 204 LEU C N 1
ATOM 2682 C CA . LEU B 1 172 ? 6.386 28.394 34.906 1.00 21.98 204 LEU C CA 1
ATOM 2683 C C . LEU B 1 172 ? 6.125 29.380 33.766 1.00 22.64 204 LEU C C 1
ATOM 2684 O O . LEU B 1 172 ? 5.967 28.980 32.611 1.00 21.84 204 LEU C O 1
ATOM 2689 N N . GLN B 1 173 ? 6.100 30.668 34.088 1.00 24.94 205 GLN C N 1
ATOM 2690 C CA . GLN B 1 173 ? 5.836 31.689 33.082 1.00 29.32 205 GLN C CA 1
ATOM 2691 C C . GLN B 1 173 ? 6.791 31.622 31.893 1.00 29.89 205 GLN C C 1
ATOM 2692 O O . GLN B 1 173 ? 6.367 31.731 30.741 1.00 27.57 205 GLN C O 1
ATOM 2698 N N . GLU B 1 174 ? 8.077 31.443 32.173 1.00 30.90 206 GLU C N 1
ATOM 2699 C CA . GLU B 1 174 ? 9.080 31.360 31.114 1.00 34.34 206 GLU C CA 1
ATOM 2700 C C . GLU B 1 174 ? 8.764 30.200 30.176 1.00 32.81 206 GLU C C 1
ATOM 2701 O O . GLU B 1 174 ? 8.819 30.336 28.950 1.00 31.58 206 GLU C O 1
ATOM 2707 N N . LEU B 1 175 ? 8.432 29.057 30.765 1.00 30.27 207 LEU C N 1
ATOM 2708 C CA . LEU B 1 175 ? 8.102 27.863 30.002 1.00 28.94 207 LEU C CA 1
ATOM 2709 C C . LEU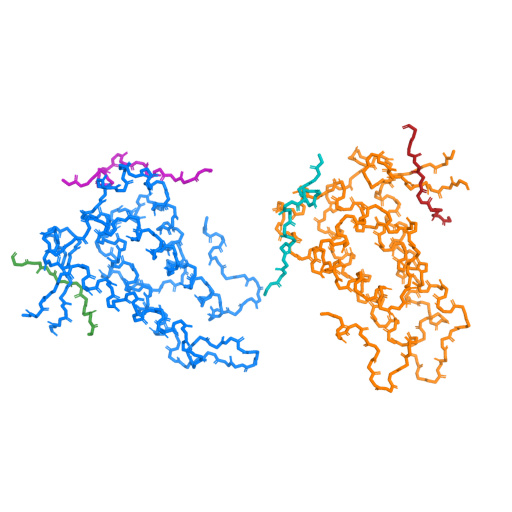 B 1 175 ? 6.813 28.068 29.206 1.00 28.62 207 LEU C C 1
ATOM 2710 O O . LEU B 1 175 ? 6.711 27.640 28.056 1.00 27.50 207 LEU C O 1
ATOM 2715 N N . ILE B 1 176 ? 5.833 28.724 29.824 1.00 28.23 208 ILE C N 1
ATOM 2716 C CA . ILE B 1 176 ? 4.553 29.000 29.173 1.00 29.18 208 ILE C CA 1
ATOM 2717 C C . ILE B 1 176 ? 4.768 29.764 27.868 1.00 30.44 208 ILE C C 1
ATOM 2718 O O . ILE B 1 176 ? 4.179 29.434 26.839 1.00 29.22 208 ILE C O 1
ATOM 2723 N N . GLU B 1 177 ? 5.607 30.791 27.921 1.00 32.68 209 GLU C N 1
ATOM 2724 C CA . GLU B 1 177 ? 5.896 31.603 26.742 1.00 36.16 209 GLU C CA 1
ATOM 2725 C C . GLU B 1 177 ? 6.567 30.803 25.631 1.00 35.95 209 GLU C C 1
ATOM 2726 O O . GLU B 1 177 ? 6.219 30.948 24.461 1.00 35.98 209 GLU C O 1
ATOM 2732 N N . LYS B 1 178 ? 7.526 29.958 25.992 1.00 36.32 210 LYS C N 1
ATOM 2733 C CA . LYS B 1 178 ? 8.209 29.149 24.992 1.00 37.60 210 LYS C CA 1
ATOM 2734 C C . LYS B 1 178 ? 7.238 28.206 24.287 1.00 38.15 210 LYS C C 1
ATOM 2735 O O . LYS B 1 178 ? 7.290 28.055 23.062 1.00 35.32 210 LYS C O 1
ATOM 2741 N N . LEU B 1 179 ? 6.353 27.579 25.058 1.00 37.16 211 LEU C N 1
ATOM 2742 C CA . LEU B 1 179 ? 5.376 26.652 24.496 1.00 38.59 211 LEU C CA 1
ATOM 2743 C C . LEU B 1 179 ? 4.382 27.371 23.590 1.00 40.42 211 LEU C C 1
ATOM 2744 O O . LEU B 1 179 ? 3.831 26.776 22.665 1.00 41.45 211 LEU C O 1
ATOM 2749 N N . GLY B 1 180 ? 4.153 28.650 23.863 1.00 43.01 212 GLY C N 1
ATOM 2750 C CA . GLY B 1 180 ? 3.223 29.422 23.057 1.00 45.98 212 GLY C CA 1
ATOM 2751 C C . GLY B 1 180 ? 3.813 29.811 21.714 1.00 48.11 212 GLY C C 1
ATOM 2752 O O . GLY B 1 180 ? 3.919 31.026 21.434 1.00 49.27 212 GLY C O 1
ATOM 2753 N N . ALA C 2 1 ? 18.994 -3.571 -10.102 1.00 27.28 308 ALA E N 1
ATOM 2754 C CA . ALA C 2 1 ? 18.545 -4.688 -9.219 1.00 25.73 308 ALA E CA 1
ATOM 2755 C C . ALA C 2 1 ? 19.445 -4.841 -7.995 1.00 22.83 308 ALA E C 1
ATOM 2756 O O . ALA C 2 1 ? 19.031 -5.425 -7.000 1.00 25.14 308 ALA E O 1
ATOM 2758 N N . LEU C 2 2 ? 20.668 -4.323 -8.077 1.00 20.25 309 LEU E N 1
ATOM 2759 C CA . LEU C 2 2 ? 21.630 -4.403 -6.972 1.00 19.74 309 LEU E CA 1
ATOM 2760 C C . LEU C 2 2 ? 21.687 -5.821 -6.377 1.00 20.13 309 LEU E C 1
ATOM 2761 O O . LEU C 2 2 ? 21.391 -6.027 -5.197 1.00 17.58 309 LEU E O 1
ATOM 2766 N N . PRO C 2 3 ? 22.093 -6.814 -7.187 1.00 19.12 310 PRO E N 1
ATOM 2767 C CA . PRO C 2 3 ? 22.177 -8.204 -6.722 1.00 18.61 310 PRO E CA 1
ATOM 2768 C C . PRO C 2 3 ? 23.122 -8.416 -5.540 1.00 17.12 310 PRO E C 1
ATOM 2769 O O . PRO C 2 3 ? 23.933 -7.543 -5.218 1.00 16.65 310 PRO E O 1
ATOM 2773 N N . ALA C 2 4 ? 23.013 -9.585 -4.910 1.00 15.58 311 ALA E N 1
ATOM 2774 C CA . ALA C 2 4 ? 23.852 -9.938 -3.766 1.00 17.05 311 ALA E CA 1
ATOM 2775 C C . ALA C 2 4 ? 25.327 -9.887 -4.153 1.00 17.82 311 ALA E C 1
ATOM 2776 O O . ALA C 2 4 ? 25.665 -10.026 -5.327 1.00 18.93 311 ALA E O 1
ATOM 2778 N N . TRP C 2 5 ? 26.203 -9.703 -3.167 1.00 17.42 312 TRP E N 1
ATOM 2779 C CA . TRP C 2 5 ? 27.634 -9.622 -3.442 1.00 17.43 312 TRP E CA 1
ATOM 2780 C C . TRP C 2 5 ? 28.178 -10.877 -4.117 1.00 18.72 312 TRP E C 1
ATOM 2781 O O . TRP C 2 5 ? 27.608 -11.966 -4.004 1.00 16.97 312 TRP E O 1
ATOM 2792 N N . ALA C 2 6 ? 29.288 -10.704 -4.826 1.00 18.01 313 ALA E N 1
ATOM 2793 C CA . ALA C 2 6 ? 29.945 -11.802 -5.524 1.00 17.32 313 ALA E CA 1
ATOM 2794 C C . ALA C 2 6 ? 31.441 -11.739 -5.242 1.00 17.87 313 ALA E C 1
ATOM 2795 O O . ALA C 2 6 ? 31.977 -10.672 -4.918 1.00 16.98 313 ALA E O 1
ATOM 2797 N N . ARG C 2 7 ? 32.110 -12.884 -5.341 1.00 17.54 314 ARG E N 1
ATOM 2798 C CA . ARG C 2 7 ? 33.549 -12.931 -5.134 1.00 19.64 314 ARG E CA 1
ATOM 2799 C C . ARG C 2 7 ? 34.177 -12.312 -6.382 1.00 22.09 314 ARG E C 1
ATOM 2800 O O . ARG C 2 7 ? 33.851 -12.695 -7.503 1.00 21.74 314 ARG E O 1
ATOM 2808 N N . PRO C 2 8 ? 35.082 -11.342 -6.205 1.00 24.45 315 PRO E N 1
ATOM 2809 C CA . PRO C 2 8 ? 35.715 -10.710 -7.366 1.00 27.56 315 PRO E CA 1
ATOM 2810 C C . PRO C 2 8 ? 36.678 -11.642 -8.108 1.00 29.36 315 PRO E C 1
ATOM 2811 O O . PRO C 2 8 ? 37.155 -12.631 -7.547 1.00 26.62 315 PRO E O 1
ATOM 2815 N N . ASP C 2 9 ? 36.957 -11.331 -9.371 1.00 32.46 316 ASP E N 1
ATOM 2816 C CA . ASP C 2 9 ? 37.873 -12.154 -10.158 1.00 36.97 316 ASP E CA 1
ATOM 2817 C C . ASP C 2 9 ? 39.303 -11.985 -9.662 1.00 38.27 316 ASP E C 1
ATOM 2818 O O . ASP C 2 9 ? 39.567 -10.974 -8.975 1.00 39.91 316 ASP E O 1
ATOM 2823 N N . LEU D 2 2 ? 45.249 -4.644 5.666 1.00 52.35 309 LEU G N 1
ATOM 2824 C CA . LEU D 2 2 ? 43.829 -4.693 6.121 1.00 52.40 309 LEU G CA 1
ATOM 2825 C C . LEU D 2 2 ? 43.537 -3.625 7.180 1.00 52.01 309 LEU G C 1
ATOM 2826 O O . LEU D 2 2 ? 44.441 -3.176 7.888 1.00 52.04 309 LEU G O 1
ATOM 2831 N N . PRO D 2 3 ? 42.264 -3.205 7.297 1.00 50.87 310 PRO G N 1
ATOM 2832 C CA . PRO D 2 3 ? 41.833 -2.186 8.261 1.00 49.34 310 PRO G CA 1
ATOM 2833 C C . PRO D 2 3 ? 42.060 -2.557 9.727 1.00 47.17 310 PRO G C 1
ATOM 2834 O O . PRO D 2 3 ? 42.128 -3.733 10.082 1.00 46.04 310 PRO G O 1
ATOM 2838 N N . ALA D 2 4 ? 42.165 -1.536 10.572 1.00 45.69 311 ALA G N 1
ATOM 2839 C CA . ALA D 2 4 ? 42.393 -1.728 12.000 1.00 43.17 311 ALA G CA 1
ATOM 2840 C C . ALA D 2 4 ? 41.299 -2.534 12.698 1.00 41.59 311 ALA G C 1
ATOM 2841 O O . ALA D 2 4 ? 41.592 -3.380 13.542 1.00 41.19 311 ALA G O 1
ATOM 2843 N N . TRP D 2 5 ? 40.040 -2.278 12.351 1.00 38.73 312 TRP G N 1
ATOM 2844 C CA . TRP D 2 5 ? 38.932 -2.992 12.981 1.00 36.50 312 TRP G CA 1
ATOM 2845 C C . TRP D 2 5 ? 38.977 -4.488 12.709 1.00 37.47 312 TRP G C 1
ATOM 2846 O O . TRP D 2 5 ? 38.238 -5.257 13.322 1.00 36.04 312 TRP G O 1
ATOM 2857 N N . ALA D 2 6 ? 39.844 -4.894 11.788 1.00 40.46 313 ALA G N 1
ATOM 2858 C CA . ALA D 2 6 ? 39.978 -6.299 11.427 1.00 43.65 313 ALA G CA 1
ATOM 2859 C C . ALA D 2 6 ? 40.856 -7.077 12.409 1.00 45.51 313 ALA G C 1
ATOM 2860 O O . ALA D 2 6 ? 40.816 -8.308 12.439 1.00 45.63 313 ALA G O 1
ATOM 2862 N N . ARG D 2 7 ? 41.644 -6.364 13.210 1.00 46.16 314 ARG G N 1
ATOM 2863 C CA . ARG D 2 7 ? 42.520 -7.020 14.179 1.00 47.46 314 ARG G CA 1
ATOM 2864 C C . ARG D 2 7 ? 41.685 -7.720 15.246 1.00 47.61 314 ARG G C 1
ATOM 2865 O O . ARG D 2 7 ? 40.639 -7.218 15.654 1.00 48.73 314 ARG G O 1
ATOM 2873 N N . PRO D 2 8 ? 42.141 -8.892 15.717 1.00 48.17 315 PRO G N 1
ATOM 2874 C CA . PRO D 2 8 ? 41.419 -9.651 16.744 1.00 47.06 315 PRO G CA 1
ATOM 2875 C C . PRO D 2 8 ? 41.446 -8.964 18.108 1.00 46.09 315 PRO G C 1
ATOM 2876 O O . PRO D 2 8 ? 40.625 -9.255 18.979 1.00 45.41 315 PRO G O 1
ATOM 2880 N N . ASP D 2 9 ? 42.395 -8.050 18.282 1.00 45.58 316 ASP G N 1
ATOM 2881 C CA . ASP D 2 9 ? 42.538 -7.312 19.532 1.00 46.25 316 ASP G CA 1
ATOM 2882 C C . ASP D 2 9 ? 41.782 -5.985 19.483 1.00 44.68 316 ASP G C 1
ATOM 2883 O O . ASP D 2 9 ? 41.764 -5.232 20.459 1.00 44.18 316 ASP G O 1
ATOM 2888 N N . TYR D 2 10 ? 41.155 -5.707 18.344 1.00 42.19 317 TYR G N 1
ATOM 2889 C CA . TYR D 2 10 ? 40.407 -4.468 18.165 1.00 39.50 317 TYR G CA 1
ATOM 2890 C C . TYR D 2 10 ? 39.223 -4.357 19.115 1.00 38.56 317 TYR G C 1
ATOM 2891 O O . TYR D 2 10 ? 38.367 -5.240 19.170 1.00 36.72 317 TYR G O 1
ATOM 2900 N N . ASN D 2 11 ? 39.190 -3.266 19.872 1.00 38.92 318 ASN G N 1
ATOM 2901 C CA . ASN D 2 11 ? 38.104 -3.022 20.807 1.00 39.84 318 ASN G CA 1
ATOM 2902 C C . ASN D 2 11 ? 37.333 -1.816 20.271 1.00 38.89 318 ASN G C 1
ATOM 2903 O O . ASN D 2 11 ? 37.706 -0.665 20.511 1.00 37.74 318 ASN G O 1
ATOM 2908 N N . PRO D 2 12 ? 36.245 -2.072 19.532 1.00 37.57 319 PRO G N 1
ATOM 2909 C CA . PRO D 2 12 ? 35.404 -1.030 18.938 1.00 36.84 319 PRO G CA 1
ATOM 2910 C C . PRO D 2 12 ? 35.109 0.176 19.827 1.00 36.37 319 PRO G C 1
ATOM 2911 O O . PRO D 2 12 ? 34.333 0.086 20.780 1.00 35.52 319 PRO G O 1
ATOM 2915 N N . PRO D 2 13 ? 35.744 1.320 19.534 1.00 35.80 320 PRO G N 1
ATOM 2916 C CA . PRO D 2 13 ? 35.503 2.525 20.332 1.00 36.94 320 PRO G CA 1
ATOM 2917 C C . PRO D 2 13 ? 34.096 3.039 20.015 1.00 37.85 320 PRO G C 1
ATOM 2918 O O . PRO D 2 13 ? 33.705 3.120 18.848 1.00 38.56 320 PRO G O 1
ATOM 2922 N N . LEU D 2 14 ? 33.337 3.368 21.054 1.00 37.45 321 LEU G N 1
ATOM 2923 C CA . LEU D 2 14 ? 31.969 3.844 20.887 1.00 36.75 321 LEU G CA 1
ATOM 2924 C C . LEU D 2 14 ? 31.799 5.237 21.486 1.00 38.69 321 LEU G C 1
ATOM 2925 O O . LEU D 2 14 ? 32.598 5.671 22.312 1.00 37.65 321 LEU G O 1
ATOM 2930 N N . VAL D 2 15 ? 30.753 5.938 21.063 1.00 40.09 322 VAL G N 1
ATOM 2931 C CA . VAL D 2 15 ? 30.492 7.280 21.566 1.00 43.06 322 VAL G CA 1
ATOM 2932 C C . VAL D 2 15 ? 30.105 7.228 23.044 1.00 44.75 322 VAL G C 1
ATOM 2933 O O . VAL D 2 15 ? 29.377 6.335 23.475 1.00 44.41 322 VAL G O 1
ATOM 2937 N N . GLU D 2 16 ? 30.602 8.187 23.817 1.00 48.31 323 GLU G N 1
ATOM 2938 C CA . GLU D 2 16 ? 30.299 8.245 25.243 1.00 51.74 323 GLU G CA 1
ATOM 2939 C C . GLU D 2 16 ? 29.576 9.546 25.593 1.00 52.68 323 GLU G C 1
ATOM 2940 O O . GLU D 2 16 ? 29.492 10.434 24.717 1.00 53.87 323 GLU G O 1
ATOM 2946 N N . ALA E 2 1 ? -6.023 24.573 53.395 1.00 27.46 308 ALA F N 1
ATOM 2947 C CA . ALA E 2 1 ? -6.466 25.693 52.513 1.00 26.69 308 ALA F CA 1
ATOM 2948 C C . ALA E 2 1 ? -5.565 25.843 51.288 1.00 23.74 308 ALA F C 1
ATOM 2949 O O . ALA E 2 1 ? -5.976 26.425 50.291 1.00 25.33 308 ALA F O 1
ATOM 2951 N N . LEU E 2 2 ? -4.342 25.325 51.372 1.00 21.74 309 LEU F N 1
ATOM 2952 C CA . LEU E 2 2 ? -3.377 25.403 50.268 1.00 20.74 309 LEU F CA 1
ATOM 2953 C C . LEU E 2 2 ? -3.319 26.820 49.672 1.00 20.85 309 LEU F C 1
ATOM 2954 O O . LEU E 2 2 ? -3.617 27.026 48.491 1.00 19.08 309 LEU F O 1
ATOM 2959 N N . PRO E 2 3 ? -2.913 27.813 50.480 1.00 19.25 310 PRO F N 1
ATOM 2960 C CA . PRO E 2 3 ? -2.826 29.203 50.013 1.00 18.66 310 PRO F CA 1
ATOM 2961 C C . PRO E 2 3 ? -1.880 29.411 48.830 1.00 17.76 310 PRO F C 1
ATOM 2962 O O . PRO E 2 3 ? -1.070 28.534 48.509 1.00 15.97 310 PRO F O 1
ATOM 2966 N N . ALA E 2 4 ? -1.988 30.578 48.196 1.00 15.70 311 ALA F N 1
ATOM 2967 C CA . ALA E 2 4 ? -1.147 30.929 47.055 1.00 17.61 311 ALA F CA 1
ATOM 2968 C C . ALA E 2 4 ? 0.328 30.877 47.443 1.00 18.23 311 ALA F C 1
ATOM 2969 O O . ALA E 2 4 ? 0.667 31.014 48.615 1.00 18.80 311 ALA F O 1
ATOM 2971 N N . TRP E 2 5 ? 1.204 30.693 46.458 1.00 18.05 312 TRP F N 1
ATOM 2972 C CA . TRP E 2 5 ? 2.635 30.609 46.735 1.00 17.22 312 TRP F CA 1
ATOM 2973 C C . TRP E 2 5 ? 3.182 31.860 47.411 1.00 18.16 312 TRP F C 1
ATOM 2974 O O . TRP E 2 5 ? 2.614 32.952 47.299 1.00 16.92 312 TRP F O 1
ATOM 2985 N N . ALA E 2 6 ? 4.291 31.683 48.121 1.00 17.87 313 ALA F N 1
ATOM 2986 C CA . ALA E 2 6 ? 4.949 32.781 48.821 1.00 17.56 313 ALA F CA 1
ATOM 2987 C C . ALA E 2 6 ? 6.444 32.716 48.540 1.00 18.33 313 ALA F C 1
ATOM 2988 O O . ALA E 2 6 ? 6.978 31.649 48.217 1.00 18.62 313 ALA F O 1
ATOM 2990 N N . ARG E 2 7 ? 7.115 33.859 48.639 1.00 18.52 314 ARG F N 1
ATOM 2991 C CA . ARG E 2 7 ? 8.555 33.905 48.429 1.00 20.41 314 ARG F CA 1
ATOM 2992 C C . ARG E 2 7 ? 9.179 33.287 49.675 1.00 22.66 314 ARG F C 1
ATOM 2993 O O . ARG E 2 7 ? 8.855 33.676 50.793 1.00 23.04 314 ARG F O 1
ATOM 3001 N N . PRO E 2 8 ? 10.082 32.313 49.501 1.00 25.12 315 PRO F N 1
ATOM 3002 C CA . PRO E 2 8 ? 10.715 31.681 50.662 1.00 27.96 315 PRO F CA 1
ATOM 3003 C C . PRO E 2 8 ? 11.680 32.614 51.402 1.00 30.14 315 PRO F C 1
ATOM 3004 O O . PRO E 2 8 ? 12.157 33.603 50.840 1.00 27.67 315 PRO F O 1
ATOM 3008 N N . ASP E 2 9 ? 11.961 32.302 52.665 1.00 32.80 316 ASP F N 1
ATOM 3009 C CA . ASP E 2 9 ? 12.877 33.124 53.452 1.00 37.28 316 ASP F CA 1
ATOM 3010 C C . ASP E 2 9 ? 14.307 32.952 52.955 1.00 38.79 316 ASP F C 1
ATOM 3011 O O . ASP E 2 9 ? 14.571 31.942 52.267 1.00 40.37 316 ASP F O 1
ATOM 3016 N N . LEU F 2 2 ? 20.204 25.638 37.616 1.00 52.87 309 LEU H N 1
ATOM 3017 C CA . LEU F 2 2 ? 18.784 25.684 37.160 1.00 52.71 309 LEU H CA 1
ATOM 3018 C C . LEU F 2 2 ? 18.496 24.617 36.099 1.00 52.00 309 LEU H C 1
ATOM 3019 O O . LEU F 2 2 ? 19.402 24.171 35.391 1.00 51.72 309 LEU H O 1
ATOM 3024 N N . PRO F 2 3 ? 17.224 24.194 35.982 1.00 50.70 310 PRO H N 1
ATOM 3025 C CA . PRO F 2 3 ? 16.796 23.175 35.016 1.00 49.20 310 PRO H CA 1
ATOM 3026 C C . PRO F 2 3 ? 17.023 23.548 33.551 1.00 46.97 310 PRO H C 1
ATOM 3027 O O . PRO F 2 3 ? 17.086 24.723 33.197 1.00 45.88 310 PRO H O 1
ATOM 3031 N N . ALA F 2 4 ? 17.132 22.527 32.706 1.00 45.65 311 ALA H N 1
ATOM 3032 C CA . ALA F 2 4 ? 17.360 22.719 31.278 1.00 43.25 311 ALA H CA 1
ATOM 3033 C C . ALA F 2 4 ? 16.264 23.524 30.580 1.00 41.73 311 ALA H C 1
ATOM 3034 O O . ALA F 2 4 ? 16.557 24.371 29.736 1.00 41.29 311 ALA H O 1
ATOM 3036 N N . TRP F 2 5 ? 15.005 23.265 30.926 1.00 39.21 312 TRP H N 1
ATOM 3037 C CA . TRP F 2 5 ? 13.896 23.976 30.296 1.00 36.81 312 TRP H CA 1
ATOM 3038 C C . TRP F 2 5 ? 13.937 25.472 30.568 1.00 38.01 312 TRP H C 1
ATOM 3039 O O . TRP F 2 5 ? 13.196 26.239 29.956 1.00 36.50 312 TRP H O 1
ATOM 3050 N N . ALA F 2 6 ? 14.803 25.879 31.490 1.00 41.19 313 ALA H N 1
ATOM 3051 C CA . ALA F 2 6 ? 14.933 27.285 31.852 1.00 44.22 313 ALA H CA 1
ATOM 3052 C C . ALA F 2 6 ? 15.810 28.064 30.871 1.00 45.89 313 ALA H C 1
ATOM 3053 O O . ALA F 2 6 ? 15.769 29.295 30.841 1.00 46.38 313 ALA H O 1
ATOM 3055 N N . ARG F 2 7 ? 16.600 27.354 30.070 1.00 46.48 314 ARG H N 1
ATOM 3056 C CA . ARG F 2 7 ? 17.475 28.012 29.101 1.00 47.81 314 ARG H CA 1
ATOM 3057 C C . ARG F 2 7 ? 16.639 28.712 28.035 1.00 47.70 314 ARG H C 1
ATOM 3058 O O . ARG F 2 7 ? 15.594 28.209 27.625 1.00 49.18 314 ARG H O 1
ATOM 3066 N N . PRO F 2 8 ? 17.094 29.885 27.565 1.00 48.06 315 PRO H N 1
ATOM 3067 C CA . PRO F 2 8 ? 16.369 30.643 26.539 1.00 46.93 315 PRO H CA 1
ATOM 3068 C C . PRO F 2 8 ? 16.397 29.956 25.174 1.00 45.93 315 PRO H C 1
ATOM 3069 O O . PRO F 2 8 ? 15.575 30.244 24.304 1.00 45.23 315 PRO H O 1
ATOM 3073 N N . ASP F 2 9 ? 17.349 29.046 24.999 1.00 45.69 316 ASP H N 1
ATOM 3074 C CA . ASP F 2 9 ? 17.495 28.309 23.749 1.00 46.23 3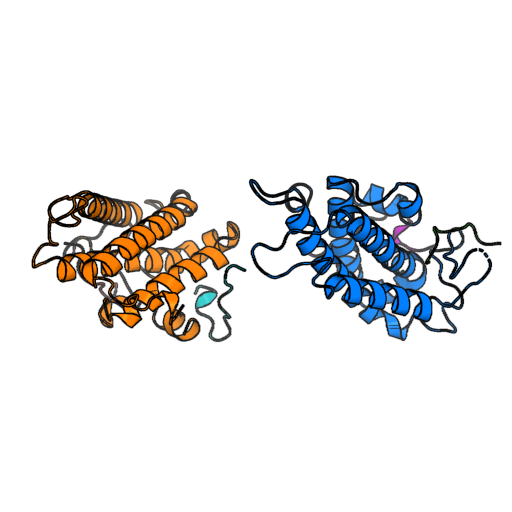16 ASP H CA 1
ATOM 3075 C C . ASP F 2 9 ? 16.743 26.980 23.798 1.00 44.75 316 ASP H C 1
ATOM 3076 O O . ASP F 2 9 ? 16.728 26.227 22.820 1.00 43.97 316 ASP H O 1
ATOM 3081 N N . TYR F 2 10 ? 16.117 26.700 24.937 1.00 42.41 317 TYR H N 1
ATOM 3082 C CA . TYR F 2 10 ? 15.371 25.459 25.114 1.00 39.69 317 TYR H CA 1
ATOM 3083 C C . TYR F 2 10 ? 14.188 25.345 24.162 1.00 39.08 317 TYR H C 1
ATOM 3084 O O . TYR F 2 10 ? 13.329 26.225 24.108 1.00 37.15 317 TYR H O 1
ATOM 3093 N N . ASN F 2 11 ? 14.158 24.255 23.404 1.00 39.21 318 ASN H N 1
ATOM 3094 C CA . ASN F 2 11 ? 13.071 24.009 22.469 1.00 39.92 318 ASN H CA 1
ATOM 3095 C C . ASN F 2 11 ? 12.303 22.801 23.004 1.00 38.99 318 ASN H C 1
ATOM 3096 O O . ASN F 2 11 ? 12.677 21.652 22.766 1.00 37.75 318 ASN H O 1
ATOM 3101 N N . PRO F 2 12 ? 11.213 23.055 23.742 1.00 37.56 319 PRO H N 1
ATOM 3102 C CA . PRO F 2 12 ? 10.375 22.011 24.335 1.00 37.06 319 PRO H CA 1
ATOM 3103 C C . PRO F 2 12 ? 10.083 20.805 23.446 1.00 36.57 319 PRO H C 1
ATOM 3104 O O . PRO F 2 12 ? 9.306 20.894 22.493 1.00 35.55 319 PRO H O 1
ATOM 3108 N N . PRO F 2 13 ? 10.721 19.662 23.738 1.00 36.13 320 PRO H N 1
ATOM 3109 C CA . PRO F 2 13 ? 10.483 18.456 22.940 1.00 37.09 320 PRO H CA 1
ATOM 3110 C C . PRO F 2 13 ? 9.077 17.939 23.255 1.00 37.98 320 PRO H C 1
ATOM 3111 O O . PRO F 2 13 ? 8.686 17.854 24.421 1.00 38.25 320 PRO H O 1
ATOM 3115 N N . LEU F 2 14 ? 8.319 17.610 22.215 1.00 37.67 321 LEU H N 1
ATOM 3116 C CA . LEU F 2 14 ? 6.953 17.129 22.382 1.00 37.32 321 LEU H CA 1
ATOM 3117 C C . LEU F 2 14 ? 6.786 15.736 21.782 1.00 39.27 321 LEU H C 1
ATOM 3118 O O . LEU F 2 14 ? 7.588 15.304 20.955 1.00 38.23 321 LEU H O 1
ATOM 3123 N N . VAL F 2 15 ? 5.740 15.034 22.203 1.00 39.99 322 VAL H N 1
ATOM 3124 C CA . VAL F 2 15 ? 5.483 13.692 21.699 1.00 43.02 322 VAL H CA 1
ATOM 3125 C C . VAL F 2 15 ? 5.098 13.744 20.222 1.00 44.34 322 VAL H C 1
ATOM 3126 O O . VAL F 2 15 ? 4.367 14.635 19.792 1.00 43.81 322 VAL H O 1
ATOM 3130 N N . GLU F 2 16 ? 5.598 12.787 19.448 1.00 47.97 323 GLU H N 1
ATOM 3131 C CA . GLU F 2 16 ? 5.295 12.727 18.022 1.00 51.68 323 GLU H CA 1
ATOM 3132 C C . GLU F 2 16 ? 4.577 11.424 17.669 1.00 52.77 323 GLU H C 1
ATOM 3133 O O . GLU F 2 16 ? 4.494 10.534 18.544 1.00 53.89 323 GLU H O 1
#

Radius of gyration: 28.2 Å; Cα contacts (8 Å, |Δi|>4): 438; chains: 6; bounding box: 74×50×74 Å

Sequence (380 aa):
LRQAVMLPEGEDLNEWIAVNTVDFFNQINMLYGTITEFCTEASCPVMSAGPRYEYHWADPIKCSAPKYIDYLMTWVQDQLDDETLFPSKIGVPFPKNFMSVAKTILKRLFRVYAHIYHQHFDSVMQLQEEAHLNTSFKHFIFFVQEFNLIDRRELAPLQELIEKLGLRQAVMLPEGEDLNEWIAVNTVDFFNQINMLYGTITEFCTEASCPVMSAGPRYEYHWADPIKCSAPKYIDYLMTWVQDQLDDETLFPSKIGVPFPKNFMSVAKTILKRLFRVYAHIYHQHFDSVMQLQEEAHLNTSFKHFIFFVQEFNLIDRRELAPLQELIEKLGALPAWARPDLPAWARPDYNPPLVEALPAWARPDLPAWARPDYNPPLVE

Secondary structure (DSSP, 8-state):
-TTTTSPPTT--HHHHHHHHHHHHHHHHHHHHHHHGGG--TTT-SS-BSSTT-B--SB--B---HHHHHHHHHHHHHHHHT-TTTS--STT-PPPTTHHHHHHHHHHHHHHHHHHHHHHSHHHHHHTT-HHHHHHHHHHHHHHHHHHT-S-HHHHGGGHHHHHHH-/-TTTTSPPTT--HHHHHHHHHHHHHHHHHHHHHHHGGG--TTT-SS-BSSTT-B--SB--B---HHHHHHHHHHHHHHHHT-TTTS--STT-PPPTTHHHHHHHHHHHHHHHHHHHHHHSHHHHHHTT-HHHHHHHHHHHHHHHHHHT-S-HHHHGGGHHHHHHH-/--PPPB---/--PPPB---/--GGGSTT-------/--GGGSTT-------

GO terms:
  GO:0035329 hippo signaling (P, IDA)
  GO:0005737 cytoplasm (C, IDA)
  GO:0043539 protein serine/threonine kinase activator activity (F, IDA)
  GO:0005515 protein binding (F, IPI)
  GO:0005829 cytosol (C, TAS)
  GO:0070062 extracellular exosome (C, HDA)

Solvent-accessible surface area: 20305 Å² total; per-residue (Å²): 83,121,137,65,1,87,68,50,180,84,72,71,66,39,84,38,0,9,89,11,0,55,71,6,12,70,54,0,73,102,5,24,42,48,0,64,136,74,6,56,114,94,64,7,82,54,1,16,0,7,125,169,28,10,1,16,64,33,111,110,107,86,16,8,0,27,104,0,0,93,87,0,16,67,59,0,94,82,26,27,106,46,89,99,20,19,21,89,149,176,73,70,107,35,35,213,76,1,56,69,20,0,78,41,0,0,48,25,0,0,7,0,1,0,0,1,0,40,68,8,9,85,6,4,88,131,76,158,36,30,31,42,0,0,45,10,0,41,57,0,1,11,0,2,79,71,45,116,4,7,65,213,156,4,20,24,7,0,73,112,0,7,118,61,14,72,84,123,136,66,0,88,67,50,183,84,71,69,65,40,87,38,0,9,91,12,0,55,71,5,11,70,56,0,73,102,6,24,40,48,0,66,135,75,6,57,114,94,64,8,83,52,0,17,0,7,125,170,29,10,1,16,63,32,113,112,108,86,16,8,0,27,105,0,0,92,88,0,16,66,58,0,93,83,26,28,107,46,88,100,20,19,20,91,148,176,74,72,104,37,35,212,75,2,55,70,20,0,77,41,0,0,49,26,0,0,6,0,1,0,0,2,0,41,67,8,10,85,6,4,89,132,78,160,36,30,30,43,0,0,47,12,0,41,57,0,1,12,0,2,76,70,44,119,5,9,64,212,159,4,20,23,6,0,75,113,0,7,120,60,14,71,102,5,27,65,47,26,204,31,176,171,31,19,2,23,113,131,114,28,129,18,50,61,83,201,104,5,28,65,47,27,200,31,176,172,31,18,3,23,113,132,113,29,131,19,51,59,80,203

B-factor: mean 27.29, std 9.99, range [11.72, 58.28]

Organism: Homo sapiens (NCBI:txid9606)

InterPro domains:
  IPR005301 MOB kinase activator family [PF03637] (33-204)
  IPR005301 MOB kinase activator family [PTHR22599] (9-214)
  IPR005301 MOB kinase activator family [SM01388] (31-204)
  IPR036703 MOB kinase activator superfamily [G3DSA:1.20.140.30] (1-216)
  IPR036703 MOB kinase activator superfamily [SSF101152] (15-211)